Protein AF-A0A1D6P4M6-F1 (afdb_monomer_lite)

Secondary structure (DSSP, 8-state):
------SSHHHHHHHTTHHHHHHHHHHHTTSS-HHHHHHHHHHHHHHHHHHGGG--HHHHHHHIIIIITGGG-GGGS-S-------S-----HHHHHHHHHHHHHHHHHHHHHHHHHGGGHHHHHHHHHHGGG-SSHHHHHHHHHHHHHHHHHHTTT--HHHHHHHHHHHHHHHHHHTHHHHHHHHHHHS----SS-----TT-TT--------HHHHHHHHHHHHHHHHHHHHHHHHHHHHHHHHHHHHHHGGG--HHHHHHHHHHHHHHHHHHHHHHH-HHHHHHHHHHHHHHT-PPP-HHHHHHHHHHHHHHHHHHHHHH-HHHHHHTTHHHHHHHHHHHHHHHHHHHTTPPP--TT--S-------PPPPHHHHHHHHHHHHHHHHHHHHHHTS-HHHHHHHHHHHHHHHHHHHTS--SSSHHHHHHHHHIIIIIHHHH--

Structure (mmCIF, N/CA/C/O backbone):
data_AF-A0A1D6P4M6-F1
#
_entry.id   AF-A0A1D6P4M6-F1
#
loop_
_atom_site.group_PDB
_atom_site.id
_atom_site.type_symbol
_atom_site.label_atom_id
_atom_site.label_alt_id
_atom_site.label_comp_id
_atom_site.label_asym_id
_atom_site.label_entity_id
_atom_site.label_seq_id
_atom_site.pdbx_PDB_ins_code
_atom_site.Cartn_x
_atom_site.Cartn_y
_atom_site.Cartn_z
_atom_site.occupancy
_atom_site.B_iso_or_equiv
_atom_site.auth_seq_id
_atom_site.auth_comp_id
_atom_site.auth_asym_id
_atom_site.auth_atom_id
_atom_site.pdbx_PDB_model_num
ATOM 1 N N . MET A 1 1 ? 34.308 -9.804 -63.150 1.00 33.69 1 MET A N 1
ATOM 2 C CA . MET A 1 1 ? 34.179 -8.386 -62.741 1.00 33.69 1 MET A CA 1
ATOM 3 C C . MET A 1 1 ? 32.710 -8.170 -62.414 1.00 33.69 1 MET A C 1
ATOM 5 O O . MET A 1 1 ? 31.910 -8.243 -63.329 1.00 33.69 1 MET A O 1
ATOM 9 N N . VAL A 1 2 ? 32.284 -8.284 -61.148 1.00 36.22 2 VAL A N 1
ATOM 10 C CA . VAL A 1 2 ? 32.395 -7.257 -60.079 1.00 36.22 2 VAL A CA 1
ATOM 11 C C . VAL A 1 2 ? 31.676 -5.989 -60.566 1.00 36.22 2 VAL A C 1
ATOM 13 O O . VAL A 1 2 ? 32.105 -5.419 -61.556 1.00 36.22 2 VAL A O 1
ATOM 16 N N . CYS A 1 3 ? 30.546 -5.547 -60.018 1.00 33.69 3 CYS A N 1
ATOM 17 C CA . CYS A 1 3 ? 30.285 -5.264 -58.610 1.00 33.69 3 CYS A CA 1
ATOM 18 C C . CYS A 1 3 ? 28.765 -5.198 -58.373 1.00 33.69 3 CYS A C 1
ATOM 20 O O . CYS A 1 3 ? 28.065 -4.467 -59.067 1.00 33.69 3 CYS A O 1
ATOM 22 N N . GLY A 1 4 ? 28.267 -5.926 -57.379 1.00 35.09 4 GLY A N 1
ATOM 23 C CA . GLY A 1 4 ? 26.864 -5.916 -56.970 1.00 35.09 4 GLY A CA 1
ATOM 24 C C . GLY A 1 4 ? 26.758 -6.329 -55.511 1.00 35.09 4 GLY A C 1
ATOM 25 O O . GLY A 1 4 ? 26.195 -7.366 -55.194 1.00 35.09 4 GLY A O 1
ATOM 26 N N . GLY A 1 5 ? 27.398 -5.568 -54.630 1.00 40.97 5 GLY A N 1
ATOM 27 C CA . GLY A 1 5 ? 27.384 -5.821 -53.196 1.00 40.97 5 GLY A CA 1
ATOM 28 C C . GLY A 1 5 ? 28.132 -4.714 -52.474 1.00 40.97 5 GLY A C 1
ATOM 29 O O . GLY A 1 5 ? 29.317 -4.548 -52.735 1.00 40.97 5 GLY A O 1
ATOM 30 N N . ASN A 1 6 ? 27.405 -3.925 -51.673 1.00 38.38 6 ASN A N 1
ATOM 31 C CA . ASN A 1 6 ? 27.863 -3.170 -50.486 1.00 38.38 6 ASN A CA 1
ATOM 32 C C . ASN A 1 6 ? 26.929 -1.998 -50.118 1.00 38.38 6 ASN A C 1
ATOM 34 O O . ASN A 1 6 ? 27.394 -0.916 -49.778 1.00 38.38 6 ASN A O 1
ATOM 38 N N . ALA A 1 7 ? 25.607 -2.194 -50.137 1.00 39.09 7 ALA A N 1
ATOM 39 C CA . ALA A 1 7 ? 24.676 -1.207 -49.567 1.00 39.09 7 ALA A CA 1
ATOM 40 C C . ALA A 1 7 ? 24.018 -1.664 -48.250 1.00 39.09 7 ALA A C 1
ATOM 42 O O . ALA A 1 7 ? 23.431 -0.848 -47.548 1.00 39.09 7 ALA A O 1
ATOM 43 N N . THR A 1 8 ? 24.130 -2.943 -47.876 1.00 41.34 8 THR A N 1
ATOM 44 C CA . THR A 1 8 ? 23.500 -3.489 -46.660 1.00 41.34 8 THR A CA 1
ATOM 45 C C . THR A 1 8 ? 24.441 -3.554 -45.453 1.00 41.34 8 THR A C 1
ATOM 47 O O . THR A 1 8 ? 23.979 -3.426 -44.330 1.00 41.34 8 THR A O 1
ATOM 50 N N . VAL A 1 9 ? 25.760 -3.644 -45.656 1.00 38.44 9 VAL A N 1
ATOM 51 C CA . VAL A 1 9 ? 26.738 -3.832 -44.560 1.00 38.44 9 VAL A CA 1
ATOM 52 C C . VAL A 1 9 ? 27.014 -2.547 -43.755 1.00 38.44 9 VAL A C 1
ATOM 54 O O . VAL A 1 9 ? 27.375 -2.618 -42.585 1.00 38.44 9 VAL A O 1
ATOM 57 N N . GLN A 1 10 ? 26.810 -1.354 -44.327 1.00 37.38 10 GLN A N 1
ATOM 58 C CA . GLN A 1 10 ? 27.054 -0.089 -43.610 1.00 37.38 10 GLN A CA 1
ATOM 59 C C . GLN A 1 10 ? 25.963 0.274 -42.591 1.00 37.38 10 GLN A C 1
ATOM 61 O O . GLN A 1 10 ? 26.259 0.970 -41.623 1.00 37.38 10 GLN A O 1
ATOM 66 N N . LYS A 1 11 ? 24.718 -0.187 -42.775 1.00 43.31 11 LYS A N 1
ATOM 67 C CA . LYS A 1 11 ? 23.608 0.159 -41.869 1.00 43.31 11 LYS A CA 1
ATOM 68 C C . LYS A 1 11 ? 23.730 -0.526 -40.503 1.00 43.31 11 LYS A C 1
ATOM 70 O O . LYS A 1 11 ? 23.450 0.109 -39.492 1.00 43.31 11 LYS A O 1
ATOM 75 N N . ASP A 1 12 ? 24.239 -1.756 -40.471 1.00 49.44 12 ASP A N 1
ATOM 76 C CA . ASP A 1 12 ? 24.428 -2.519 -39.228 1.00 49.44 12 ASP A CA 1
ATOM 77 C C . ASP A 1 12 ? 25.680 -2.090 -38.442 1.00 49.44 12 ASP A C 1
ATOM 79 O O . ASP A 1 12 ? 25.733 -2.226 -37.219 1.00 49.44 12 ASP A O 1
ATOM 83 N N . GLY A 1 13 ? 26.676 -1.503 -39.119 1.00 53.28 13 GLY A N 1
ATOM 84 C CA . GLY A 1 13 ? 27.928 -1.062 -38.493 1.00 53.28 13 GLY A CA 1
ATOM 85 C C . GLY A 1 13 ? 27.777 0.111 -37.518 1.00 53.28 13 GLY A C 1
ATOM 86 O O . GLY A 1 13 ? 28.573 0.241 -36.596 1.00 53.28 13 GLY A O 1
ATOM 87 N N . HIS A 1 14 ? 26.756 0.956 -37.689 1.00 60.69 14 HIS A N 1
ATOM 88 C CA . HIS A 1 14 ? 26.466 2.039 -36.741 1.00 60.69 14 HIS A CA 1
ATOM 89 C C . HIS A 1 14 ? 25.638 1.560 -35.544 1.00 60.69 14 HIS A C 1
ATOM 91 O O . HIS A 1 14 ? 25.788 2.100 -34.451 1.00 60.69 14 HIS A O 1
ATOM 97 N N . ILE A 1 15 ? 24.801 0.530 -35.729 1.00 68.12 15 ILE A N 1
ATOM 98 C CA . ILE A 1 15 ? 23.986 -0.037 -34.648 1.00 68.12 15 ILE A CA 1
ATOM 99 C C . ILE A 1 15 ? 24.870 -0.801 -33.654 1.00 68.12 15 ILE A C 1
ATOM 101 O O . ILE A 1 15 ? 24.682 -0.692 -32.444 1.00 68.12 15 ILE A O 1
ATOM 105 N N . SER A 1 16 ? 25.905 -1.488 -34.147 1.00 73.62 16 SER A N 1
ATOM 106 C CA . SER A 1 16 ? 26.846 -2.240 -33.308 1.00 73.62 16 SER A CA 1
ATOM 107 C C . SER A 1 16 ? 27.696 -1.373 -32.368 1.00 73.62 16 SER A C 1
ATOM 109 O O . SER A 1 16 ? 28.226 -1.896 -31.390 1.00 73.62 16 SER A O 1
ATOM 111 N N . LEU A 1 17 ? 27.801 -0.057 -32.606 1.00 85.88 17 LEU A N 1
ATOM 112 C CA . LEU A 1 17 ? 28.528 0.878 -31.734 1.00 85.88 17 LEU A CA 1
ATOM 113 C C . LEU A 1 17 ? 27.720 1.317 -30.506 1.00 85.88 17 LEU A C 1
ATOM 115 O O . LEU A 1 17 ? 28.313 1.740 -29.510 1.00 85.88 17 LEU A O 1
ATOM 119 N N . TRP A 1 18 ? 26.389 1.190 -30.539 1.00 92.00 18 TRP A N 1
ATOM 120 C CA . TRP A 1 18 ? 25.545 1.549 -29.398 1.00 92.00 18 TRP A CA 1
ATOM 121 C C . TRP A 1 18 ? 25.786 0.633 -28.208 1.00 92.00 18 TRP A C 1
ATOM 123 O O . TRP A 1 18 ? 25.868 1.113 -27.081 1.00 92.00 18 TRP A O 1
ATOM 133 N N . MET A 1 19 ? 25.953 -0.670 -28.441 1.00 92.94 19 MET A N 1
ATOM 134 C CA . MET A 1 19 ? 26.085 -1.622 -27.341 1.00 92.94 19 MET A CA 1
ATOM 135 C C . MET A 1 19 ? 27.362 -1.399 -26.509 1.00 92.94 19 MET A C 1
ATOM 137 O O . MET A 1 19 ? 27.247 -1.283 -25.289 1.00 92.94 19 MET A O 1
ATOM 141 N N . PRO A 1 20 ? 28.564 -1.234 -27.105 1.00 93.50 20 PRO A N 1
ATOM 142 C CA . PRO A 1 20 ? 29.762 -0.856 -26.354 1.00 93.50 20 PRO A CA 1
ATOM 143 C C . PRO A 1 20 ? 29.630 0.482 -25.617 1.00 93.50 20 PRO A C 1
ATOM 145 O O . PRO A 1 20 ? 30.129 0.606 -24.499 1.00 93.50 20 PRO A O 1
ATOM 148 N N . LEU A 1 21 ? 28.952 1.473 -26.209 1.00 94.94 21 LEU A N 1
ATOM 149 C CA . LEU A 1 21 ? 28.720 2.772 -25.570 1.00 94.94 21 LEU A CA 1
ATOM 150 C C . LEU A 1 21 ? 27.833 2.633 -24.325 1.00 94.94 21 LEU A C 1
ATOM 152 O O . LEU A 1 21 ? 28.202 3.093 -23.244 1.00 94.94 21 LEU A O 1
ATOM 156 N N . LEU A 1 22 ? 26.688 1.963 -24.470 1.00 96.06 22 LEU A N 1
ATOM 157 C CA . LEU A 1 22 ? 25.736 1.722 -23.387 1.00 96.06 22 LEU A CA 1
ATOM 158 C C . LEU A 1 22 ? 26.352 0.855 -22.284 1.00 96.06 22 LEU A C 1
ATOM 160 O O . LEU A 1 22 ? 26.210 1.177 -21.108 1.00 96.06 22 LEU A O 1
ATOM 164 N N . ALA A 1 23 ? 27.108 -0.185 -22.645 1.00 93.62 23 ALA A N 1
ATOM 165 C CA . ALA A 1 23 ? 27.851 -1.007 -21.693 1.00 93.62 23 ALA A CA 1
ATOM 166 C C . ALA A 1 23 ? 28.936 -0.203 -20.954 1.00 93.62 23 ALA A C 1
ATOM 168 O O . ALA A 1 23 ? 29.126 -0.371 -19.749 1.00 93.62 23 ALA A O 1
ATOM 169 N N . GLY A 1 24 ? 29.622 0.712 -21.649 1.00 93.94 24 GLY A N 1
ATOM 170 C CA . GLY A 1 24 ? 30.583 1.634 -21.045 1.00 93.94 24 GLY A CA 1
ATOM 171 C C . GLY A 1 24 ? 29.937 2.541 -19.993 1.00 93.94 24 GLY A C 1
ATOM 172 O O . GLY A 1 24 ? 30.450 2.651 -18.880 1.00 93.94 24 GLY A O 1
ATOM 173 N N . LEU A 1 25 ? 28.779 3.129 -20.307 1.00 95.06 25 LEU A N 1
ATOM 174 C CA . LEU A 1 25 ? 27.999 3.937 -19.361 1.00 95.06 25 LEU A CA 1
ATOM 175 C C . LEU A 1 25 ? 27.458 3.095 -18.198 1.00 95.06 25 LEU A C 1
ATOM 177 O O . LEU A 1 25 ? 27.558 3.508 -17.044 1.00 95.06 25 LEU A O 1
ATOM 181 N N . ALA A 1 26 ? 26.961 1.886 -18.469 1.00 93.75 26 ALA A N 1
ATOM 182 C CA . ALA A 1 26 ? 26.510 0.958 -17.436 1.00 93.75 26 ALA A CA 1
ATOM 183 C C . ALA A 1 26 ? 27.639 0.616 -16.458 1.00 93.75 26 ALA A C 1
ATOM 185 O O . ALA A 1 26 ? 27.426 0.610 -15.247 1.00 93.75 26 ALA A O 1
ATOM 186 N N . LYS A 1 27 ? 28.868 0.417 -16.947 1.00 92.00 27 LYS A N 1
ATOM 187 C CA . LYS A 1 27 ? 30.043 0.181 -16.097 1.00 92.00 27 LYS A CA 1
ATOM 188 C C . LYS A 1 27 ? 30.359 1.372 -15.185 1.00 92.00 27 LYS A C 1
ATOM 190 O O . LYS A 1 27 ? 30.759 1.167 -14.041 1.00 92.00 27 LYS A O 1
ATOM 195 N N . LEU A 1 28 ? 30.137 2.606 -15.645 1.00 93.06 28 LEU A N 1
ATOM 196 C CA . LEU A 1 28 ? 30.320 3.814 -14.826 1.00 93.06 28 LEU A CA 1
ATOM 197 C C . LEU A 1 28 ? 29.303 3.931 -13.680 1.00 93.06 28 LEU A C 1
ATOM 199 O O . LEU A 1 28 ? 29.558 4.656 -12.721 1.00 93.06 28 LEU A O 1
ATOM 203 N N . THR A 1 29 ? 28.195 3.180 -13.710 1.00 89.75 29 THR A N 1
ATOM 204 C CA . THR A 1 29 ? 27.260 3.109 -12.567 1.00 89.75 29 THR A CA 1
ATOM 205 C C . THR A 1 29 ? 27.862 2.426 -11.334 1.00 89.75 29 THR A C 1
ATOM 207 O O . THR A 1 29 ? 27.312 2.549 -10.243 1.00 89.75 29 THR A O 1
ATOM 210 N N . SER A 1 30 ? 29.017 1.769 -11.483 1.00 86.69 30 SER A N 1
ATOM 211 C CA . SER A 1 30 ? 29.803 1.184 -10.391 1.00 86.69 30 SER A CA 1
ATOM 212 C C . SER A 1 30 ? 30.983 2.064 -9.935 1.00 86.69 30 SER A C 1
ATOM 214 O O . SER A 1 30 ? 31.767 1.628 -9.097 1.00 86.69 30 SER A O 1
ATOM 216 N N . ASP A 1 31 ? 31.143 3.290 -10.458 1.00 90.56 31 ASP A N 1
ATOM 217 C CA . ASP A 1 31 ? 32.191 4.231 -10.013 1.00 90.56 31 ASP A CA 1
ATOM 218 C C . ASP A 1 31 ? 31.993 4.620 -8.541 1.00 90.56 31 ASP A C 1
ATOM 220 O O . ASP A 1 31 ? 30.865 4.819 -8.122 1.00 90.56 31 ASP A O 1
ATOM 224 N N . SER A 1 32 ? 33.047 4.794 -7.741 1.00 87.50 32 SER A N 1
ATOM 225 C CA . SER A 1 32 ? 32.906 5.116 -6.308 1.00 87.50 32 SER A CA 1
ATOM 226 C C . SER A 1 32 ? 32.167 6.433 -6.023 1.00 87.50 32 SER A C 1
ATOM 228 O O . SER A 1 32 ? 31.599 6.608 -4.944 1.00 87.50 32 SER A O 1
ATOM 230 N N . ARG A 1 33 ? 32.139 7.368 -6.979 1.00 90.44 33 ARG A N 1
ATOM 231 C CA . ARG A 1 33 ? 31.551 8.702 -6.813 1.00 90.44 33 ARG A CA 1
ATOM 232 C C . ARG A 1 33 ? 30.085 8.705 -7.228 1.00 90.44 33 ARG A C 1
ATOM 234 O O . ARG A 1 33 ? 29.759 8.583 -8.408 1.00 90.44 33 ARG A O 1
ATOM 241 N N . LEU A 1 34 ? 29.199 8.984 -6.272 1.00 89.19 34 LEU A N 1
ATOM 242 C CA . LEU A 1 34 ? 27.745 9.044 -6.479 1.00 89.19 34 LEU A CA 1
ATOM 243 C C . LEU A 1 34 ? 27.322 9.951 -7.650 1.00 89.19 34 LEU A C 1
ATOM 245 O O . LEU A 1 34 ? 26.423 9.604 -8.412 1.00 89.19 34 LEU A O 1
ATOM 249 N N . ASN A 1 35 ? 27.995 11.090 -7.832 1.00 92.06 35 ASN A N 1
ATOM 250 C CA . ASN A 1 35 ? 27.695 12.032 -8.916 1.00 92.06 35 ASN A CA 1
ATOM 251 C C . ASN A 1 35 ? 27.954 11.417 -10.299 1.00 92.06 35 ASN A C 1
ATOM 253 O O . ASN A 1 35 ? 27.197 11.666 -11.234 1.00 92.06 35 ASN A O 1
ATOM 257 N N . ILE A 1 36 ? 28.997 10.589 -10.420 1.00 93.94 36 ILE A N 1
ATOM 258 C CA . ILE A 1 36 ? 29.315 9.878 -11.662 1.00 93.94 36 ILE A CA 1
ATOM 259 C C . ILE A 1 36 ? 28.329 8.743 -11.879 1.00 93.94 36 ILE A C 1
ATOM 261 O O . ILE A 1 36 ? 27.819 8.622 -12.988 1.00 93.94 36 ILE A O 1
ATOM 265 N N . LYS A 1 37 ? 27.983 7.987 -10.828 1.00 93.56 37 LYS A N 1
ATOM 266 C CA . LYS A 1 37 ? 26.942 6.954 -10.912 1.00 93.56 37 LYS A CA 1
ATOM 267 C C . LYS A 1 37 ? 25.627 7.529 -11.451 1.00 93.56 37 LYS A C 1
ATOM 269 O O . LYS A 1 37 ? 25.105 7.048 -12.455 1.00 93.56 37 LYS A O 1
ATOM 274 N N . LYS A 1 38 ? 25.121 8.601 -10.826 1.00 93.94 38 LYS A N 1
ATOM 275 C CA . LYS A 1 38 ? 23.875 9.278 -11.229 1.00 93.94 38 LYS A CA 1
ATOM 276 C C . LYS A 1 38 ? 23.976 9.898 -12.623 1.00 93.94 38 LYS A C 1
ATOM 278 O O . LYS A 1 38 ? 23.041 9.760 -13.406 1.00 93.94 38 LYS A O 1
ATOM 283 N N . GLY A 1 39 ? 25.103 10.538 -12.948 1.00 95.94 39 GLY A N 1
ATOM 284 C CA . GLY A 1 39 ? 25.351 11.103 -14.275 1.00 95.94 39 GLY A CA 1
ATOM 285 C C . GLY A 1 39 ? 25.363 10.039 -15.374 1.00 95.94 39 GLY A C 1
ATOM 286 O O . GLY A 1 39 ? 24.726 10.222 -16.405 1.00 95.94 39 GLY A O 1
ATOM 287 N N . ALA A 1 40 ? 26.012 8.898 -15.129 1.00 96.69 40 ALA A N 1
ATOM 288 C CA . ALA A 1 40 ? 26.048 7.774 -16.057 1.00 96.69 40 ALA A CA 1
ATOM 289 C C . ALA A 1 40 ? 24.655 7.175 -16.287 1.00 96.69 40 ALA A C 1
ATOM 291 O O . ALA A 1 40 ? 24.289 6.949 -17.436 1.00 96.69 40 ALA A O 1
ATOM 292 N N . VAL A 1 41 ? 23.858 6.983 -15.225 1.00 96.31 41 VAL A N 1
ATOM 293 C CA . VAL A 1 41 ? 22.450 6.561 -15.347 1.00 96.31 41 VAL A CA 1
ATOM 294 C C . VAL A 1 41 ? 21.650 7.569 -16.172 1.00 96.31 41 VAL A C 1
ATOM 296 O O . VAL A 1 41 ? 20.961 7.165 -17.101 1.00 96.31 41 VAL A O 1
ATOM 299 N N . GLY A 1 42 ? 21.757 8.867 -15.873 1.00 96.50 42 GLY A N 1
ATOM 300 C CA . GLY A 1 42 ? 21.054 9.915 -16.618 1.00 96.50 42 GLY A CA 1
ATOM 301 C C . GLY A 1 42 ? 21.367 9.866 -18.113 1.00 96.50 42 GLY A C 1
ATOM 302 O O . GLY A 1 42 ? 20.470 9.637 -18.916 1.00 96.50 42 GLY A O 1
ATOM 303 N N . VAL A 1 43 ? 22.652 9.956 -18.472 1.00 97.75 43 VAL A N 1
ATOM 304 C CA . VAL A 1 43 ? 23.105 9.935 -19.874 1.00 97.75 43 VAL A CA 1
ATOM 305 C C . VAL A 1 43 ? 22.710 8.637 -20.582 1.00 97.75 43 VAL A C 1
ATOM 307 O O . VAL A 1 43 ? 22.284 8.673 -21.733 1.00 97.75 43 VAL A O 1
ATOM 310 N N . LEU A 1 44 ? 22.822 7.488 -19.908 1.00 98.00 44 LEU A N 1
ATOM 311 C CA . LEU A 1 44 ? 22.423 6.195 -20.464 1.00 98.00 44 LEU A CA 1
ATOM 312 C C . LEU A 1 44 ? 20.942 6.195 -20.843 1.00 98.00 44 LEU A C 1
ATOM 314 O O . LEU A 1 44 ? 20.601 5.847 -21.972 1.00 98.00 44 LEU A O 1
ATOM 318 N N . PHE A 1 45 ? 20.064 6.601 -19.927 1.00 97.88 45 PHE A N 1
ATOM 319 C CA . PHE A 1 45 ? 18.628 6.613 -20.187 1.00 97.88 45 PHE A CA 1
ATOM 320 C C . PHE A 1 45 ? 18.199 7.727 -21.151 1.00 97.88 45 PHE A C 1
ATOM 322 O O . PHE A 1 45 ? 17.250 7.512 -21.902 1.00 97.88 45 PHE A O 1
ATOM 329 N N . ASP A 1 46 ? 18.903 8.860 -21.195 1.00 97.69 46 ASP A N 1
ATOM 330 C CA . ASP A 1 46 ? 18.679 9.911 -22.195 1.00 97.69 46 ASP A CA 1
ATOM 331 C C . ASP A 1 46 ? 19.011 9.406 -23.609 1.00 97.69 46 ASP A C 1
ATOM 333 O O . ASP A 1 46 ? 18.198 9.558 -24.517 1.00 97.69 46 ASP A O 1
ATOM 337 N N . ILE A 1 47 ? 20.126 8.684 -23.795 1.00 96.44 47 ILE A N 1
ATOM 338 C CA . ILE A 1 47 ? 20.461 8.045 -25.083 1.00 96.44 47 ILE A CA 1
ATOM 339 C C . ILE A 1 47 ? 19.374 7.049 -25.501 1.00 96.44 47 ILE A C 1
ATOM 341 O O . ILE A 1 47 ? 18.930 7.068 -26.651 1.00 96.44 47 ILE A O 1
ATOM 345 N N . LEU A 1 48 ? 18.934 6.183 -24.580 1.00 97.00 48 LEU A N 1
ATOM 346 C CA . LEU A 1 48 ? 17.864 5.218 -24.856 1.00 97.00 48 LEU A CA 1
ATOM 347 C C . LEU A 1 48 ? 16.549 5.920 -25.211 1.00 97.00 48 LEU A C 1
ATOM 349 O O . LEU A 1 48 ? 15.823 5.460 -26.089 1.00 97.00 48 LEU A O 1
ATOM 353 N N . LYS A 1 49 ? 16.249 7.044 -24.559 1.00 96.50 49 LYS A N 1
ATOM 354 C CA . LYS A 1 49 ? 15.059 7.847 -24.829 1.00 96.50 49 LYS A CA 1
ATOM 355 C C . LYS A 1 49 ? 15.114 8.518 -26.203 1.00 96.50 49 LYS A C 1
ATOM 357 O O . LYS A 1 49 ? 14.140 8.445 -26.947 1.00 96.50 49 LYS A O 1
ATOM 362 N N . ASP A 1 50 ? 16.237 9.139 -26.541 1.00 95.75 50 ASP A N 1
ATOM 363 C CA . ASP A 1 50 ? 16.371 9.963 -27.744 1.00 95.75 50 ASP A CA 1
ATOM 364 C C . ASP A 1 50 ? 16.578 9.114 -29.008 1.00 95.75 50 ASP A C 1
ATOM 366 O O . ASP A 1 50 ? 16.037 9.419 -30.074 1.00 95.75 50 ASP A O 1
ATOM 370 N N . HIS A 1 51 ? 17.309 8.002 -28.894 1.00 94.88 51 HIS A N 1
ATOM 371 C CA . HIS A 1 51 ? 17.676 7.143 -30.025 1.00 94.88 51 HIS A CA 1
ATOM 372 C C . HIS A 1 51 ? 16.945 5.797 -30.058 1.00 94.88 51 HIS A C 1
ATOM 374 O O . HIS A 1 51 ? 17.091 5.050 -31.024 1.00 94.88 51 HIS A O 1
ATOM 380 N N . GLY A 1 52 ? 16.101 5.507 -29.064 1.00 94.00 52 GLY A N 1
ATOM 381 C CA . GLY A 1 52 ? 15.383 4.237 -28.932 1.00 94.00 52 GLY A CA 1
ATOM 382 C C . GLY A 1 52 ? 14.499 3.846 -30.121 1.00 94.00 52 GLY A C 1
ATOM 383 O O . GLY A 1 52 ? 14.290 2.665 -30.386 1.00 94.00 52 GLY A O 1
ATOM 384 N N . HIS A 1 53 ? 14.033 4.829 -30.894 1.00 93.94 53 HIS A N 1
ATOM 385 C CA . HIS A 1 53 ? 13.254 4.617 -32.118 1.00 93.94 53 HIS A CA 1
ATOM 386 C C . HIS A 1 53 ? 14.056 3.951 -33.255 1.00 93.94 53 HIS A C 1
ATOM 388 O O . HIS A 1 53 ? 13.466 3.479 -34.224 1.00 93.94 53 HIS A O 1
ATOM 394 N N . LEU A 1 54 ? 15.390 3.923 -33.156 1.00 92.94 54 LEU A N 1
ATOM 395 C CA . LEU A 1 54 ? 16.283 3.263 -34.113 1.00 92.94 54 LEU A CA 1
ATOM 396 C C . LEU A 1 54 ? 16.516 1.782 -33.779 1.00 92.94 54 LEU A C 1
ATOM 398 O O . LEU A 1 54 ? 17.121 1.066 -34.577 1.00 92.94 54 LEU A O 1
ATOM 402 N N . PHE A 1 55 ? 16.091 1.329 -32.599 1.00 93.56 55 PHE A N 1
ATOM 403 C CA . PHE A 1 55 ? 16.417 0.010 -32.069 1.00 93.56 55 PHE A CA 1
ATOM 404 C C . PHE A 1 55 ? 15.334 -1.014 -32.414 1.00 93.56 55 PHE A C 1
ATOM 406 O O . PHE A 1 55 ? 14.138 -0.761 -32.262 1.00 93.56 55 PHE A O 1
ATOM 413 N N . SER A 1 56 ? 15.758 -2.194 -32.876 1.00 92.69 56 SER A N 1
ATOM 414 C CA . SER A 1 56 ? 14.863 -3.337 -33.068 1.00 92.69 56 SER A CA 1
ATOM 415 C C . SER A 1 56 ? 14.456 -3.941 -31.722 1.00 92.69 56 SER A C 1
ATOM 417 O O . SER A 1 56 ? 15.135 -3.746 -30.715 1.00 92.69 56 SER A O 1
ATOM 419 N N . LEU A 1 57 ? 13.390 -4.747 -31.714 1.00 93.56 57 LEU A N 1
ATOM 420 C CA . LEU A 1 57 ? 12.996 -5.534 -30.540 1.00 93.56 57 LEU A CA 1
ATOM 421 C C . LEU A 1 57 ? 14.162 -6.375 -29.993 1.00 93.56 57 LEU A C 1
ATOM 423 O O . LEU A 1 57 ? 14.423 -6.349 -28.799 1.00 93.56 57 LEU A O 1
ATOM 427 N N . THR A 1 58 ? 14.898 -7.072 -30.865 1.00 93.88 58 THR A N 1
ATOM 428 C CA . THR A 1 58 ? 16.039 -7.906 -30.450 1.00 93.88 58 THR A CA 1
ATOM 429 C C . THR A 1 58 ? 17.133 -7.084 -29.777 1.00 93.88 58 THR A C 1
ATOM 431 O O . THR A 1 58 ? 17.679 -7.502 -28.765 1.00 93.88 58 THR A O 1
ATOM 434 N N . PHE A 1 59 ? 17.417 -5.889 -30.303 1.00 94.94 59 PHE A N 1
ATOM 435 C CA . PHE A 1 59 ? 18.415 -5.004 -29.717 1.00 94.94 59 PHE A CA 1
ATOM 436 C C . PHE A 1 59 ? 17.945 -4.422 -28.380 1.00 94.94 59 PHE A C 1
ATOM 438 O O . PHE A 1 59 ? 18.741 -4.298 -27.456 1.00 94.94 59 PHE A O 1
ATOM 445 N N . TRP A 1 60 ? 16.650 -4.115 -28.243 1.00 96.38 60 TRP A N 1
ATOM 446 C CA . TRP A 1 60 ? 16.069 -3.761 -26.950 1.00 96.38 60 TRP A CA 1
ATOM 447 C C . TRP A 1 60 ? 16.240 -4.886 -25.935 1.00 96.38 60 TRP A C 1
ATOM 449 O O . TRP A 1 60 ? 16.754 -4.617 -24.857 1.00 96.38 60 TRP A O 1
ATOM 459 N N . THR A 1 61 ? 15.899 -6.128 -26.277 1.00 95.19 61 THR A N 1
ATOM 460 C CA . THR A 1 61 ? 16.119 -7.279 -25.389 1.00 95.19 61 THR A CA 1
ATOM 461 C C . THR A 1 61 ? 17.591 -7.395 -24.968 1.00 95.19 61 THR A C 1
ATOM 463 O O . THR A 1 61 ? 17.871 -7.545 -23.780 1.00 95.19 61 THR A O 1
ATOM 466 N N . ASP A 1 62 ? 18.545 -7.207 -25.889 1.00 94.75 62 ASP A N 1
ATOM 467 C CA . ASP A 1 62 ? 19.979 -7.209 -25.557 1.00 94.75 62 ASP A CA 1
ATOM 468 C C . ASP A 1 62 ? 20.373 -6.065 -24.604 1.00 94.75 62 ASP A C 1
ATOM 470 O O . ASP A 1 62 ? 21.138 -6.285 -23.658 1.00 94.75 62 ASP A O 1
ATOM 474 N N . ILE A 1 63 ? 19.848 -4.853 -24.824 1.00 96.38 63 ILE A N 1
ATOM 475 C CA . ILE A 1 63 ? 20.036 -3.695 -23.934 1.00 96.38 63 ILE A CA 1
ATOM 476 C C . ILE A 1 63 ? 19.463 -3.995 -22.547 1.00 96.38 63 ILE A C 1
ATOM 478 O O . ILE A 1 63 ? 20.097 -3.705 -21.531 1.00 96.38 63 ILE A O 1
ATOM 482 N N . PHE A 1 64 ? 18.260 -4.556 -22.483 1.00 96.06 64 PHE A N 1
ATOM 483 C CA . PHE A 1 64 ? 17.614 -4.874 -21.222 1.00 96.06 64 PHE A CA 1
ATOM 484 C C . PHE A 1 64 ? 18.442 -5.885 -20.428 1.00 96.06 64 PHE A C 1
ATOM 486 O O . PHE A 1 64 ? 18.813 -5.602 -19.287 1.00 96.06 64 PHE A O 1
ATOM 493 N N . GLU A 1 65 ? 18.830 -6.990 -21.063 1.00 94.38 65 GLU A N 1
ATOM 494 C CA . GLU A 1 65 ? 19.580 -8.072 -20.428 1.00 94.38 65 GLU A CA 1
ATOM 495 C C . GLU A 1 65 ? 20.972 -7.643 -19.952 1.00 94.38 65 GLU A C 1
ATOM 497 O O . GLU A 1 65 ? 21.356 -7.921 -18.817 1.00 94.38 65 GLU A O 1
ATOM 502 N N . HIS A 1 66 ? 21.731 -6.936 -20.791 1.00 92.94 66 HIS A N 1
ATOM 503 C CA . HIS A 1 66 ? 23.155 -6.701 -20.534 1.00 92.94 66 HIS A CA 1
ATOM 504 C C . HIS A 1 66 ? 23.470 -5.314 -19.969 1.00 92.94 66 HIS A C 1
ATOM 506 O O . HIS A 1 66 ? 24.570 -5.098 -19.458 1.00 92.94 66 HIS A O 1
ATOM 512 N N . VAL A 1 67 ? 22.544 -4.356 -20.070 1.00 94.75 67 VAL A N 1
ATOM 513 C CA . VAL A 1 67 ? 22.768 -2.963 -19.654 1.00 94.75 67 VAL A CA 1
ATOM 514 C C . VAL A 1 67 ? 21.788 -2.545 -18.569 1.00 94.75 67 VAL A C 1
ATOM 516 O O . VAL A 1 67 ? 22.230 -2.130 -17.500 1.00 94.75 67 VAL A O 1
ATOM 519 N N . VAL A 1 68 ? 20.479 -2.658 -18.802 1.00 95.38 68 VAL A N 1
ATOM 520 C CA . VAL A 1 68 ? 19.463 -2.076 -17.908 1.00 95.38 68 VAL A CA 1
ATOM 521 C C . VAL A 1 68 ? 19.237 -2.923 -16.663 1.00 95.38 68 VAL A C 1
ATOM 523 O O . VAL A 1 68 ? 19.254 -2.379 -15.564 1.00 95.38 68 VAL A O 1
ATOM 526 N N . TYR A 1 69 ? 19.034 -4.234 -16.790 1.00 93.50 69 TYR A N 1
ATOM 527 C CA . TYR A 1 69 ? 18.759 -5.096 -15.639 1.00 93.50 69 TYR A CA 1
ATOM 528 C C . TYR A 1 69 ? 19.936 -5.262 -14.677 1.00 93.50 69 TYR A C 1
ATOM 530 O O . TYR A 1 69 ? 19.695 -5.188 -13.469 1.00 93.50 69 TYR A O 1
ATOM 538 N N . PRO A 1 70 ? 21.198 -5.365 -15.142 1.00 92.06 70 PRO A N 1
ATOM 539 C CA . PRO A 1 70 ? 22.354 -5.356 -14.252 1.00 92.06 70 PRO A CA 1
ATOM 540 C C . PRO A 1 70 ? 22.371 -4.132 -13.330 1.00 92.06 70 PRO A C 1
ATOM 542 O O . PRO A 1 70 ? 22.715 -4.292 -12.160 1.00 92.06 70 PRO A O 1
ATOM 545 N N . LEU A 1 71 ? 21.890 -2.970 -13.821 1.00 92.06 71 LEU A N 1
ATOM 546 C CA . LEU A 1 71 ? 21.185 -1.886 -13.093 1.00 92.06 71 LEU A CA 1
ATOM 547 C C . LEU A 1 71 ? 20.890 -2.131 -11.614 1.00 92.06 71 LEU A C 1
ATOM 549 O O . LEU A 1 71 ? 21.349 -1.423 -10.717 1.00 92.06 71 LEU A O 1
ATOM 553 N N . PHE A 1 72 ? 20.100 -3.171 -11.404 1.00 89.62 72 PHE A N 1
ATOM 554 C CA . PHE A 1 72 ? 19.356 -3.434 -10.185 1.00 89.62 72 PHE A CA 1
ATOM 555 C C . PHE A 1 72 ? 19.844 -4.696 -9.467 1.00 89.62 72 PHE A C 1
ATOM 557 O O . PHE A 1 72 ? 19.350 -5.014 -8.390 1.00 89.62 72 PHE A O 1
ATOM 564 N N . SER A 1 73 ? 20.823 -5.409 -10.031 1.00 80.50 73 SER A N 1
ATOM 565 C CA . SER A 1 73 ? 21.413 -6.589 -9.402 1.00 80.50 73 SER A CA 1
ATOM 566 C C . SER A 1 73 ? 22.335 -6.187 -8.248 1.00 80.50 73 SER A C 1
ATOM 568 O O . SER A 1 73 ? 23.319 -5.470 -8.449 1.00 80.50 73 SER A O 1
ATOM 570 N N . ASN A 1 74 ? 22.050 -6.707 -7.049 1.00 59.62 74 ASN A N 1
ATOM 571 C CA . ASN A 1 74 ? 22.869 -6.517 -5.843 1.00 59.62 74 ASN A CA 1
ATOM 572 C C . ASN A 1 74 ? 24.221 -7.256 -5.891 1.00 59.62 74 ASN A C 1
ATOM 574 O O . ASN A 1 74 ? 25.075 -7.019 -5.046 1.00 59.62 74 ASN A O 1
ATOM 578 N N . GLU A 1 75 ? 24.453 -8.109 -6.891 1.00 47.34 75 GLU A N 1
ATOM 579 C CA . GLU A 1 75 ? 25.687 -8.898 -7.055 1.00 47.34 75 GLU A CA 1
ATOM 580 C C . GLU A 1 75 ? 26.907 -8.077 -7.506 1.00 47.34 75 GLU A C 1
ATOM 582 O O . GLU A 1 75 ? 27.984 -8.621 -7.731 1.00 47.34 75 GLU A O 1
ATOM 587 N N . ARG A 1 76 ? 26.777 -6.752 -7.637 1.00 48.47 76 ARG A N 1
ATOM 588 C CA . ARG A 1 76 ? 27.889 -5.869 -8.020 1.00 48.47 76 ARG A CA 1
ATOM 589 C C . ARG A 1 76 ? 28.746 -5.410 -6.835 1.00 48.47 76 ARG A C 1
ATOM 591 O O . ARG A 1 76 ? 29.467 -4.422 -6.949 1.00 48.47 76 ARG A O 1
ATOM 598 N N . SER A 1 77 ? 28.713 -6.144 -5.723 1.00 38.78 77 SER A N 1
ATOM 599 C CA . SER A 1 77 ? 29.762 -6.095 -4.701 1.00 38.78 77 SER A CA 1
ATOM 600 C C . SER A 1 77 ? 30.906 -6.997 -5.166 1.00 38.78 77 SER A C 1
ATOM 602 O O . SER A 1 77 ? 30.749 -8.206 -5.309 1.00 38.78 77 SER A O 1
ATOM 604 N N . THR A 1 78 ? 32.066 -6.415 -5.447 1.00 35.81 78 THR A N 1
ATOM 605 C CA . THR A 1 78 ? 33.289 -7.179 -5.713 1.00 35.81 78 THR A CA 1
ATOM 606 C C . THR A 1 78 ? 33.547 -8.197 -4.595 1.00 35.81 78 THR A C 1
ATOM 608 O O . THR A 1 78 ? 33.406 -7.833 -3.426 1.00 35.81 78 THR A O 1
ATOM 611 N N . PRO A 1 79 ? 33.985 -9.433 -4.899 1.00 33.88 79 PRO A N 1
ATOM 612 C CA . PRO A 1 79 ? 34.418 -10.391 -3.891 1.00 33.88 79 PRO A CA 1
ATOM 613 C C . PRO A 1 79 ? 35.805 -9.982 -3.375 1.00 33.88 79 PRO A C 1
ATOM 615 O O . PRO A 1 79 ? 36.823 -10.555 -3.745 1.00 33.88 79 PRO A O 1
ATOM 618 N N . SER A 1 80 ? 35.850 -8.937 -2.559 1.00 39.59 80 SER A N 1
ATOM 619 C CA . SER A 1 80 ? 36.985 -8.601 -1.704 1.00 39.59 80 SER A CA 1
ATOM 620 C C . SER A 1 80 ? 36.423 -7.885 -0.493 1.00 39.59 80 SER A C 1
ATOM 622 O O . SER A 1 80 ? 36.234 -6.676 -0.506 1.00 39.59 80 SER A O 1
ATOM 624 N N . ASP A 1 81 ? 35.985 -8.672 0.479 1.00 32.44 81 ASP A N 1
ATOM 625 C CA . ASP A 1 81 ? 36.599 -8.703 1.805 1.00 32.44 81 ASP A CA 1
ATOM 626 C C . ASP A 1 81 ? 35.734 -9.614 2.673 1.00 32.44 81 ASP A C 1
ATOM 628 O O . ASP A 1 81 ? 34.586 -9.332 3.007 1.00 32.44 81 ASP A O 1
ATOM 632 N N . GLN A 1 82 ? 36.273 -10.800 2.945 1.00 40.94 82 GLN A N 1
ATOM 633 C CA . GLN A 1 82 ? 35.690 -11.706 3.918 1.00 40.94 82 GLN A CA 1
ATOM 634 C C . GLN A 1 82 ? 35.927 -11.149 5.325 1.00 40.94 82 GLN A C 1
ATOM 636 O O . GLN A 1 82 ? 36.980 -10.577 5.600 1.00 40.94 82 GLN A O 1
ATOM 641 N N . ILE A 1 83 ? 34.995 -11.510 6.210 1.00 38.97 83 ILE A N 1
ATOM 642 C CA . ILE A 1 83 ? 35.021 -11.429 7.679 1.00 38.97 83 ILE A CA 1
ATOM 643 C C . ILE A 1 83 ? 34.292 -10.208 8.258 1.00 38.97 83 ILE A C 1
ATOM 645 O O . ILE A 1 83 ? 34.891 -9.307 8.833 1.00 38.97 83 ILE A O 1
ATOM 649 N N . SER A 1 84 ? 32.961 -10.293 8.254 1.00 31.14 84 SER A N 1
ATOM 650 C CA . SER A 1 84 ? 32.169 -9.944 9.440 1.00 31.14 84 SER A CA 1
ATOM 651 C C . SER A 1 84 ? 30.843 -10.702 9.429 1.00 31.14 84 SER A C 1
ATOM 653 O O . SER A 1 84 ? 29.972 -10.532 8.582 1.00 31.14 84 SER A O 1
ATOM 655 N N . THR A 1 85 ? 30.720 -11.607 10.389 1.00 34.78 85 THR A N 1
ATOM 656 C CA . THR A 1 85 ? 29.479 -12.243 10.816 1.00 34.78 85 THR A CA 1
ATOM 657 C C . THR A 1 85 ? 28.511 -11.196 11.364 1.00 34.78 85 THR A C 1
ATOM 659 O O . THR A 1 85 ? 28.681 -10.760 12.498 1.00 34.78 85 THR A O 1
ATOM 662 N N . SER A 1 86 ? 27.469 -10.848 10.612 1.00 32.41 86 SER A N 1
ATOM 663 C CA . SER A 1 86 ? 26.177 -10.413 11.161 1.00 32.41 86 SER A CA 1
ATOM 664 C C . SER A 1 86 ? 25.107 -10.403 10.065 1.00 32.41 86 SER A C 1
ATOM 666 O O . SER A 1 86 ? 25.343 -10.077 8.905 1.00 32.41 86 SER A O 1
ATOM 668 N N . ASN A 1 87 ? 23.904 -10.832 10.435 1.00 35.72 87 ASN A N 1
ATOM 669 C CA . ASN A 1 87 ? 22.730 -10.869 9.574 1.00 35.72 87 ASN A CA 1
ATOM 670 C C . ASN A 1 87 ? 22.238 -9.451 9.243 1.00 35.72 87 ASN A C 1
ATOM 672 O O . ASN A 1 87 ? 21.308 -8.959 9.875 1.00 35.72 87 ASN A O 1
ATOM 676 N N . SER A 1 88 ? 22.784 -8.830 8.207 1.00 37.78 88 SER A N 1
ATOM 677 C CA . SER A 1 88 ? 22.096 -7.784 7.451 1.00 37.78 88 SER A CA 1
ATOM 678 C C . SER A 1 88 ? 22.792 -7.605 6.114 1.00 37.78 88 SER A C 1
ATOM 680 O O . SER A 1 88 ? 23.921 -7.134 6.057 1.00 37.78 88 SER A O 1
ATOM 682 N N . ALA A 1 89 ? 22.103 -7.941 5.024 1.00 40.53 89 ALA A N 1
ATOM 683 C CA . ALA A 1 89 ? 22.397 -7.334 3.737 1.00 40.53 89 ALA A CA 1
ATOM 684 C C . ALA A 1 89 ? 22.131 -5.825 3.886 1.00 40.53 89 ALA A C 1
ATOM 686 O O . ALA A 1 89 ? 21.012 -5.360 3.663 1.00 40.53 89 ALA A O 1
ATOM 687 N N . GLU A 1 90 ? 23.116 -5.077 4.385 1.00 44.72 90 GLU A N 1
ATOM 688 C CA . GLU A 1 90 ? 23.098 -3.623 4.348 1.00 44.72 90 GLU A CA 1
ATOM 689 C C . GLU A 1 90 ? 23.115 -3.232 2.877 1.00 44.72 90 GLU A C 1
ATOM 691 O O . GLU A 1 90 ? 24.112 -3.365 2.170 1.00 44.72 90 GLU A O 1
ATOM 696 N N . TYR A 1 91 ? 21.957 -2.812 2.379 1.00 53.16 91 TYR A N 1
ATOM 697 C CA . TYR A 1 91 ? 21.878 -2.139 1.098 1.00 53.16 91 TYR A CA 1
ATOM 698 C C . TYR A 1 91 ? 22.804 -0.922 1.170 1.00 53.16 91 TYR A C 1
ATOM 700 O O . TYR A 1 91 ? 22.565 -0.014 1.966 1.00 53.16 91 TYR A O 1
ATOM 708 N N . ASN A 1 92 ? 23.846 -0.884 0.341 1.00 64.06 92 ASN A N 1
ATOM 709 C CA . ASN A 1 92 ? 24.699 0.293 0.223 1.00 64.06 92 ASN A CA 1
ATOM 710 C C . ASN A 1 92 ? 23.828 1.501 -0.167 1.00 64.06 92 ASN A C 1
ATOM 712 O O . ASN A 1 92 ? 23.348 1.594 -1.299 1.00 64.06 92 ASN A O 1
ATOM 716 N N . LEU A 1 93 ? 23.626 2.440 0.764 1.00 64.50 93 LEU A N 1
ATOM 717 C CA . LEU A 1 93 ? 22.796 3.638 0.570 1.00 64.50 93 LEU A CA 1
ATOM 718 C C . LEU A 1 93 ? 23.089 4.389 -0.755 1.00 64.50 93 LEU A C 1
ATOM 720 O O . LEU A 1 93 ? 22.134 4.722 -1.464 1.00 64.50 93 LEU A O 1
ATOM 724 N N . PRO A 1 94 ? 24.360 4.606 -1.169 1.00 64.38 94 PRO A N 1
ATOM 725 C CA . PRO A 1 94 ? 24.665 5.272 -2.442 1.00 64.38 94 PRO A CA 1
ATOM 726 C C . PRO A 1 94 ? 24.248 4.476 -3.691 1.00 64.38 94 PRO A C 1
ATOM 728 O O . PRO A 1 94 ? 23.914 5.067 -4.725 1.00 64.38 94 PRO A O 1
ATOM 731 N N . ASP A 1 95 ? 24.272 3.142 -3.619 1.00 79.25 95 ASP A N 1
ATOM 732 C CA . ASP A 1 95 ? 23.809 2.281 -4.713 1.00 79.25 95 ASP A CA 1
ATOM 733 C C . ASP A 1 95 ? 22.294 2.383 -4.845 1.00 79.25 95 ASP A C 1
ATOM 735 O O . ASP A 1 95 ? 21.776 2.557 -5.948 1.00 79.25 95 ASP A O 1
ATOM 739 N N . LEU A 1 96 ? 21.591 2.408 -3.714 1.00 84.00 96 LEU A N 1
ATOM 740 C CA . LEU A 1 96 ? 20.143 2.517 -3.676 1.00 84.00 96 LEU A CA 1
ATOM 741 C C . LEU A 1 96 ? 19.638 3.858 -4.235 1.00 84.00 96 LEU A C 1
ATOM 743 O O . LEU A 1 96 ? 18.652 3.884 -4.971 1.00 84.00 96 LEU A O 1
ATOM 747 N N . GLU A 1 97 ? 20.327 4.973 -3.973 1.00 86.38 97 GLU A N 1
ATOM 748 C CA . GLU A 1 97 ? 19.997 6.268 -4.590 1.00 86.38 97 GLU A CA 1
ATOM 749 C C . GLU A 1 97 ? 20.153 6.257 -6.118 1.00 86.38 97 GLU A C 1
ATOM 751 O O . GLU A 1 97 ? 19.342 6.839 -6.844 1.00 86.38 97 GLU A O 1
ATOM 756 N N . THR A 1 98 ? 21.199 5.597 -6.617 1.00 90.69 98 THR A N 1
ATOM 757 C CA . THR A 1 98 ? 21.462 5.464 -8.058 1.00 90.69 98 THR A CA 1
ATOM 758 C C . THR A 1 98 ? 20.415 4.566 -8.716 1.00 90.69 98 THR A C 1
ATOM 760 O O . THR A 1 98 ? 19.835 4.923 -9.742 1.00 90.69 98 THR A O 1
ATOM 763 N N . GLN A 1 99 ? 20.118 3.428 -8.093 1.00 91.94 99 GLN A N 1
ATOM 764 C CA . GLN A 1 99 ? 19.083 2.489 -8.517 1.00 91.94 99 GLN A CA 1
ATOM 765 C C . GLN A 1 99 ? 17.693 3.140 -8.527 1.00 91.94 99 GLN A C 1
ATOM 767 O O . GLN A 1 99 ? 16.913 2.951 -9.456 1.00 91.94 99 GLN A O 1
ATOM 772 N N . THR A 1 100 ? 17.403 3.981 -7.539 1.00 92.69 100 THR A N 1
ATOM 773 C CA . THR A 1 100 ? 16.157 4.746 -7.445 1.00 92.69 100 THR A CA 1
ATOM 774 C C . THR A 1 100 ? 15.983 5.719 -8.619 1.00 92.69 100 THR A C 1
ATOM 776 O O . THR A 1 100 ? 14.877 5.870 -9.146 1.00 92.69 100 THR A O 1
ATOM 779 N N . LEU A 1 101 ? 17.064 6.371 -9.066 1.00 94.56 101 LEU A N 1
ATOM 780 C CA . LEU A 1 101 ? 17.052 7.170 -10.295 1.00 94.56 101 LEU A CA 1
ATOM 781 C C . LEU A 1 101 ? 16.815 6.280 -11.522 1.00 94.56 101 LEU A C 1
ATOM 783 O O . LEU A 1 101 ? 15.955 6.593 -12.345 1.00 94.56 101 LEU A O 1
ATOM 787 N N . ALA A 1 102 ? 17.521 5.151 -11.610 1.00 96.06 102 ALA A N 1
ATOM 788 C CA . ALA A 1 102 ? 17.391 4.215 -12.720 1.00 96.06 102 ALA A CA 1
ATOM 789 C C . ALA A 1 102 ? 15.961 3.659 -12.858 1.00 96.06 102 ALA A C 1
ATOM 791 O O . ALA A 1 102 ? 15.459 3.594 -13.975 1.00 96.06 102 ALA A O 1
ATOM 792 N N . VAL A 1 103 ? 15.257 3.348 -11.759 1.00 96.12 103 VAL A N 1
ATOM 793 C CA . VAL A 1 103 ? 13.843 2.916 -11.796 1.00 96.12 103 VAL A CA 1
ATOM 794 C C . VAL A 1 103 ? 12.934 3.986 -12.392 1.00 96.12 103 VAL A C 1
ATOM 796 O O . VAL A 1 103 ? 12.076 3.682 -13.221 1.00 96.12 103 VAL A O 1
ATOM 799 N N . LYS A 1 104 ? 13.114 5.254 -12.003 1.00 95.81 104 LYS A N 1
ATOM 800 C CA . LYS A 1 104 ? 12.307 6.356 -12.551 1.00 95.81 104 LYS A CA 1
ATOM 801 C C . LYS A 1 104 ? 12.506 6.488 -14.060 1.00 95.81 104 LYS A C 1
ATOM 803 O O . LYS A 1 104 ? 11.530 6.668 -14.791 1.00 95.81 104 LYS A O 1
ATOM 808 N N . CYS A 1 105 ? 13.750 6.373 -14.521 1.00 97.12 105 CYS A N 1
ATOM 809 C CA . CYS A 1 105 ? 14.068 6.412 -15.944 1.00 97.12 105 CYS A CA 1
ATOM 810 C C . CYS A 1 105 ? 13.539 5.178 -16.691 1.00 97.12 105 CYS A C 1
ATOM 812 O O . CYS A 1 105 ? 12.989 5.323 -17.781 1.00 97.12 105 CYS A O 1
ATOM 814 N N . LEU A 1 106 ? 13.621 3.993 -16.080 1.00 96.94 106 LEU A N 1
ATOM 815 C CA . LEU A 1 106 ? 13.101 2.735 -16.616 1.00 96.94 106 LEU A CA 1
ATOM 816 C C . LEU A 1 106 ? 11.599 2.807 -16.892 1.00 96.94 106 LEU A C 1
ATOM 818 O O . LEU A 1 106 ? 11.169 2.519 -18.006 1.00 96.94 106 LEU A O 1
ATOM 822 N N . VAL A 1 107 ? 10.805 3.275 -15.925 1.00 96.62 107 VAL A N 1
ATOM 823 C CA . VAL A 1 107 ? 9.368 3.502 -16.150 1.00 96.62 107 VAL A CA 1
ATOM 824 C C . VAL A 1 107 ? 9.152 4.525 -17.266 1.00 96.62 107 VAL A C 1
ATOM 826 O O . VAL A 1 107 ? 8.281 4.341 -18.110 1.00 96.62 107 VAL A O 1
ATOM 829 N N . GLY A 1 108 ? 9.972 5.580 -17.325 1.00 96.31 108 GLY A N 1
ATOM 830 C CA . GLY A 1 108 ? 9.945 6.550 -18.421 1.00 96.31 108 GLY A CA 1
ATOM 831 C C . GLY A 1 108 ? 10.153 5.928 -19.808 1.00 96.31 108 GLY A C 1
ATOM 832 O O . GLY A 1 108 ? 9.466 6.327 -20.746 1.00 96.31 108 GLY A O 1
ATOM 833 N N . LEU A 1 109 ? 11.043 4.939 -19.944 1.00 96.44 109 LEU A N 1
ATOM 834 C CA . LEU A 1 109 ? 11.227 4.210 -21.204 1.00 96.44 109 LEU A CA 1
ATOM 835 C C . LEU A 1 109 ? 9.986 3.405 -21.587 1.00 96.44 109 LEU A C 1
ATOM 837 O O . LEU A 1 109 ? 9.585 3.459 -22.747 1.00 96.44 109 LEU A O 1
ATOM 841 N N . PHE A 1 110 ? 9.350 2.725 -20.629 1.00 95.94 110 PHE A N 1
ATOM 842 C CA . PHE A 1 110 ? 8.096 2.003 -20.875 1.00 95.94 110 PHE A CA 1
ATOM 843 C C . PHE A 1 110 ? 6.996 2.921 -21.380 1.00 95.94 110 PHE A C 1
ATOM 845 O O . PHE A 1 110 ? 6.344 2.589 -22.362 1.00 95.94 110 PHE A O 1
ATOM 852 N N . VAL A 1 111 ? 6.841 4.108 -20.795 1.00 95.19 111 VAL A N 1
ATOM 853 C CA . VAL A 1 111 ? 5.851 5.080 -21.280 1.00 95.19 111 VAL A CA 1
ATOM 854 C C . VAL A 1 111 ? 6.122 5.503 -22.735 1.00 95.19 111 VAL A C 1
ATOM 856 O O . VAL A 1 111 ? 5.177 5.696 -23.496 1.00 95.19 111 VAL A O 1
ATOM 859 N N . ASN A 1 112 ? 7.389 5.597 -23.153 1.00 95.50 112 ASN A N 1
ATOM 860 C CA . ASN A 1 112 ? 7.750 6.061 -24.499 1.00 95.50 112 ASN A CA 1
ATOM 861 C C . ASN A 1 112 ? 7.747 4.953 -25.566 1.00 95.50 112 ASN A C 1
ATOM 863 O O . ASN A 1 112 ? 7.376 5.213 -26.708 1.00 95.50 112 ASN A O 1
ATOM 867 N N . PHE A 1 113 ? 8.169 3.735 -25.215 1.00 96.56 113 PHE A N 1
ATOM 868 C CA . PHE A 1 113 ? 8.432 2.648 -26.170 1.00 96.56 113 PHE A CA 1
ATOM 869 C C . PHE A 1 113 ? 7.647 1.365 -25.881 1.00 96.56 113 PHE A C 1
ATOM 871 O O . PHE A 1 113 ? 8.029 0.306 -26.380 1.00 96.56 113 PHE A O 1
ATOM 878 N N . PHE A 1 114 ? 6.554 1.450 -25.106 1.00 96.19 114 PHE A N 1
ATOM 879 C CA . PHE A 1 114 ? 5.765 0.297 -24.651 1.00 96.19 114 PHE A CA 1
ATOM 880 C C . PHE A 1 114 ? 5.547 -0.757 -25.738 1.00 96.19 114 PHE A C 1
ATOM 882 O O . PHE A 1 114 ? 5.833 -1.923 -25.515 1.00 96.19 114 PHE A O 1
ATOM 889 N N . ASP A 1 115 ? 5.105 -0.345 -26.928 1.00 94.69 115 ASP A N 1
ATOM 890 C CA . ASP A 1 115 ? 4.719 -1.268 -27.999 1.00 94.69 115 ASP A CA 1
ATOM 891 C C . ASP A 1 115 ? 5.885 -2.153 -28.483 1.00 94.69 115 ASP A C 1
ATOM 893 O O . ASP A 1 115 ? 5.662 -3.286 -28.904 1.00 94.69 115 ASP A O 1
ATOM 897 N N . VAL A 1 116 ? 7.127 -1.663 -28.388 1.00 95.56 116 VAL A N 1
ATOM 898 C CA . VAL A 1 116 ? 8.333 -2.415 -28.766 1.00 95.56 116 VAL A CA 1
ATOM 899 C C . VAL A 1 116 ? 8.893 -3.194 -27.580 1.00 95.56 116 VAL A C 1
ATOM 901 O O . VAL A 1 116 ? 9.301 -4.333 -27.755 1.00 95.56 116 VAL A O 1
ATOM 904 N N . ILE A 1 117 ? 8.905 -2.619 -26.376 1.00 96.12 117 ILE A N 1
ATOM 905 C CA . ILE A 1 117 ? 9.555 -3.231 -25.200 1.00 96.12 117 ILE A CA 1
ATOM 906 C C . ILE A 1 117 ? 8.594 -4.038 -24.314 1.00 96.12 117 ILE A C 1
ATOM 908 O O . ILE A 1 117 ? 8.980 -4.528 -23.258 1.00 96.12 117 ILE A O 1
ATOM 912 N N . ARG A 1 118 ? 7.342 -4.204 -24.750 1.00 96.31 118 ARG A N 1
ATOM 913 C CA . ARG A 1 118 ? 6.276 -4.956 -24.073 1.00 96.31 118 ARG A CA 1
ATOM 914 C C . ARG A 1 118 ? 6.711 -6.320 -23.509 1.00 96.31 118 ARG A C 1
ATOM 916 O O . ARG A 1 118 ? 6.327 -6.599 -22.377 1.00 96.31 118 ARG A O 1
ATOM 923 N N . PRO A 1 119 ? 7.529 -7.146 -24.201 1.00 96.00 119 PRO A N 1
ATOM 924 C CA . PRO A 1 119 ? 7.965 -8.438 -23.655 1.00 96.00 119 PRO A CA 1
ATOM 925 C C . PRO A 1 119 ? 8.752 -8.344 -22.337 1.00 96.00 119 PRO A C 1
ATOM 927 O O . PRO A 1 119 ? 8.767 -9.294 -21.563 1.00 96.00 119 PRO A O 1
ATOM 930 N N . GLU A 1 120 ? 9.360 -7.191 -22.053 1.00 95.94 120 GLU A N 1
ATOM 931 C CA . GLU A 1 120 ? 10.175 -6.931 -20.860 1.00 95.94 120 GLU A CA 1
ATOM 932 C C . GLU A 1 120 ? 9.338 -6.445 -19.654 1.00 95.94 120 GLU A C 1
ATOM 934 O O . GLU A 1 120 ? 9.878 -6.102 -18.591 1.00 95.94 120 GLU A O 1
ATOM 939 N N . LEU A 1 121 ? 8.007 -6.365 -19.804 1.00 96.06 121 LEU A N 1
ATOM 940 C CA . LEU A 1 121 ? 7.098 -5.800 -18.805 1.00 96.06 121 LEU A CA 1
ATOM 941 C C . LEU A 1 121 ? 7.121 -6.571 -17.484 1.00 96.06 121 LEU A C 1
ATOM 943 O O . LEU A 1 121 ? 7.289 -5.944 -16.440 1.00 96.06 121 LEU A O 1
ATOM 947 N N . GLY A 1 122 ? 7.003 -7.901 -17.514 1.00 95.44 122 GLY A N 1
ATOM 948 C CA . GLY A 1 122 ? 6.937 -8.725 -16.301 1.00 95.44 122 GLY A CA 1
ATOM 949 C C . GLY A 1 122 ? 8.168 -8.560 -15.407 1.00 95.44 122 GLY A C 1
ATOM 950 O O . GLY A 1 122 ? 8.064 -8.25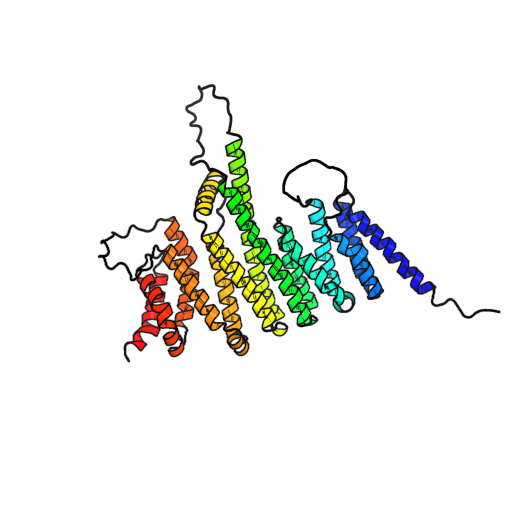1 -14.217 1.00 95.44 122 GLY A O 1
ATOM 951 N N . ARG A 1 123 ? 9.369 -8.644 -15.994 1.00 94.69 123 ARG A N 1
ATOM 952 C CA . ARG A 1 123 ? 10.628 -8.434 -15.259 1.00 94.69 123 ARG A CA 1
ATOM 953 C C . ARG A 1 123 ? 10.777 -6.993 -14.780 1.00 94.69 123 ARG A C 1
ATOM 955 O O . ARG A 1 123 ? 11.252 -6.767 -13.668 1.00 94.69 123 ARG A O 1
ATOM 962 N N . THR A 1 124 ? 10.322 -6.018 -15.562 1.00 94.12 124 THR A N 1
ATOM 963 C CA . THR A 1 124 ? 10.306 -4.614 -15.133 1.00 94.12 124 THR A CA 1
ATOM 964 C C . THR A 1 124 ? 9.365 -4.396 -13.950 1.00 94.12 124 THR A C 1
ATOM 966 O O . THR A 1 124 ? 9.756 -3.751 -12.978 1.00 94.12 124 THR A O 1
ATOM 969 N N . ALA A 1 125 ? 8.159 -4.965 -13.982 1.00 95.38 125 ALA A N 1
ATOM 970 C CA . ALA A 1 125 ? 7.204 -4.907 -12.882 1.00 95.38 125 ALA A CA 1
ATOM 971 C C . ALA A 1 125 ? 7.780 -5.552 -11.614 1.00 95.38 125 ALA A C 1
ATOM 973 O O . ALA A 1 125 ? 7.700 -4.962 -10.535 1.00 95.38 125 ALA A O 1
ATOM 974 N N . SER A 1 126 ? 8.447 -6.702 -11.735 1.00 94.88 126 SER A N 1
ATOM 975 C CA . SER A 1 126 ? 9.165 -7.331 -10.621 1.00 94.88 126 SER A CA 1
ATOM 976 C C . SER A 1 126 ? 10.264 -6.426 -10.040 1.00 94.88 126 SER A C 1
ATOM 978 O O . SER A 1 126 ? 10.332 -6.249 -8.823 1.00 94.88 126 SER A O 1
ATOM 980 N N . ILE A 1 127 ? 11.083 -5.786 -10.884 1.00 94.31 127 ILE A N 1
ATOM 981 C CA . ILE A 1 127 ? 12.130 -4.863 -10.418 1.00 94.31 127 ILE A CA 1
ATOM 982 C C . ILE A 1 127 ? 11.506 -3.671 -9.702 1.00 94.31 127 ILE A C 1
ATOM 984 O O . ILE A 1 127 ? 11.879 -3.387 -8.570 1.00 94.31 127 ILE A O 1
ATOM 988 N N . VAL A 1 128 ? 10.537 -2.992 -10.316 1.00 94.44 128 VAL A N 1
ATOM 989 C CA . VAL A 1 128 ? 9.879 -1.816 -9.733 1.00 94.44 128 VAL A CA 1
ATOM 990 C C . VAL A 1 128 ? 9.240 -2.151 -8.382 1.00 94.44 128 VAL A C 1
ATOM 992 O O . VAL A 1 128 ? 9.427 -1.428 -7.402 1.00 94.44 128 VAL A O 1
ATOM 995 N N . THR A 1 129 ? 8.517 -3.268 -8.309 1.00 94.94 129 THR A N 1
ATOM 996 C CA . THR A 1 129 ? 7.816 -3.688 -7.089 1.00 94.94 129 THR A CA 1
ATOM 997 C C . THR A 1 129 ? 8.784 -4.123 -5.984 1.00 94.94 129 THR A C 1
ATOM 999 O O . THR A 1 129 ? 8.487 -3.923 -4.806 1.00 94.94 129 THR A O 1
ATOM 1002 N N . SER A 1 130 ? 9.989 -4.601 -6.321 1.00 93.25 130 SER A N 1
ATOM 1003 C CA . SER A 1 130 ? 11.020 -4.940 -5.329 1.00 93.25 130 SER A CA 1
ATOM 1004 C C . SER A 1 130 ? 11.442 -3.745 -4.459 1.00 93.25 130 SER A C 1
ATOM 1006 O O . SER A 1 130 ? 11.743 -3.927 -3.279 1.00 93.25 130 SER A O 1
ATOM 1008 N N . PHE A 1 131 ? 11.364 -2.510 -4.975 1.00 94.50 131 PHE A N 1
ATOM 1009 C CA . PHE A 1 131 ? 11.700 -1.299 -4.214 1.00 94.50 131 PHE A CA 1
ATOM 1010 C C . PHE A 1 131 ? 10.727 -1.053 -3.062 1.00 94.50 131 PHE A C 1
ATOM 1012 O O . PHE A 1 131 ? 11.133 -0.501 -2.042 1.00 94.50 131 PHE A O 1
ATOM 1019 N N . ILE A 1 132 ? 9.476 -1.512 -3.176 1.00 95.69 132 ILE A N 1
ATOM 1020 C CA . ILE A 1 132 ? 8.463 -1.431 -2.108 1.00 95.69 132 ILE A CA 1
ATOM 1021 C C . ILE A 1 132 ? 8.916 -2.214 -0.872 1.00 95.69 132 ILE A C 1
ATOM 1023 O O . ILE A 1 132 ? 8.622 -1.827 0.254 1.00 95.69 132 ILE A O 1
ATOM 1027 N N . ARG A 1 133 ? 9.692 -3.284 -1.078 1.00 92.25 133 ARG A N 1
ATOM 1028 C CA . ARG A 1 133 ? 10.230 -4.141 -0.015 1.00 92.25 133 ARG A CA 1
ATOM 1029 C C . ARG A 1 133 ? 11.446 -3.521 0.687 1.00 92.25 133 ARG A C 1
ATOM 1031 O O . ARG A 1 133 ? 11.970 -4.122 1.625 1.00 92.25 133 ARG A O 1
ATOM 1038 N N . SER A 1 134 ? 11.918 -2.358 0.230 1.00 89.56 134 SER A N 1
ATOM 1039 C CA . SER A 1 134 ? 13.082 -1.678 0.796 1.00 89.56 134 SER A CA 1
ATOM 1040 C C . SER A 1 134 ? 12.827 -1.255 2.246 1.00 89.56 134 SER A C 1
ATOM 1042 O O . SER A 1 134 ? 11.759 -0.718 2.549 1.00 89.56 134 SER A O 1
ATOM 1044 N N . PRO A 1 135 ? 13.811 -1.410 3.153 1.00 83.69 135 PRO A N 1
ATOM 1045 C CA . PRO A 1 135 ? 13.691 -0.906 4.520 1.00 83.69 135 PRO A CA 1
ATOM 1046 C C . PRO A 1 135 ? 13.689 0.632 4.583 1.00 83.69 135 PRO A C 1
ATOM 1048 O O . PRO A 1 135 ? 13.341 1.204 5.617 1.00 83.69 135 PRO A O 1
ATOM 1051 N N . TYR A 1 136 ? 14.069 1.313 3.496 1.00 88.06 136 TYR A N 1
ATOM 1052 C CA . TYR A 1 136 ? 14.118 2.768 3.421 1.00 88.06 136 TYR A CA 1
ATOM 1053 C C . TYR A 1 136 ? 12.836 3.324 2.807 1.00 88.06 136 TYR A C 1
ATOM 1055 O O . TYR A 1 136 ? 12.564 3.134 1.618 1.00 88.06 136 TYR A O 1
ATOM 1063 N N . LYS A 1 137 ? 12.093 4.108 3.598 1.00 90.06 137 LYS A N 1
ATOM 1064 C CA . LYS A 1 137 ? 10.815 4.723 3.198 1.00 90.06 137 LYS A CA 1
ATOM 1065 C C . LYS A 1 137 ? 10.875 5.419 1.836 1.00 90.06 137 LYS A C 1
ATOM 1067 O O . LYS A 1 137 ? 9.988 5.216 1.020 1.00 90.06 137 LYS A O 1
ATOM 1072 N N . HIS A 1 138 ? 11.923 6.204 1.569 1.00 91.38 138 HIS A N 1
ATOM 1073 C CA . HIS A 1 138 ? 12.075 6.918 0.294 1.00 91.38 138 HIS A CA 1
ATOM 1074 C C . HIS A 1 138 ? 12.042 5.978 -0.921 1.00 91.38 138 HIS A C 1
ATOM 1076 O O . HIS A 1 138 ? 11.404 6.277 -1.928 1.00 91.38 138 HIS A O 1
ATOM 1082 N N . CYS A 1 139 ? 12.697 4.824 -0.807 1.00 92.50 139 CYS A N 1
ATOM 1083 C CA . CYS A 1 139 ? 12.802 3.852 -1.889 1.00 92.50 139 CYS A CA 1
ATOM 1084 C C . CYS A 1 139 ? 11.489 3.098 -2.067 1.00 92.50 139 CYS A C 1
ATOM 1086 O O . CYS A 1 139 ? 11.011 2.971 -3.192 1.00 92.50 139 CYS A O 1
ATOM 1088 N N . ALA A 1 140 ? 10.855 2.709 -0.957 1.00 94.62 140 ALA A N 1
ATOM 1089 C CA . ALA A 1 140 ? 9.535 2.094 -0.983 1.00 94.62 140 ALA A CA 1
ATOM 1090 C C . ALA A 1 140 ? 8.483 3.013 -1.620 1.00 94.62 140 ALA A C 1
ATOM 1092 O O . ALA A 1 140 ? 7.730 2.582 -2.493 1.00 94.62 140 ALA A O 1
ATOM 1093 N N . THR A 1 141 ? 8.504 4.307 -1.280 1.00 95.44 141 THR A N 1
ATOM 1094 C CA . THR A 1 141 ? 7.660 5.322 -1.922 1.00 95.44 141 THR A CA 1
ATOM 1095 C C . THR A 1 141 ? 7.905 5.422 -3.420 1.00 95.44 141 THR A C 1
ATOM 1097 O O . THR A 1 141 ? 6.955 5.543 -4.189 1.00 95.44 141 THR A O 1
ATOM 1100 N N . ILE A 1 142 ? 9.158 5.345 -3.864 1.00 95.31 142 ILE A N 1
ATOM 1101 C CA . ILE A 1 142 ? 9.467 5.404 -5.293 1.00 95.31 142 ILE A CA 1
ATOM 1102 C C . ILE A 1 142 ? 9.003 4.148 -6.021 1.00 95.31 142 ILE A C 1
ATOM 1104 O O . ILE A 1 142 ? 8.496 4.286 -7.129 1.00 95.31 142 ILE A O 1
ATOM 1108 N N . GLY A 1 143 ? 9.085 2.972 -5.393 1.00 96.38 143 GLY A N 1
ATOM 1109 C CA . GLY A 1 143 ? 8.497 1.740 -5.920 1.00 96.38 143 GLY A CA 1
ATOM 1110 C C . GLY A 1 143 ? 6.996 1.885 -6.188 1.00 96.38 143 GLY A C 1
ATOM 1111 O O . GLY A 1 143 ? 6.556 1.665 -7.312 1.00 96.38 143 GLY A O 1
ATOM 1112 N N . VAL A 1 144 ? 6.218 2.349 -5.202 1.00 97.38 144 VAL A N 1
ATOM 1113 C CA . VAL A 1 144 ? 4.765 2.572 -5.367 1.00 97.38 144 VAL A CA 1
ATOM 1114 C C . VAL A 1 144 ? 4.482 3.601 -6.468 1.00 97.38 144 VAL A C 1
ATOM 1116 O O . VAL A 1 144 ? 3.718 3.325 -7.391 1.00 97.38 144 VAL A O 1
ATOM 1119 N N . SER A 1 145 ? 5.147 4.761 -6.433 1.00 96.94 145 SER A N 1
ATOM 1120 C CA . SER A 1 145 ? 4.966 5.816 -7.442 1.00 96.94 145 SER A CA 1
ATOM 1121 C C . SER A 1 145 ? 5.354 5.369 -8.854 1.00 96.94 145 SER A C 1
ATOM 1123 O O . SER A 1 145 ? 4.771 5.830 -9.833 1.00 96.94 145 SER A O 1
ATOM 1125 N N . ALA A 1 146 ? 6.342 4.485 -8.981 1.00 96.81 146 ALA A N 1
ATOM 1126 C CA . ALA A 1 146 ? 6.770 3.928 -10.255 1.00 96.81 146 ALA A CA 1
ATOM 1127 C C . ALA A 1 146 ? 5.710 2.987 -10.852 1.00 96.81 146 ALA A C 1
ATOM 1129 O O . ALA A 1 146 ? 5.459 3.075 -12.053 1.00 96.81 146 ALA A O 1
ATOM 1130 N N . ILE A 1 147 ? 5.031 2.170 -10.035 1.00 96.56 147 ILE A N 1
ATOM 1131 C CA . ILE A 1 147 ? 3.886 1.357 -10.491 1.00 96.56 147 ILE A CA 1
ATOM 1132 C C . ILE A 1 147 ? 2.746 2.260 -10.952 1.00 96.56 147 ILE A C 1
ATOM 1134 O O . ILE A 1 147 ? 2.201 2.040 -12.029 1.00 96.56 147 ILE A O 1
ATOM 1138 N N . MET A 1 148 ? 2.417 3.304 -10.186 1.00 96.31 148 MET A N 1
ATOM 1139 C CA . MET A 1 148 ? 1.351 4.236 -10.576 1.00 96.31 148 MET A CA 1
ATOM 1140 C C . MET A 1 148 ? 1.678 4.958 -11.875 1.00 96.31 148 MET A C 1
ATOM 1142 O O . MET A 1 148 ? 0.852 5.021 -12.772 1.00 96.31 148 MET A O 1
ATOM 1146 N N . ARG A 1 149 ? 2.921 5.416 -12.043 1.00 96.06 149 ARG A N 1
ATOM 1147 C CA . ARG A 1 149 ? 3.359 6.043 -13.293 1.00 96.06 149 ARG A CA 1
ATOM 1148 C C . ARG A 1 149 ? 3.321 5.074 -14.481 1.00 96.06 149 ARG A C 1
ATOM 1150 O O . ARG A 1 149 ? 3.051 5.509 -15.598 1.00 96.06 149 ARG A O 1
ATOM 1157 N N . LEU A 1 150 ? 3.608 3.790 -14.258 1.00 95.62 150 LEU A N 1
ATOM 1158 C CA . LEU A 1 150 ? 3.473 2.757 -15.284 1.00 95.62 150 LEU A CA 1
ATOM 1159 C C . LEU A 1 150 ? 1.994 2.573 -15.660 1.00 95.62 150 LEU A C 1
ATOM 1161 O O . LEU A 1 150 ? 1.660 2.665 -16.837 1.00 95.62 150 LEU A O 1
ATOM 1165 N N . ALA A 1 151 ? 1.111 2.409 -14.671 1.00 95.62 151 ALA A N 1
ATOM 1166 C CA . ALA A 1 151 ? -0.337 2.335 -14.872 1.00 95.62 151 ALA A CA 1
ATOM 1167 C C . ALA A 1 151 ? -0.875 3.565 -15.628 1.00 95.62 151 ALA A C 1
ATOM 1169 O O . ALA A 1 151 ? -1.558 3.416 -16.636 1.00 95.62 151 ALA A O 1
ATOM 1170 N N . ASP A 1 152 ? -0.488 4.774 -15.226 1.00 95.44 152 ASP A N 1
ATOM 1171 C CA . ASP A 1 152 ? -0.921 6.027 -15.856 1.00 95.44 152 ASP A CA 1
ATOM 1172 C C . ASP A 1 152 ? -0.442 6.156 -17.305 1.00 95.44 152 ASP A C 1
ATOM 1174 O O . ASP A 1 152 ? -1.164 6.658 -18.166 1.00 95.44 152 ASP A O 1
ATOM 1178 N N . GLY A 1 153 ? 0.784 5.711 -17.588 1.00 94.81 153 GLY A N 1
ATOM 1179 C CA . GLY A 1 153 ? 1.393 5.871 -18.904 1.00 94.81 153 GLY A CA 1
ATOM 1180 C C . GLY A 1 153 ? 1.020 4.792 -19.920 1.00 94.81 153 GLY A C 1
ATOM 1181 O O . GLY A 1 153 ? 0.941 5.096 -21.110 1.00 94.81 153 GLY A O 1
ATOM 1182 N N . VAL A 1 154 ? 0.810 3.545 -19.482 1.00 95.31 154 VAL A N 1
ATOM 1183 C CA . VAL A 1 154 ? 0.558 2.410 -20.392 1.00 95.31 154 VAL A CA 1
ATOM 1184 C C . VAL A 1 154 ? -0.727 1.638 -20.098 1.00 95.31 154 VAL A C 1
ATOM 1186 O O . VAL A 1 154 ? -1.067 0.738 -20.859 1.00 95.31 154 VAL A O 1
ATOM 1189 N N . GLY A 1 155 ? -1.482 1.987 -19.053 1.00 94.94 155 GLY A N 1
ATOM 1190 C CA . GLY A 1 155 ? -2.636 1.218 -18.573 1.00 94.94 155 GLY A CA 1
ATOM 1191 C C . GLY A 1 155 ? -3.738 0.974 -19.605 1.00 94.94 155 GLY A C 1
ATOM 1192 O O . GLY A 1 155 ? -4.363 -0.084 -19.607 1.00 94.94 155 GLY A O 1
ATOM 1193 N N . ASN A 1 156 ? -3.928 1.901 -20.546 1.00 94.44 156 ASN A N 1
ATOM 1194 C CA . ASN A 1 1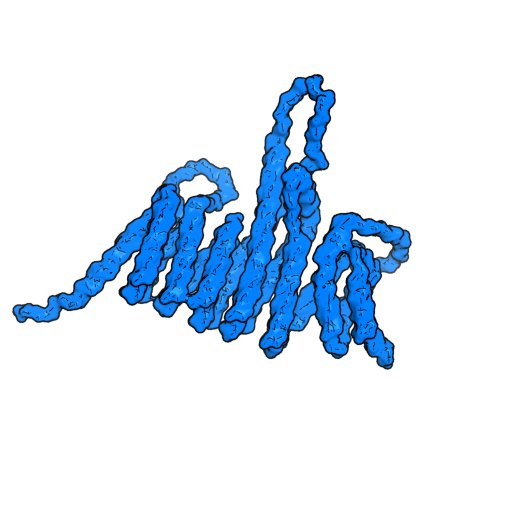56 ? -4.878 1.751 -21.652 1.00 94.44 156 ASN A CA 1
ATOM 1195 C C . ASN A 1 156 ? -4.402 0.810 -22.776 1.00 94.44 156 ASN A C 1
ATOM 1197 O O . ASN A 1 156 ? -5.198 0.461 -23.645 1.00 94.44 156 ASN A O 1
ATOM 1201 N N . LYS A 1 157 ? -3.116 0.443 -22.793 1.00 95.69 157 LYS A N 1
ATOM 1202 C CA . LYS A 1 157 ? -2.500 -0.475 -23.766 1.00 95.69 157 LYS A CA 1
ATOM 1203 C C . LYS A 1 157 ? -2.276 -1.882 -23.204 1.00 95.69 157 LYS A C 1
ATOM 1205 O O . LYS A 1 157 ? -2.011 -2.807 -23.977 1.00 95.69 157 LYS A O 1
ATOM 1210 N N . LEU A 1 158 ? -2.348 -2.039 -21.883 1.00 96.75 158 LEU A N 1
ATOM 1211 C CA . LEU A 1 158 ? -2.158 -3.318 -21.208 1.00 96.75 158 LEU A CA 1
ATOM 1212 C C . LEU A 1 158 ? -3.293 -4.291 -21.549 1.00 96.75 158 LEU A C 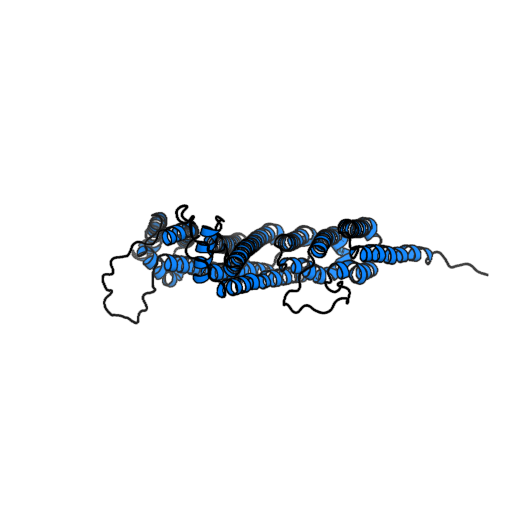1
ATOM 1214 O O . LEU A 1 158 ? -4.472 -3.935 -21.563 1.00 96.75 158 LEU A O 1
ATOM 1218 N N . SER A 1 159 ? -2.921 -5.541 -21.808 1.00 96.75 159 SER A N 1
ATOM 1219 C CA . SER A 1 159 ? -3.855 -6.666 -21.865 1.00 96.75 159 SER A CA 1
ATOM 1220 C C . SER A 1 159 ? -4.351 -7.036 -20.466 1.00 96.75 159 SER A C 1
ATOM 1222 O O . SER A 1 159 ? -3.831 -6.562 -19.452 1.00 96.75 159 SER A O 1
ATOM 1224 N N . LYS A 1 160 ? -5.352 -7.919 -20.408 1.00 96.69 160 LYS A N 1
ATOM 1225 C CA . LYS A 1 160 ? -5.860 -8.445 -19.142 1.00 96.69 160 LYS A CA 1
ATOM 1226 C C . LYS A 1 160 ? -4.755 -9.183 -18.374 1.00 96.69 160 LYS A C 1
ATOM 1228 O O . LYS A 1 160 ? -4.562 -8.954 -17.186 1.00 96.69 160 LYS A O 1
ATOM 1233 N N . GLU A 1 161 ? -3.988 -10.019 -19.062 1.00 97.19 161 GLU A N 1
ATOM 1234 C CA . GLU A 1 161 ? -2.925 -10.829 -18.466 1.00 97.19 161 GLU A CA 1
ATOM 1235 C C . GLU A 1 161 ? -1.787 -9.964 -17.911 1.00 97.19 161 GLU A C 1
ATOM 1237 O O . GLU A 1 161 ? -1.296 -10.227 -16.816 1.00 97.19 161 GLU A O 1
ATOM 1242 N N . GLU A 1 162 ? -1.413 -8.894 -18.612 1.00 97.06 162 GLU A N 1
ATOM 1243 C CA . GLU A 1 162 ? -0.358 -7.975 -18.165 1.00 97.06 162 GLU A CA 1
ATOM 1244 C C . GLU A 1 162 ? -0.789 -7.115 -16.977 1.00 97.06 162 GLU A C 1
ATOM 1246 O O . GLU A 1 162 ? -0.008 -6.899 -16.050 1.00 97.06 162 GLU A O 1
ATOM 1251 N N . TRP A 1 163 ? -2.042 -6.645 -16.965 1.00 97.50 163 TRP A N 1
ATOM 1252 C CA . TRP A 1 163 ? -2.609 -5.978 -15.793 1.00 97.50 163 TRP A CA 1
ATOM 1253 C C . TRP A 1 163 ? -2.561 -6.893 -14.571 1.00 97.50 163 TRP A C 1
ATOM 1255 O O . TRP A 1 163 ? -2.082 -6.489 -13.510 1.00 97.50 163 TRP A O 1
ATOM 1265 N N . LYS A 1 164 ? -3.018 -8.139 -14.732 1.00 97.56 164 LYS A N 1
ATOM 1266 C CA . LYS A 1 164 ? -2.964 -9.152 -13.680 1.00 97.56 164 LYS A CA 1
ATOM 1267 C C . LYS A 1 164 ? -1.532 -9.380 -13.193 1.00 97.56 164 LYS A C 1
ATOM 1269 O O . LYS A 1 164 ? -1.309 -9.391 -11.986 1.00 97.56 164 LYS A O 1
ATOM 1274 N N . GLU A 1 165 ? -0.571 -9.536 -14.099 1.00 97.00 165 GLU A N 1
ATOM 1275 C CA . GLU A 1 165 ? 0.838 -9.753 -13.756 1.00 97.00 165 GLU A CA 1
ATOM 1276 C C . GLU A 1 165 ? 1.407 -8.606 -12.902 1.00 97.00 165 GLU A C 1
ATOM 1278 O O . GLU A 1 165 ? 1.958 -8.853 -11.826 1.00 97.00 165 GLU A O 1
ATOM 1283 N N . ILE A 1 166 ? 1.207 -7.346 -13.314 1.00 97.31 166 ILE A N 1
ATOM 1284 C CA . ILE A 1 166 ? 1.662 -6.168 -12.553 1.00 97.31 166 ILE A CA 1
ATOM 1285 C C . ILE A 1 166 ? 1.036 -6.142 -11.152 1.00 97.31 166 ILE A C 1
ATOM 1287 O O . ILE A 1 166 ? 1.736 -5.914 -10.161 1.00 97.31 166 ILE A O 1
ATOM 1291 N N . LEU A 1 167 ? -0.276 -6.377 -11.056 1.00 98.19 167 LEU A N 1
ATOM 1292 C CA . LEU A 1 167 ? -0.998 -6.335 -9.785 1.00 98.19 167 LEU A CA 1
ATOM 1293 C C . LEU A 1 167 ? -0.583 -7.467 -8.837 1.00 98.19 167 LEU A C 1
ATOM 1295 O O . LEU A 1 167 ? -0.509 -7.243 -7.629 1.00 98.19 167 LEU A O 1
ATOM 1299 N N . ILE A 1 168 ? -0.248 -8.652 -9.358 1.00 98.00 168 ILE A N 1
ATOM 1300 C CA . ILE A 1 168 ? 0.289 -9.758 -8.553 1.00 98.00 168 ILE A CA 1
ATOM 1301 C C . ILE A 1 168 ? 1.638 -9.369 -7.940 1.00 98.00 168 ILE A C 1
ATOM 1303 O O . ILE A 1 168 ? 1.796 -9.478 -6.722 1.00 98.00 168 ILE A O 1
ATOM 1307 N N . PHE A 1 169 ? 2.582 -8.850 -8.735 1.00 97.88 169 PHE A N 1
ATOM 1308 C CA . PHE A 1 169 ? 3.881 -8.410 -8.210 1.00 97.88 169 PHE A CA 1
ATOM 1309 C C . PHE A 1 169 ? 3.749 -7.274 -7.188 1.00 97.88 169 PHE A C 1
ATOM 1311 O O . PHE A 1 169 ? 4.501 -7.219 -6.203 1.00 97.88 169 PHE A O 1
ATOM 1318 N N . PHE A 1 170 ? 2.784 -6.373 -7.397 1.00 98.19 170 PHE A N 1
ATOM 1319 C CA . PHE A 1 170 ? 2.477 -5.310 -6.448 1.00 98.19 170 PHE A CA 1
ATOM 1320 C C . PHE A 1 170 ? 1.967 -5.883 -5.123 1.00 98.19 170 PHE A C 1
ATOM 1322 O O . PHE A 1 170 ? 2.566 -5.601 -4.082 1.00 98.19 170 PHE A O 1
ATOM 1329 N N . ARG A 1 171 ? 0.953 -6.758 -5.167 1.00 98.25 171 ARG A N 1
ATOM 1330 C CA . ARG A 1 171 ? 0.398 -7.439 -3.989 1.00 98.25 171 ARG A CA 1
ATOM 1331 C C . ARG A 1 171 ? 1.470 -8.178 -3.209 1.00 98.25 171 ARG A C 1
ATOM 1333 O O . ARG A 1 171 ? 1.623 -7.935 -2.018 1.00 98.25 171 ARG A O 1
ATOM 1340 N N . GLU A 1 172 ? 2.247 -9.031 -3.869 1.00 97.75 172 GLU A N 1
ATOM 1341 C CA . GLU A 1 172 ? 3.308 -9.804 -3.213 1.00 97.75 172 GLU A CA 1
ATOM 1342 C C . GLU A 1 172 ? 4.317 -8.906 -2.496 1.00 97.75 172 GLU A C 1
ATOM 1344 O O . GLU A 1 172 ? 4.763 -9.207 -1.388 1.00 97.75 172 GLU A O 1
ATOM 1349 N N . SER A 1 173 ? 4.668 -7.778 -3.112 1.00 97.12 173 SER A N 1
ATOM 1350 C CA . SER A 1 173 ? 5.625 -6.841 -2.532 1.00 97.12 173 SER A CA 1
ATOM 1351 C C . SER A 1 173 ? 5.052 -6.079 -1.346 1.00 97.12 173 SER A C 1
ATOM 1353 O O . SER A 1 173 ? 5.765 -5.908 -0.360 1.00 97.12 173 SER A O 1
ATOM 1355 N N . VAL A 1 174 ? 3.777 -5.684 -1.404 1.00 98.00 174 VAL A N 1
ATOM 1356 C CA . VAL A 1 174 ? 3.061 -5.066 -0.280 1.00 98.00 174 VAL A CA 1
ATOM 1357 C C . VAL A 1 174 ? 2.933 -6.052 0.880 1.00 98.00 174 VAL A C 1
ATOM 1359 O O . VAL A 1 174 ? 3.358 -5.725 1.986 1.00 98.00 174 VAL A O 1
ATOM 1362 N N . THR A 1 175 ? 2.456 -7.277 0.642 1.00 97.31 175 THR A N 1
ATOM 1363 C CA . THR A 1 175 ? 2.326 -8.314 1.680 1.00 97.31 175 THR A CA 1
ATOM 1364 C C . THR A 1 175 ? 3.675 -8.643 2.316 1.00 97.31 175 THR A C 1
ATOM 1366 O O . THR A 1 175 ? 3.773 -8.780 3.533 1.00 97.31 175 THR A O 1
ATOM 1369 N N . HIS A 1 176 ? 4.755 -8.689 1.529 1.00 96.00 176 HIS A N 1
ATOM 1370 C CA . HIS A 1 176 ? 6.097 -8.910 2.067 1.00 96.00 176 HIS A CA 1
ATOM 1371 C C . HIS A 1 176 ? 6.517 -7.826 3.074 1.00 96.00 176 HIS A C 1
ATOM 1373 O O . HIS A 1 176 ? 7.279 -8.114 3.996 1.00 96.00 176 HIS A O 1
ATOM 1379 N N . THR A 1 177 ? 6.028 -6.584 2.954 1.00 96.44 177 THR A N 1
ATOM 1380 C CA . THR A 1 177 ? 6.375 -5.524 3.917 1.00 96.44 177 THR A CA 1
ATOM 1381 C C . THR A 1 177 ? 5.869 -5.806 5.333 1.00 96.44 177 THR A C 1
ATOM 1383 O O . THR A 1 177 ? 6.461 -5.292 6.282 1.00 96.44 177 THR A O 1
ATOM 1386 N N . PHE A 1 178 ? 4.847 -6.654 5.511 1.00 97.06 178 PHE A N 1
ATOM 1387 C CA . PHE A 1 178 ? 4.247 -6.951 6.818 1.00 97.06 178 PHE A CA 1
ATOM 1388 C C . PHE A 1 178 ? 5.243 -7.576 7.803 1.00 97.06 178 PHE A C 1
ATOM 1390 O O . PHE A 1 178 ? 5.187 -7.289 8.999 1.00 97.06 178 PHE A O 1
ATOM 1397 N N . ILE A 1 179 ? 6.259 -8.297 7.303 1.00 95.19 179 ILE A N 1
ATOM 1398 C CA . ILE A 1 179 ? 7.365 -8.831 8.118 1.00 95.19 179 ILE A CA 1
ATOM 1399 C C . ILE A 1 179 ? 8.108 -7.742 8.912 1.00 95.19 179 ILE A C 1
ATOM 1401 O O . ILE A 1 179 ? 8.756 -8.026 9.921 1.00 95.19 179 ILE A O 1
ATOM 1405 N N . THR A 1 180 ? 8.040 -6.482 8.465 1.00 94.69 180 THR A N 1
ATOM 1406 C CA . THR A 1 180 ? 8.622 -5.331 9.165 1.00 94.69 180 THR A CA 1
ATOM 1407 C C . THR A 1 180 ? 8.052 -5.202 10.569 1.00 94.69 180 THR A C 1
ATOM 1409 O O . THR A 1 180 ? 8.813 -4.949 11.502 1.00 94.69 180 THR A O 1
ATOM 1412 N N . PHE A 1 181 ? 6.751 -5.439 10.736 1.00 96.88 181 PHE A N 1
ATOM 1413 C CA . PHE A 1 181 ? 6.110 -5.389 12.042 1.00 96.88 181 PHE A CA 1
ATOM 1414 C C . PHE A 1 181 ? 6.618 -6.497 12.966 1.00 96.88 181 PHE A C 1
ATOM 1416 O O . PHE A 1 181 ? 7.057 -6.202 14.073 1.00 96.88 181 PHE A O 1
ATOM 1423 N N . SER A 1 182 ? 6.691 -7.744 12.491 1.00 95.31 182 SER A N 1
ATOM 1424 C CA . SER A 1 182 ? 7.235 -8.860 13.280 1.00 95.31 182 SER A CA 1
ATOM 1425 C C . SER A 1 182 ? 8.681 -8.601 13.719 1.00 95.31 182 SER A C 1
ATOM 1427 O O . SER A 1 182 ? 9.067 -8.920 14.842 1.00 95.31 182 SER A O 1
ATOM 1429 N N . LYS A 1 183 ? 9.490 -7.966 12.856 1.00 94.88 183 LYS A N 1
ATOM 1430 C CA . LYS A 1 183 ? 10.850 -7.533 13.212 1.00 94.88 183 LYS A CA 1
ATOM 1431 C C . LYS A 1 183 ? 10.840 -6.464 14.309 1.00 94.88 183 LYS A C 1
ATOM 1433 O O . LYS A 1 183 ? 11.692 -6.530 15.184 1.00 94.88 183 LYS A O 1
ATOM 1438 N N . ILE A 1 184 ? 9.912 -5.506 14.268 1.00 96.19 184 ILE A N 1
ATOM 1439 C CA . ILE A 1 184 ? 9.750 -4.466 15.301 1.00 96.19 184 ILE A CA 1
ATOM 1440 C C . ILE A 1 184 ? 9.348 -5.076 16.639 1.00 96.19 184 ILE A C 1
ATOM 1442 O O . ILE A 1 184 ? 9.989 -4.780 17.642 1.00 96.19 184 ILE A O 1
ATOM 1446 N N . VAL A 1 185 ? 8.348 -5.960 16.641 1.00 96.31 185 VAL A N 1
ATOM 1447 C CA . VAL A 1 185 ? 7.910 -6.674 17.846 1.00 96.31 185 VAL A CA 1
ATOM 1448 C C . VAL A 1 185 ? 9.090 -7.410 18.475 1.00 96.31 185 VAL A C 1
ATOM 1450 O O . VAL A 1 185 ? 9.352 -7.220 19.656 1.00 96.31 185 VAL A O 1
ATOM 1453 N N . ARG A 1 186 ? 9.861 -8.165 17.681 1.00 95.12 186 ARG A N 1
ATOM 1454 C CA . ARG A 1 186 ? 11.041 -8.885 18.178 1.00 95.12 186 ARG A CA 1
ATOM 1455 C C . ARG A 1 186 ? 12.114 -7.949 18.738 1.00 95.12 186 ARG A C 1
ATOM 1457 O O . ARG A 1 186 ? 12.610 -8.208 19.820 1.00 95.12 186 ARG A O 1
ATOM 1464 N N . MET A 1 187 ? 12.445 -6.857 18.037 1.00 93.88 187 MET A N 1
ATOM 1465 C CA . MET A 1 187 ? 13.414 -5.871 18.546 1.00 93.88 187 MET A CA 1
ATOM 1466 C C . MET A 1 187 ? 12.983 -5.326 19.911 1.00 93.88 187 MET A C 1
ATOM 1468 O O . MET A 1 187 ? 13.798 -5.233 20.812 1.00 93.88 187 MET A O 1
ATOM 1472 N N . MET A 1 188 ? 11.696 -5.013 20.079 1.00 94.81 188 MET A N 1
ATOM 1473 C CA . MET A 1 188 ? 11.173 -4.434 21.317 1.00 94.81 188 MET A CA 1
ATOM 1474 C C . MET A 1 188 ? 10.902 -5.459 22.422 1.00 94.81 188 MET A C 1
ATOM 1476 O O . MET A 1 188 ? 10.677 -5.056 23.561 1.00 94.81 188 MET A O 1
ATOM 1480 N N . GLN A 1 189 ? 10.876 -6.762 22.133 1.00 91.94 189 GLN A N 1
ATOM 1481 C CA . GLN A 1 189 ? 10.675 -7.800 23.150 1.00 91.94 189 GLN A CA 1
ATOM 1482 C C . GLN A 1 189 ? 11.862 -7.878 24.110 1.00 91.94 189 GLN A C 1
ATOM 1484 O O . GLN A 1 189 ? 11.636 -7.926 25.317 1.00 91.94 189 GLN A O 1
ATOM 1489 N N . ASP A 1 190 ? 13.078 -7.789 23.574 1.00 86.50 190 ASP A N 1
ATOM 1490 C CA . ASP A 1 190 ? 14.332 -8.008 24.303 1.00 86.50 190 ASP A CA 1
ATOM 1491 C C . ASP A 1 190 ? 14.835 -6.765 25.068 1.00 86.50 190 ASP A C 1
ATOM 1493 O O . ASP A 1 190 ? 15.852 -6.834 25.747 1.00 86.50 190 ASP A O 1
ATOM 1497 N N . ILE A 1 191 ? 14.134 -5.631 24.955 1.00 89.94 191 ILE A N 1
ATOM 1498 C CA . ILE A 1 191 ? 14.559 -4.330 25.493 1.00 89.94 191 ILE A CA 1
ATOM 1499 C C . ILE A 1 191 ? 13.713 -3.930 26.694 1.00 89.94 191 ILE A C 1
ATOM 1501 O O . ILE A 1 191 ? 12.478 -3.945 26.611 1.00 89.94 191 ILE A O 1
ATOM 1505 N N . ASP A 1 192 ? 14.360 -3.447 27.749 1.00 88.62 192 ASP A N 1
ATOM 1506 C CA . ASP A 1 192 ? 13.697 -2.810 28.882 1.00 88.62 192 ASP A CA 1
ATOM 1507 C C . ASP A 1 192 ? 13.771 -1.284 28.784 1.00 88.62 192 ASP A C 1
ATOM 1509 O O . ASP A 1 192 ? 14.804 -0.703 28.459 1.00 88.62 192 ASP A O 1
ATOM 1513 N N . ILE A 1 193 ? 12.631 -0.634 29.035 1.00 88.38 193 ILE A N 1
ATOM 1514 C CA . ILE A 1 193 ? 12.503 0.826 29.005 1.00 88.38 193 ILE A CA 1
ATOM 1515 C C . ILE A 1 193 ? 12.382 1.311 30.451 1.00 88.38 193 ILE A C 1
ATOM 1517 O O . ILE A 1 193 ? 11.457 0.856 31.137 1.00 88.38 193 ILE A O 1
ATOM 1521 N N . PRO A 1 194 ? 13.259 2.222 30.908 1.00 84.00 194 PRO A N 1
ATOM 1522 C CA . PRO A 1 194 ? 13.253 2.708 32.283 1.00 84.00 194 PRO A CA 1
ATOM 1523 C C . PRO A 1 194 ? 11.936 3.416 32.642 1.00 84.00 194 PRO A C 1
ATOM 1525 O O . PRO A 1 194 ? 11.263 3.999 31.794 1.00 84.00 194 PRO A O 1
ATOM 1528 N N . ASP A 1 195 ? 11.544 3.361 33.918 1.00 74.38 195 ASP A N 1
ATOM 1529 C CA . ASP A 1 195 ? 10.274 3.938 34.391 1.00 74.38 195 ASP A CA 1
ATOM 1530 C C . ASP A 1 195 ? 10.353 5.456 34.664 1.00 74.38 195 ASP A C 1
ATOM 1532 O O . ASP A 1 195 ? 9.319 6.128 34.719 1.00 74.38 195 ASP A O 1
ATOM 1536 N N . ARG A 1 196 ? 11.560 6.015 34.819 1.00 67.62 196 ARG A N 1
ATOM 1537 C CA . ARG A 1 196 ? 11.832 7.452 34.965 1.00 67.62 196 ARG A CA 1
ATOM 1538 C C . ARG A 1 196 ? 13.191 7.790 34.358 1.00 67.62 196 ARG A C 1
ATOM 1540 O O . ARG A 1 196 ? 14.131 7.024 34.513 1.00 67.62 196 ARG A O 1
ATOM 1547 N N . ILE A 1 197 ? 13.299 8.970 33.743 1.00 60.25 197 ILE A N 1
ATOM 1548 C CA . ILE A 1 197 ? 14.585 9.672 33.696 1.00 60.25 197 ILE A CA 1
ATOM 1549 C C . ILE A 1 197 ? 14.877 10.001 35.154 1.00 60.25 197 ILE A C 1
ATOM 1551 O O . ILE A 1 197 ? 14.110 10.761 35.756 1.00 60.25 197 ILE A O 1
ATOM 1555 N N . ASP A 1 198 ? 15.908 9.406 35.747 1.00 52.34 198 ASP A N 1
ATOM 1556 C CA . ASP A 1 198 ? 16.408 9.882 37.029 1.00 52.34 198 ASP A CA 1
ATOM 1557 C C . ASP A 1 198 ? 16.820 11.339 36.823 1.00 52.34 198 ASP A C 1
ATOM 1559 O O . ASP A 1 198 ? 17.874 11.662 36.279 1.00 52.34 198 ASP A O 1
ATOM 1563 N N . SER A 1 199 ? 15.925 12.257 37.188 1.00 43.31 199 SER A N 1
ATOM 1564 C CA . SER A 1 199 ? 16.288 13.648 37.340 1.00 43.31 199 SER A CA 1
ATOM 1565 C C . SER A 1 199 ? 17.321 13.642 38.452 1.00 43.31 199 SER A C 1
ATOM 1567 O O . SER A 1 199 ? 16.947 13.463 39.614 1.00 43.31 199 SER A O 1
ATOM 1569 N N . TYR A 1 200 ? 18.598 13.783 38.100 1.00 45.69 200 TYR A N 1
ATOM 1570 C CA . TYR A 1 200 ? 19.640 14.123 39.052 1.00 45.69 200 TYR A CA 1
ATOM 1571 C C . TYR A 1 200 ? 19.137 15.343 39.818 1.00 45.69 200 TYR A C 1
ATOM 1573 O O . TYR A 1 200 ? 19.146 16.467 39.318 1.00 45.69 200 TYR A O 1
ATOM 1581 N N . SER A 1 201 ? 18.589 15.118 41.008 1.00 39.88 201 SER A N 1
ATOM 1582 C CA . SER A 1 201 ? 18.262 16.207 41.903 1.00 39.88 201 SER A CA 1
ATOM 1583 C C . SER A 1 201 ? 19.576 16.932 42.162 1.00 39.88 201 SER A C 1
ATOM 1585 O O . SER A 1 201 ? 20.547 16.293 42.570 1.00 39.88 201 SER A O 1
ATOM 1587 N N . GLU A 1 202 ? 19.612 18.247 41.943 1.00 47.22 202 GLU A N 1
ATOM 1588 C CA . GLU A 1 202 ? 20.779 19.122 42.167 1.00 47.22 202 GLU A CA 1
ATOM 1589 C C . GLU A 1 202 ? 21.351 19.049 43.606 1.00 47.22 202 GLU A C 1
ATOM 1591 O O . GLU A 1 202 ? 22.337 19.704 43.930 1.00 47.22 202 GLU A O 1
ATOM 1596 N N . THR A 1 203 ? 20.758 18.239 44.485 1.00 46.72 203 THR A N 1
ATOM 1597 C CA . THR A 1 203 ? 21.147 18.004 45.875 1.00 46.72 203 THR A CA 1
ATOM 1598 C C . THR A 1 203 ? 22.187 16.901 46.115 1.00 46.72 203 THR A C 1
ATOM 1600 O O . THR A 1 203 ? 22.613 16.764 47.259 1.00 46.72 203 THR A O 1
ATOM 1603 N N . GLU A 1 204 ? 22.665 16.166 45.103 1.00 44.72 204 GLU A N 1
ATOM 1604 C CA . GLU A 1 204 ? 23.719 15.137 45.282 1.00 44.72 204 GLU A CA 1
ATOM 1605 C C . GLU A 1 204 ? 25.106 15.533 44.738 1.00 44.72 204 GLU A C 1
ATOM 1607 O O . GLU A 1 204 ? 25.870 14.705 44.256 1.00 44.72 204 GLU A O 1
ATOM 1612 N N . GLN A 1 205 ? 25.508 16.800 44.880 1.00 44.12 205 GLN A N 1
ATOM 1613 C CA . GLN A 1 205 ? 26.859 17.270 44.509 1.00 44.12 205 GLN A CA 1
ATOM 1614 C C . GLN A 1 205 ? 28.024 16.725 45.372 1.00 44.12 205 GLN A C 1
ATOM 1616 O O . GLN A 1 205 ? 29.131 17.254 45.303 1.00 44.12 205 GLN A O 1
ATOM 1621 N N . TYR A 1 206 ? 27.831 15.671 46.172 1.00 49.44 206 TYR A N 1
ATOM 1622 C CA . TYR A 1 206 ? 28.889 15.125 47.033 1.00 49.44 206 TYR A CA 1
ATOM 1623 C C . TYR A 1 206 ? 28.846 13.600 47.179 1.00 49.44 206 TYR A C 1
ATOM 1625 O O . TYR A 1 206 ? 28.968 13.086 48.288 1.00 49.44 206 TYR A O 1
ATOM 1633 N N . LEU A 1 207 ? 28.720 12.860 46.080 1.00 44.72 207 LEU A N 1
ATOM 1634 C CA . LEU A 1 207 ? 29.190 11.476 46.031 1.00 44.72 207 LEU A CA 1
ATOM 1635 C C . LEU A 1 207 ? 29.978 11.268 44.740 1.00 44.72 207 LEU A C 1
ATOM 1637 O O . LEU A 1 207 ? 29.496 11.541 43.647 1.00 44.72 207 LEU A O 1
ATOM 1641 N N . ASP A 1 208 ? 31.214 10.813 44.913 1.00 45.00 208 ASP A N 1
ATOM 1642 C CA . ASP A 1 208 ? 32.188 10.439 43.887 1.00 45.00 208 ASP A CA 1
ATOM 1643 C C . ASP A 1 208 ? 31.726 9.145 43.186 1.00 45.00 208 ASP A C 1
ATOM 1645 O O . ASP A 1 208 ? 32.336 8.084 43.316 1.00 45.00 208 ASP A O 1
ATOM 1649 N N . HIS A 1 209 ? 30.558 9.198 42.542 1.00 46.91 209 HIS A N 1
ATOM 1650 C CA . HIS A 1 209 ? 30.055 8.136 41.684 1.00 46.91 209 HIS A CA 1
ATOM 1651 C C . HIS A 1 209 ? 30.271 8.576 40.243 1.00 46.91 209 HIS A C 1
ATOM 1653 O O . HIS A 1 209 ? 29.589 9.462 39.728 1.00 46.91 209 HIS A O 1
ATOM 1659 N N . GLU A 1 210 ? 31.302 7.996 39.635 1.00 43.41 210 GLU A N 1
ATOM 1660 C CA . GLU A 1 210 ? 31.603 8.131 38.220 1.00 43.41 210 GLU A CA 1
ATOM 1661 C C . GLU A 1 210 ? 30.328 7.998 37.377 1.00 43.41 210 GLU A C 1
ATOM 1663 O O . GLU A 1 210 ? 29.495 7.113 37.568 1.00 43.41 210 GLU A O 1
ATOM 1668 N N . MET A 1 211 ? 30.201 8.939 36.453 1.00 47.19 211 MET A N 1
ATOM 1669 C CA . MET A 1 211 ? 29.067 9.218 35.587 1.00 47.19 211 MET A CA 1
ATOM 1670 C C . MET A 1 211 ? 28.896 8.141 34.497 1.00 47.19 211 MET A C 1
ATOM 1672 O O . MET A 1 211 ? 28.991 8.444 33.311 1.00 47.19 211 MET A O 1
ATOM 1676 N N . TYR A 1 212 ? 28.681 6.880 34.875 1.00 54.66 212 TYR A N 1
ATOM 1677 C CA . TYR A 1 212 ? 28.284 5.839 33.928 1.00 54.66 212 TYR A CA 1
ATOM 1678 C C . TYR A 1 212 ? 26.775 5.952 33.703 1.00 54.66 212 TYR A C 1
ATOM 1680 O O . TYR A 1 212 ? 25.983 5.357 34.432 1.00 54.66 212 TYR A O 1
ATOM 1688 N N . VAL A 1 213 ? 26.361 6.718 32.688 1.00 55.34 213 VAL A N 1
ATOM 1689 C CA . VAL A 1 213 ? 25.128 6.354 31.974 1.00 55.34 213 VAL A CA 1
ATOM 1690 C C . VAL A 1 213 ? 25.317 4.889 31.597 1.00 55.34 213 VAL A C 1
ATOM 1692 O O . VAL A 1 213 ? 26.355 4.535 31.043 1.00 55.34 213 VAL A O 1
ATOM 1695 N N . ASN A 1 214 ? 24.400 4.019 32.008 1.00 69.12 214 ASN A N 1
ATOM 1696 C CA . ASN A 1 214 ? 24.522 2.603 31.706 1.00 69.12 214 ASN A CA 1
ATOM 1697 C C . ASN A 1 214 ? 24.500 2.459 30.174 1.00 69.12 214 ASN A C 1
ATOM 1699 O O . ASN A 1 214 ? 23.461 2.716 29.569 1.00 69.12 214 ASN A O 1
ATOM 1703 N N . ASP A 1 215 ? 25.627 2.093 29.546 1.00 80.25 215 ASP A N 1
ATOM 1704 C CA . ASP A 1 215 ? 25.758 1.953 28.081 1.00 80.25 215 ASP A CA 1
ATOM 1705 C C . ASP A 1 215 ? 24.617 1.095 27.485 1.00 80.25 215 ASP A C 1
ATOM 1707 O O . ASP A 1 215 ? 24.189 1.281 26.345 1.00 80.25 215 ASP A O 1
ATOM 1711 N N . GLU A 1 216 ? 24.082 0.167 28.284 1.00 84.62 216 GLU A N 1
ATOM 1712 C CA . GLU A 1 216 ? 22.929 -0.671 27.956 1.00 84.62 216 GLU A CA 1
ATOM 1713 C C . GLU A 1 216 ? 21.605 0.110 27.866 1.00 84.62 216 GLU A C 1
ATOM 1715 O O . GLU A 1 216 ? 20.811 -0.125 26.956 1.00 84.62 216 GLU A O 1
ATOM 1720 N N . GLU A 1 217 ? 21.355 1.066 28.764 1.00 84.69 217 GLU A N 1
ATOM 1721 C CA . GLU A 1 217 ? 20.147 1.902 28.735 1.00 84.69 217 GLU A CA 1
ATOM 1722 C C . GLU A 1 217 ? 20.146 2.850 27.536 1.00 84.69 217 GLU A C 1
ATOM 1724 O O . GLU A 1 217 ? 19.115 3.014 26.879 1.00 84.69 217 GLU A O 1
ATOM 1729 N N . GLU A 1 218 ? 21.302 3.431 27.206 1.00 87.19 218 GLU A N 1
ATOM 1730 C CA . GLU A 1 218 ? 21.447 4.270 26.016 1.00 87.19 218 GLU A CA 1
ATOM 1731 C C . GLU A 1 218 ? 21.180 3.458 24.737 1.00 87.19 218 GLU A C 1
ATOM 1733 O O . GLU A 1 218 ? 20.363 3.865 23.904 1.00 87.19 218 GLU A O 1
ATOM 1738 N N . ALA A 1 219 ? 21.762 2.258 24.623 1.00 89.94 219 ALA A N 1
ATOM 1739 C CA . ALA A 1 219 ? 21.526 1.352 23.497 1.00 89.94 219 ALA A CA 1
ATOM 1740 C C . ALA A 1 219 ? 20.054 0.900 23.386 1.00 89.94 219 ALA A C 1
ATOM 1742 O O . ALA A 1 219 ? 19.488 0.812 22.285 1.00 89.94 219 ALA A O 1
ATOM 1743 N N . ASN A 1 220 ? 19.402 0.645 24.523 1.00 92.44 220 ASN A N 1
ATOM 1744 C CA . ASN A 1 220 ? 17.984 0.299 24.600 1.00 92.44 220 ASN A CA 1
ATOM 1745 C C . ASN A 1 220 ? 17.095 1.446 24.102 1.00 92.44 220 ASN A C 1
ATOM 1747 O O . ASN A 1 220 ? 16.173 1.227 23.307 1.00 92.44 220 ASN A O 1
ATOM 1751 N N . MET A 1 221 ? 17.396 2.678 24.513 1.00 92.44 221 MET A N 1
ATOM 1752 C CA . MET A 1 221 ? 16.671 3.874 24.083 1.00 92.44 221 MET A CA 1
ATOM 1753 C C . MET A 1 221 ? 16.900 4.196 22.601 1.00 92.44 221 MET A C 1
ATOM 1755 O O . MET A 1 221 ? 15.942 4.547 21.902 1.00 92.44 221 MET A O 1
ATOM 1759 N N . GLU A 1 222 ? 18.116 4.013 22.078 1.00 92.81 222 GLU A N 1
ATOM 1760 C CA . GLU A 1 222 ? 18.398 4.143 20.643 1.00 92.81 222 GLU A CA 1
ATOM 1761 C C . GLU A 1 222 ? 17.587 3.123 19.833 1.00 92.81 222 GLU A C 1
ATOM 1763 O O . GLU A 1 222 ? 16.931 3.469 18.842 1.00 92.81 222 GLU A O 1
ATOM 1768 N N . THR A 1 223 ? 17.544 1.873 20.297 1.00 94.25 223 THR A N 1
ATOM 1769 C CA . THR A 1 223 ? 16.782 0.821 19.622 1.00 94.25 223 THR A CA 1
ATOM 1770 C C . THR A 1 223 ? 15.273 1.082 19.682 1.00 94.25 223 THR A C 1
ATOM 1772 O O . THR A 1 223 ? 14.575 0.885 18.680 1.00 94.25 223 THR A O 1
ATOM 1775 N N . ALA A 1 224 ? 14.759 1.601 20.802 1.00 95.25 224 ALA A N 1
ATOM 1776 C CA . ALA A 1 224 ? 13.367 2.029 20.921 1.00 95.25 224 ALA A CA 1
ATOM 1777 C C . ALA A 1 224 ? 13.040 3.183 19.957 1.00 95.25 224 ALA A C 1
ATOM 1779 O O . ALA A 1 224 ? 12.037 3.124 19.237 1.00 95.25 224 ALA A O 1
ATOM 1780 N N . SER A 1 225 ? 13.910 4.194 19.872 1.00 95.44 225 SER A N 1
ATOM 1781 C CA . SER A 1 225 ? 13.784 5.312 18.929 1.00 95.44 225 SER A CA 1
ATOM 1782 C C . SER A 1 225 ? 13.752 4.822 17.476 1.00 95.44 225 SER A C 1
ATOM 1784 O O . SER A 1 225 ? 12.841 5.159 16.707 1.00 95.44 225 SER A O 1
ATOM 1786 N N . TYR A 1 226 ? 14.679 3.931 17.111 1.00 94.94 226 TYR A N 1
ATOM 1787 C CA . TYR A 1 226 ? 14.712 3.294 15.797 1.00 94.94 226 TYR A CA 1
ATOM 1788 C C . TYR A 1 226 ? 13.418 2.521 15.502 1.00 94.94 226 TYR A C 1
ATOM 1790 O O . TYR A 1 226 ? 12.834 2.677 14.425 1.00 94.94 226 TYR A O 1
ATOM 1798 N N . ALA A 1 227 ? 12.925 1.723 16.454 1.00 96.19 227 ALA A N 1
ATOM 1799 C CA . ALA A 1 227 ? 11.690 0.956 16.313 1.00 96.19 227 ALA A CA 1
ATOM 1800 C C . ALA A 1 227 ? 10.453 1.855 16.117 1.00 96.19 227 ALA A C 1
ATOM 1802 O O . ALA A 1 227 ? 9.628 1.567 15.243 1.00 96.19 227 ALA A O 1
ATOM 1803 N N . ILE A 1 228 ? 10.355 2.972 16.849 1.00 96.94 228 ILE A N 1
ATOM 1804 C CA . ILE A 1 228 ? 9.283 3.974 16.709 1.00 96.94 228 ILE A CA 1
ATOM 1805 C C . ILE A 1 228 ? 9.290 4.573 15.299 1.00 96.94 228 ILE A C 1
ATOM 1807 O O . ILE A 1 228 ? 8.262 4.582 14.613 1.00 96.94 228 ILE A O 1
ATOM 1811 N N . VAL A 1 229 ? 10.449 5.052 14.832 1.00 96.06 229 VAL A N 1
ATOM 1812 C CA . VAL A 1 229 ? 10.592 5.634 13.487 1.00 96.06 229 VAL A CA 1
ATOM 1813 C C . VAL A 1 229 ? 10.259 4.598 12.414 1.00 96.06 229 VAL A C 1
ATOM 1815 O O . VAL A 1 229 ? 9.559 4.901 11.442 1.00 96.06 229 VAL A O 1
ATOM 1818 N N . LYS A 1 230 ? 10.707 3.354 12.601 1.00 95.81 230 LYS A N 1
ATOM 1819 C CA . LYS A 1 230 ? 10.446 2.254 11.673 1.00 95.81 230 LYS A CA 1
ATOM 1820 C C . LYS A 1 230 ? 8.960 1.914 11.586 1.00 95.81 230 LYS A C 1
ATOM 1822 O O . LYS A 1 230 ? 8.458 1.769 10.472 1.00 95.81 230 LYS A O 1
ATOM 1827 N N . LEU A 1 231 ? 8.240 1.859 12.711 1.00 97.44 231 LEU A N 1
ATOM 1828 C CA . LEU A 1 231 ? 6.794 1.626 12.706 1.00 97.44 231 LEU A CA 1
ATOM 1829 C C . LEU A 1 231 ? 6.043 2.772 12.020 1.00 97.44 231 LEU A C 1
ATOM 1831 O O . LEU A 1 231 ? 5.194 2.522 11.166 1.00 97.44 231 LEU A O 1
ATOM 1835 N N . LYS A 1 232 ? 6.385 4.030 12.328 1.00 97.31 232 LYS A N 1
ATOM 1836 C CA . LYS A 1 232 ? 5.782 5.200 11.665 1.00 97.31 232 LYS A CA 1
ATOM 1837 C C . LYS A 1 232 ? 5.980 5.160 10.151 1.00 97.31 232 LYS A C 1
ATOM 1839 O O . LYS A 1 232 ? 5.050 5.432 9.395 1.00 97.31 232 LYS A O 1
ATOM 1844 N N . ASN A 1 233 ? 7.179 4.799 9.701 1.00 96.56 233 ASN A N 1
ATOM 1845 C CA . ASN A 1 233 ? 7.482 4.668 8.279 1.00 96.56 233 ASN A CA 1
ATOM 1846 C C . ASN A 1 233 ? 6.708 3.520 7.619 1.00 96.56 233 ASN A C 1
ATOM 1848 O O . ASN A 1 233 ? 6.212 3.705 6.509 1.00 96.56 233 ASN A O 1
ATOM 1852 N N . HIS A 1 234 ? 6.567 2.383 8.306 1.00 97.38 234 HIS A N 1
ATOM 1853 C CA . HIS A 1 234 ? 5.777 1.237 7.846 1.00 97.38 234 HIS A CA 1
ATOM 1854 C C . HIS A 1 234 ? 4.296 1.596 7.668 1.00 97.38 234 HIS A C 1
ATOM 1856 O O . HIS A 1 234 ? 3.741 1.401 6.590 1.00 97.38 234 HIS A O 1
ATOM 1862 N N . MET A 1 235 ? 3.674 2.214 8.677 1.00 98.06 235 MET A N 1
ATOM 1863 C CA . MET A 1 235 ? 2.272 2.650 8.597 1.00 98.06 235 MET A CA 1
ATOM 1864 C C . MET A 1 235 ? 2.059 3.680 7.481 1.00 98.06 235 MET A C 1
ATOM 1866 O O . MET A 1 235 ? 1.126 3.561 6.691 1.00 98.06 235 MET A O 1
ATOM 1870 N N . ALA A 1 236 ? 2.958 4.664 7.358 1.00 97.69 236 ALA A N 1
ATOM 1871 C CA . ALA A 1 236 ? 2.873 5.675 6.305 1.00 97.69 236 ALA A CA 1
ATOM 1872 C C . ALA A 1 236 ? 2.979 5.071 4.893 1.00 97.69 236 ALA A C 1
ATOM 1874 O O . ALA A 1 236 ? 2.295 5.530 3.979 1.00 97.69 236 ALA A O 1
ATOM 1875 N N . LEU A 1 237 ? 3.822 4.048 4.705 1.00 97.81 237 LEU A N 1
ATOM 1876 C CA . LEU A 1 237 ? 3.927 3.323 3.439 1.00 97.81 237 LEU A CA 1
ATOM 1877 C C . LEU A 1 237 ? 2.609 2.618 3.097 1.00 97.81 237 LEU A C 1
ATOM 1879 O O . LEU A 1 237 ? 2.131 2.756 1.974 1.00 97.81 237 LEU A O 1
ATOM 1883 N N . LEU A 1 238 ? 2.009 1.901 4.050 1.00 98.38 238 LEU A N 1
ATOM 1884 C CA . LEU A 1 238 ? 0.769 1.156 3.820 1.00 98.38 238 LEU A CA 1
ATOM 1885 C C . LEU A 1 238 ? -0.438 2.070 3.565 1.00 98.38 238 LEU A C 1
ATOM 1887 O O . LEU A 1 238 ? -1.221 1.796 2.658 1.00 98.38 238 LEU A O 1
ATOM 1891 N N . LEU A 1 239 ? -0.547 3.200 4.272 1.00 98.31 239 LEU A N 1
ATOM 1892 C CA . LEU A 1 239 ? -1.572 4.213 3.983 1.00 98.31 239 LEU A CA 1
ATOM 1893 C C . LEU A 1 239 ? -1.401 4.822 2.588 1.00 98.31 239 LEU A C 1
ATOM 1895 O O . LEU A 1 239 ? -2.374 5.046 1.873 1.00 98.31 239 LEU A O 1
ATOM 1899 N N . MET A 1 240 ? -0.160 5.054 2.165 1.00 98.06 240 MET A N 1
ATOM 1900 C CA . MET A 1 240 ? 0.119 5.518 0.811 1.00 98.06 240 MET A CA 1
ATOM 1901 C C . MET A 1 240 ? -0.235 4.446 -0.230 1.00 98.06 240 MET A C 1
ATOM 1903 O O . MET A 1 240 ? -0.780 4.786 -1.276 1.00 98.06 240 MET A O 1
ATOM 1907 N N . VAL A 1 241 ? 0.020 3.161 0.034 1.00 98.44 241 VAL A N 1
ATOM 1908 C CA . VAL A 1 241 ? -0.429 2.062 -0.841 1.00 98.44 241 VAL A CA 1
ATOM 1909 C C . VAL A 1 241 ? -1.952 2.068 -0.977 1.00 98.44 241 VAL A C 1
ATOM 1911 O O . VAL A 1 241 ? -2.441 2.053 -2.103 1.00 98.44 241 VAL A O 1
ATOM 1914 N N . ILE A 1 242 ? -2.688 2.186 0.133 1.00 98.38 242 ILE A N 1
ATOM 1915 C CA . ILE A 1 242 ? -4.155 2.307 0.142 1.00 98.38 242 ILE A CA 1
ATOM 1916 C C . ILE A 1 242 ? -4.628 3.455 -0.761 1.00 98.38 242 ILE A C 1
ATOM 1918 O O . ILE A 1 242 ? -5.461 3.254 -1.645 1.00 98.38 242 ILE A O 1
ATOM 1922 N N . GLN A 1 243 ? -4.064 4.653 -0.586 1.00 97.44 243 GLN A N 1
ATOM 1923 C CA . GLN A 1 243 ? -4.428 5.828 -1.386 1.00 97.44 243 GLN A CA 1
ATOM 1924 C C . GLN A 1 243 ? -4.175 5.610 -2.883 1.00 97.44 243 GLN A C 1
ATOM 1926 O O . GLN A 1 243 ? -4.984 6.007 -3.718 1.00 97.44 243 GLN A O 1
ATOM 1931 N N . ASN A 1 244 ? -3.065 4.956 -3.230 1.00 97.19 244 ASN A N 1
ATOM 1932 C CA . ASN A 1 244 ? -2.714 4.678 -4.619 1.00 97.19 244 ASN A CA 1
ATOM 1933 C C . ASN A 1 244 ? -3.574 3.564 -5.234 1.00 97.19 244 ASN A C 1
ATOM 1935 O O . ASN A 1 244 ? -3.871 3.635 -6.421 1.00 97.19 244 ASN A O 1
ATOM 1939 N N . ILE A 1 245 ? -4.034 2.582 -4.452 1.00 97.69 245 ILE A N 1
ATOM 1940 C CA . ILE A 1 245 ? -5.016 1.588 -4.916 1.00 97.69 245 ILE A CA 1
ATOM 1941 C C . ILE A 1 245 ? -6.346 2.267 -5.260 1.00 97.69 245 ILE A C 1
ATOM 1943 O O . ILE A 1 245 ? -6.901 1.999 -6.324 1.00 97.69 245 ILE A O 1
ATOM 1947 N N . ILE A 1 246 ? -6.828 3.173 -4.401 1.00 96.50 246 ILE A N 1
ATOM 1948 C CA . ILE A 1 246 ? -8.054 3.944 -4.663 1.00 96.50 246 ILE A CA 1
ATOM 1949 C C . ILE A 1 246 ? -7.895 4.772 -5.941 1.00 96.50 246 ILE A C 1
ATOM 1951 O O . ILE A 1 246 ? -8.723 4.663 -6.840 1.00 96.50 246 ILE A O 1
ATOM 1955 N N . LYS A 1 247 ? -6.792 5.518 -6.067 1.00 95.88 247 LYS A N 1
ATOM 1956 C CA . LYS A 1 247 ? -6.486 6.310 -7.267 1.00 95.88 247 LYS A CA 1
ATOM 1957 C C . LYS A 1 247 ? -6.430 5.446 -8.531 1.00 95.88 247 LYS A C 1
ATOM 1959 O O . LYS A 1 247 ? -7.007 5.807 -9.551 1.00 95.88 247 LYS A O 1
ATOM 1964 N N . LEU A 1 248 ? -5.771 4.288 -8.458 1.00 95.44 248 LEU A N 1
ATOM 1965 C CA . LEU A 1 248 ? -5.678 3.349 -9.574 1.00 95.44 248 LEU A CA 1
ATOM 1966 C C . LEU A 1 248 ? -7.063 2.843 -9.990 1.00 95.44 248 LEU A C 1
ATOM 1968 O O . LEU A 1 248 ? -7.343 2.773 -11.185 1.00 95.44 248 LEU A O 1
ATOM 1972 N N . TYR A 1 249 ? -7.933 2.519 -9.030 1.00 95.12 249 TYR A N 1
ATOM 1973 C CA . TYR A 1 249 ? -9.317 2.149 -9.317 1.00 95.12 249 TYR A CA 1
ATOM 1974 C C . TYR A 1 249 ? -10.073 3.302 -9.992 1.00 95.12 249 TYR A C 1
ATOM 1976 O O . TYR A 1 249 ? -10.640 3.106 -11.064 1.00 95.12 249 TYR A O 1
ATOM 1984 N N . GLU A 1 250 ? -10.039 4.507 -9.424 1.00 93.81 250 GLU A N 1
ATOM 1985 C CA . GLU A 1 250 ? -10.757 5.674 -9.951 1.00 93.81 250 GLU A CA 1
ATOM 1986 C C . GLU A 1 250 ? -10.327 6.026 -11.385 1.00 93.81 250 GLU A C 1
ATOM 1988 O O . GLU A 1 250 ? -11.170 6.271 -12.251 1.00 93.81 250 GLU A O 1
ATOM 1993 N N . GLU A 1 251 ? -9.024 6.006 -11.669 1.00 94.12 251 GLU A N 1
ATOM 1994 C CA . GLU A 1 251 ? -8.475 6.439 -12.958 1.00 94.12 251 GLU A CA 1
ATOM 1995 C C . GLU A 1 251 ? -8.530 5.347 -14.039 1.00 94.12 251 GLU A C 1
ATOM 1997 O O . GLU A 1 251 ? -8.686 5.652 -15.229 1.00 94.12 251 GLU A O 1
ATOM 2002 N N . HIS A 1 252 ? -8.433 4.071 -13.645 1.00 93.19 252 HIS A N 1
ATOM 2003 C CA . HIS A 1 252 ? -8.307 2.946 -14.578 1.00 93.19 252 HIS A CA 1
ATOM 2004 C C . HIS A 1 252 ? -9.473 1.956 -14.543 1.00 93.19 252 HIS A C 1
ATOM 2006 O O . HIS A 1 252 ? -9.421 0.977 -15.283 1.00 93.19 252 HIS A O 1
ATOM 2012 N N . SER A 1 253 ? -10.544 2.205 -13.778 1.00 90.81 253 SER A N 1
ATOM 2013 C CA . SER A 1 253 ? -11.703 1.298 -13.625 1.00 90.81 253 SER A CA 1
ATOM 2014 C C . SER A 1 253 ? -12.220 0.708 -14.943 1.00 90.81 253 SER A C 1
ATOM 2016 O O . SER A 1 253 ? -12.465 -0.490 -15.020 1.00 90.81 253 SER A O 1
ATOM 2018 N N . LYS A 1 254 ? -12.278 1.503 -16.019 1.00 91.25 254 LYS A N 1
ATOM 2019 C CA . LYS A 1 254 ? -12.694 1.060 -17.368 1.00 91.25 254 LYS A CA 1
ATOM 2020 C C . LYS A 1 254 ? -11.820 -0.027 -18.017 1.00 91.25 254 LYS A C 1
ATOM 2022 O O . LYS A 1 254 ? -12.258 -0.651 -18.979 1.00 91.25 254 LYS A O 1
ATOM 2027 N N . TYR A 1 255 ? -10.583 -0.210 -17.560 1.00 91.75 255 TYR A N 1
ATOM 2028 C CA . TYR A 1 255 ? -9.646 -1.226 -18.057 1.00 91.75 255 TYR A CA 1
ATOM 2029 C C . TYR A 1 255 ? -9.507 -2.409 -17.086 1.00 91.75 255 TYR A C 1
ATOM 2031 O O . TYR A 1 255 ? -8.938 -3.451 -17.430 1.00 91.75 255 TYR A O 1
ATOM 2039 N N . LEU A 1 256 ? -10.025 -2.266 -15.865 1.00 93.38 256 LEU A N 1
ATOM 2040 C CA . LEU A 1 256 ? -9.952 -3.287 -14.834 1.00 93.38 256 LEU A CA 1
ATOM 2041 C C . LEU A 1 256 ? -11.119 -4.266 -14.968 1.00 93.38 256 LEU A C 1
ATOM 2043 O O . LEU A 1 256 ? -12.258 -3.888 -15.212 1.00 93.38 256 LEU A O 1
ATOM 2047 N N . HIS A 1 257 ? -10.812 -5.549 -14.807 1.00 93.25 257 HIS A N 1
ATOM 2048 C CA . HIS A 1 257 ? -11.797 -6.626 -14.799 1.00 93.25 257 HIS A CA 1
ATOM 2049 C C . HIS A 1 257 ? -11.985 -7.140 -13.365 1.00 93.25 257 HIS A C 1
ATOM 2051 O O . HIS A 1 257 ? -11.168 -6.834 -12.494 1.00 93.25 257 HIS A O 1
ATOM 2057 N N . ALA A 1 258 ? -13.003 -7.979 -13.144 1.00 93.81 258 ALA A N 1
ATOM 2058 C CA . ALA A 1 258 ? -13.306 -8.616 -11.855 1.00 93.81 258 ALA A CA 1
ATOM 2059 C C . ALA A 1 258 ? -12.059 -9.158 -11.137 1.00 93.81 258 ALA A C 1
ATOM 2061 O O . ALA A 1 258 ? -11.812 -8.874 -9.971 1.00 93.81 258 ALA A O 1
ATOM 2062 N N . GLU A 1 259 ? -11.218 -9.875 -11.881 1.00 95.56 259 GLU A N 1
ATOM 2063 C CA . GLU A 1 259 ? -9.981 -10.469 -11.380 1.00 95.56 259 GLU A CA 1
ATOM 2064 C C . GLU A 1 259 ? -8.959 -9.426 -10.902 1.00 95.56 259 GLU A C 1
ATOM 2066 O O . GLU A 1 259 ? -8.291 -9.632 -9.895 1.00 95.56 259 GLU A O 1
ATOM 2071 N N . HIS A 1 260 ? -8.857 -8.283 -11.583 1.00 96.38 260 HIS A N 1
ATOM 2072 C CA . HIS A 1 260 ? -7.969 -7.196 -11.168 1.00 96.38 260 HIS A CA 1
ATOM 2073 C C . HIS A 1 260 ? -8.498 -6.522 -9.904 1.00 96.38 260 HIS A C 1
ATOM 2075 O O . HIS A 1 260 ? -7.740 -6.290 -8.967 1.00 96.38 260 HIS A O 1
ATOM 2081 N N . ILE A 1 261 ? -9.806 -6.252 -9.864 1.00 96.06 261 ILE A N 1
ATOM 2082 C CA . ILE A 1 261 ? -10.472 -5.642 -8.711 1.00 96.06 261 ILE A CA 1
ATOM 2083 C C . ILE A 1 261 ? -10.361 -6.564 -7.491 1.00 96.06 261 ILE A C 1
ATOM 2085 O O . ILE A 1 261 ? -10.074 -6.074 -6.404 1.00 96.06 261 ILE A O 1
ATOM 2089 N N . SER A 1 262 ? -10.466 -7.886 -7.669 1.00 96.44 262 SER A N 1
ATOM 2090 C CA . SER A 1 262 ? -10.234 -8.868 -6.599 1.00 96.44 262 SER A CA 1
ATOM 2091 C C . SER A 1 262 ? -8.848 -8.704 -5.983 1.00 96.44 262 SER A C 1
ATOM 2093 O O . SER A 1 262 ? -8.730 -8.599 -4.769 1.00 96.44 262 SER A O 1
ATOM 2095 N N . ILE A 1 263 ? -7.799 -8.581 -6.806 1.00 98.06 263 ILE A N 1
ATOM 2096 C CA . ILE A 1 263 ? -6.423 -8.393 -6.318 1.00 98.06 263 ILE A CA 1
ATOM 2097 C C . ILE A 1 263 ? -6.283 -7.071 -5.541 1.00 98.06 263 ILE A C 1
ATOM 2099 O O . ILE A 1 263 ? -5.600 -7.027 -4.517 1.00 98.06 263 ILE A O 1
ATOM 2103 N N . LEU A 1 264 ? -6.932 -5.993 -6.001 1.00 97.69 264 LEU A N 1
ATOM 2104 C CA . LEU A 1 264 ? -6.934 -4.705 -5.296 1.00 97.69 264 LEU A CA 1
ATOM 2105 C C . LEU A 1 264 ? -7.645 -4.795 -3.938 1.00 97.69 264 LEU A C 1
ATOM 2107 O O . LEU A 1 264 ? -7.120 -4.298 -2.941 1.00 97.69 264 LEU A O 1
ATOM 2111 N N . LEU A 1 265 ? -8.809 -5.448 -3.887 1.00 97.38 265 LEU A N 1
ATOM 2112 C CA . LEU A 1 265 ? -9.566 -5.658 -2.652 1.00 97.38 265 LEU A CA 1
ATOM 2113 C C . LEU A 1 265 ? -8.819 -6.565 -1.672 1.00 97.38 265 LEU A C 1
ATOM 2115 O O . LEU A 1 265 ? -8.741 -6.234 -0.493 1.00 97.38 265 LEU A O 1
ATOM 2119 N N . GLU A 1 266 ? -8.200 -7.645 -2.153 1.00 97.62 266 GLU A N 1
ATOM 2120 C CA . GLU A 1 266 ? -7.341 -8.525 -1.353 1.00 97.62 266 GLU A CA 1
ATOM 2121 C C . GLU A 1 266 ? -6.194 -7.744 -0.701 1.00 97.62 266 GLU A C 1
ATOM 2123 O O . GLU A 1 266 ? -5.931 -7.919 0.487 1.00 97.62 266 GLU A O 1
ATOM 2128 N N . MET A 1 267 ? -5.530 -6.849 -1.444 1.00 98.25 267 MET A N 1
ATOM 2129 C CA . MET A 1 267 ? -4.484 -5.987 -0.882 1.00 98.25 267 MET A CA 1
ATOM 2130 C C . MET A 1 267 ? -5.028 -5.061 0.207 1.00 98.25 267 MET A C 1
ATOM 2132 O O . MET A 1 267 ? -4.442 -4.975 1.284 1.00 98.25 267 MET A O 1
ATOM 2136 N N . MET A 1 268 ? -6.138 -4.369 -0.059 1.00 97.94 268 MET A N 1
ATOM 2137 C CA . MET A 1 268 ? -6.750 -3.436 0.893 1.00 97.94 268 MET A CA 1
ATOM 2138 C C . MET A 1 268 ? -7.208 -4.150 2.171 1.00 97.94 268 MET A C 1
ATOM 2140 O O . MET A 1 268 ? -6.918 -3.685 3.273 1.00 97.94 268 MET A O 1
ATOM 2144 N N . SER A 1 269 ? -7.856 -5.307 2.023 1.00 97.88 269 SER A N 1
ATOM 2145 C CA . SER A 1 269 ? -8.273 -6.168 3.130 1.00 97.88 269 SER A CA 1
ATOM 2146 C C . SER A 1 269 ? -7.070 -6.658 3.938 1.00 97.88 269 SER A C 1
ATOM 2148 O O . SER A 1 269 ? -7.055 -6.518 5.159 1.00 97.88 269 SER A O 1
ATOM 2150 N N . ALA A 1 270 ? -6.011 -7.137 3.276 1.00 98.50 270 ALA A N 1
ATOM 2151 C CA . ALA A 1 270 ? -4.795 -7.587 3.948 1.00 98.50 270 ALA A CA 1
ATOM 2152 C C . ALA A 1 270 ? -4.116 -6.459 4.746 1.00 98.50 270 ALA A C 1
ATOM 2154 O O . ALA A 1 270 ? -3.636 -6.696 5.852 1.00 98.50 270 ALA A O 1
ATOM 2155 N N . ILE A 1 271 ? -4.105 -5.225 4.225 1.00 98.69 271 ILE A N 1
ATOM 2156 C CA . ILE A 1 271 ? -3.590 -4.059 4.961 1.00 98.69 271 ILE A CA 1
ATOM 2157 C C . ILE A 1 271 ? -4.480 -3.734 6.168 1.00 98.69 271 ILE A C 1
ATOM 2159 O O . ILE A 1 271 ? -3.951 -3.455 7.243 1.00 98.69 271 ILE A O 1
ATOM 2163 N N . ALA A 1 272 ? -5.807 -3.796 6.028 1.00 98.12 272 ALA A N 1
ATOM 2164 C CA . ALA A 1 272 ? -6.734 -3.565 7.136 1.00 98.12 272 ALA A CA 1
ATOM 2165 C C . ALA A 1 272 ? -6.572 -4.618 8.249 1.00 98.12 272 ALA A C 1
ATOM 2167 O O . ALA A 1 272 ? -6.459 -4.260 9.423 1.00 98.12 272 ALA A O 1
ATOM 2168 N N . ILE A 1 273 ? -6.440 -5.899 7.896 1.00 97.75 273 ILE A N 1
ATOM 2169 C CA . ILE A 1 273 ? -6.153 -6.980 8.851 1.00 97.75 273 ILE A CA 1
ATOM 2170 C C . ILE A 1 273 ? -4.811 -6.728 9.550 1.00 97.75 273 ILE A C 1
ATOM 2172 O O . ILE A 1 273 ? -4.766 -6.688 10.779 1.00 97.75 273 ILE A O 1
ATOM 2176 N N . HIS A 1 274 ? -3.748 -6.444 8.787 1.00 98.44 274 HIS A N 1
ATOM 2177 C CA . HIS A 1 274 ? -2.424 -6.112 9.329 1.00 98.44 274 HIS A CA 1
ATOM 2178 C C . HIS A 1 274 ? -2.480 -4.913 10.287 1.00 98.44 274 HIS A C 1
ATOM 2180 O O . HIS A 1 274 ? -1.833 -4.903 11.330 1.00 98.44 274 HIS A O 1
ATOM 2186 N N . SER A 1 275 ? -3.277 -3.889 9.974 1.00 98.25 275 SER A N 1
ATOM 2187 C CA . SER A 1 275 ? -3.448 -2.728 10.853 1.00 98.25 275 SER A CA 1
ATOM 2188 C C . SER A 1 275 ? -4.101 -3.084 12.193 1.00 98.25 275 SER A C 1
ATOM 2190 O O . SER A 1 275 ? -3.717 -2.534 13.227 1.00 98.25 275 SER A O 1
ATOM 2192 N N . SER A 1 276 ? -5.008 -4.064 12.197 1.00 96.31 276 SER A N 1
ATOM 2193 C CA . SER A 1 276 ? -5.624 -4.587 13.416 1.00 96.31 276 SER A CA 1
ATOM 2194 C C . SER A 1 276 ? -4.653 -5.436 14.234 1.00 96.31 276 SER A C 1
ATOM 2196 O O . SER A 1 276 ? -4.596 -5.298 15.455 1.00 96.31 276 SER A O 1
ATOM 2198 N N . GLU A 1 277 ? -3.807 -6.235 13.576 1.00 96.56 277 GLU A N 1
ATOM 2199 C CA . GLU A 1 277 ? -2.711 -6.956 14.237 1.00 96.56 277 GLU A CA 1
ATOM 2200 C C . GLU A 1 277 ? -1.778 -5.980 14.971 1.00 96.56 277 GLU A C 1
ATOM 2202 O O . GLU A 1 277 ? -1.522 -6.151 16.164 1.00 96.56 277 GLU A O 1
ATOM 2207 N N . VAL A 1 278 ? -1.364 -4.892 14.309 1.00 96.81 278 VAL A N 1
ATOM 2208 C CA . VAL A 1 278 ? -0.533 -3.835 14.918 1.00 96.81 278 VAL A CA 1
ATOM 2209 C C . VAL A 1 278 ? -1.218 -3.200 16.135 1.00 96.81 278 VAL A C 1
ATOM 2211 O O . VAL A 1 278 ? -0.590 -2.984 17.174 1.00 96.81 278 VAL A O 1
ATOM 2214 N N . SER A 1 279 ? -2.517 -2.932 16.020 1.00 94.31 279 SER A N 1
ATOM 2215 C CA . SER A 1 279 ? -3.373 -2.366 17.070 1.00 94.31 279 SER A CA 1
ATOM 2216 C C . SER A 1 279 ? -3.616 -3.319 18.250 1.00 94.31 279 SER A C 1
ATOM 2218 O O . SER A 1 279 ? -3.912 -2.887 19.365 1.00 94.31 279 SER A O 1
ATOM 2220 N N . SER A 1 280 ? -3.446 -4.624 18.044 1.00 92.81 280 SER A N 1
ATOM 2221 C CA . SER A 1 280 ? -3.674 -5.644 19.069 1.00 92.81 280 SER A CA 1
ATOM 2222 C C . SER A 1 280 ? -2.470 -5.903 19.989 1.00 92.81 280 SER A C 1
ATOM 2224 O O . SER A 1 280 ? -2.651 -6.423 21.093 1.00 92.81 280 SER A O 1
ATOM 2226 N N . GLU A 1 281 ? -1.260 -5.492 19.590 1.00 94.75 281 GLU A N 1
ATOM 2227 C CA . GLU A 1 281 ? -0.021 -5.695 20.356 1.00 94.75 281 GLU A CA 1
ATOM 2228 C C . GLU A 1 281 ? 0.129 -4.688 21.514 1.00 94.75 281 GLU A C 1
ATOM 2230 O O . GLU A 1 281 ? 0.867 -3.701 21.449 1.00 94.75 281 GLU A O 1
ATOM 2235 N N . LEU A 1 282 ? -0.583 -4.949 22.616 1.00 91.19 282 LEU A N 1
ATOM 2236 C CA . LEU A 1 282 ? -0.638 -4.064 23.790 1.00 91.19 282 LEU A CA 1
ATOM 2237 C C . LEU A 1 282 ? 0.714 -3.896 24.503 1.00 91.19 282 LEU A C 1
ATOM 2239 O O . LEU A 1 282 ? 0.999 -2.827 25.044 1.00 91.19 282 LEU A O 1
ATOM 2243 N N . SER A 1 283 ? 1.551 -4.939 24.515 1.00 92.44 283 SER A N 1
ATOM 2244 C CA . SER A 1 283 ? 2.881 -4.899 25.143 1.00 92.44 283 SER A CA 1
ATOM 2245 C C . SER A 1 283 ? 3.795 -3.903 24.425 1.00 92.44 283 SER A C 1
ATOM 2247 O O . SER A 1 283 ? 4.437 -3.069 25.065 1.00 92.44 283 SER A O 1
ATOM 2249 N N . LEU A 1 284 ? 3.785 -3.940 23.091 1.00 94.69 284 LEU A N 1
ATOM 2250 C CA . LEU A 1 284 ? 4.526 -3.026 22.235 1.00 94.69 284 LEU A CA 1
ATOM 2251 C C . LEU A 1 284 ? 4.046 -1.584 22.417 1.00 94.69 284 LEU A C 1
ATOM 2253 O O . LEU A 1 284 ? 4.866 -0.684 22.574 1.00 94.69 284 LEU A O 1
ATOM 2257 N N . GLN A 1 285 ? 2.730 -1.368 22.446 1.00 93.19 285 GLN A N 1
ATOM 2258 C CA . GLN A 1 285 ? 2.149 -0.040 22.662 1.00 93.19 285 GLN A CA 1
ATOM 2259 C C . GLN A 1 285 ? 2.536 0.540 24.021 1.00 93.19 285 GLN A C 1
ATOM 2261 O O . GLN A 1 285 ? 2.939 1.697 24.093 1.00 93.19 285 GLN A O 1
ATOM 2266 N N . SER A 1 286 ? 2.497 -0.263 25.089 1.00 91.62 286 SER A N 1
ATOM 2267 C CA . SER A 1 286 ? 2.938 0.192 26.410 1.00 91.62 286 SER A CA 1
ATOM 2268 C C . SER A 1 286 ? 4.417 0.579 26.417 1.00 91.62 286 SER A C 1
ATOM 2270 O O . SER A 1 286 ? 4.774 1.563 27.063 1.00 91.62 286 SER A O 1
ATOM 2272 N N . LYS A 1 287 ? 5.273 -0.173 25.712 1.00 94.25 287 LYS A N 1
ATOM 2273 C CA . LYS A 1 287 ? 6.694 0.160 25.567 1.00 94.25 287 LYS A CA 1
ATOM 2274 C C . LYS A 1 287 ? 6.878 1.458 24.773 1.00 94.25 287 LYS A C 1
ATOM 2276 O O . LYS A 1 287 ? 7.587 2.348 25.227 1.00 94.25 287 LYS A O 1
ATOM 2281 N N . PHE A 1 288 ? 6.192 1.622 23.642 1.00 94.88 288 PHE A N 1
ATOM 2282 C CA . PHE A 1 288 ? 6.268 2.863 22.867 1.00 94.88 288 PHE A CA 1
ATOM 2283 C C . PHE A 1 288 ? 5.752 4.078 23.620 1.00 94.88 288 PHE A C 1
ATOM 2285 O O . PHE A 1 288 ? 6.411 5.106 23.565 1.00 94.88 288 PHE A O 1
ATOM 2292 N N . HIS A 1 289 ? 4.654 3.963 24.364 1.00 92.56 289 HIS A N 1
ATOM 2293 C CA . HIS A 1 289 ? 4.153 5.057 25.192 1.00 92.56 289 HIS A CA 1
ATOM 2294 C C . HIS A 1 289 ? 5.223 5.544 26.185 1.00 92.56 289 HIS A C 1
ATOM 2296 O O . HIS A 1 289 ? 5.524 6.736 26.243 1.00 92.56 289 HIS A O 1
ATOM 2302 N N . LYS A 1 290 ? 5.882 4.612 26.895 1.00 93.00 290 LYS A N 1
ATOM 2303 C CA . LYS A 1 290 ? 6.996 4.939 27.800 1.00 93.00 290 LYS A CA 1
ATOM 2304 C C . LYS A 1 290 ? 8.165 5.589 27.054 1.00 93.00 290 LYS A C 1
ATOM 2306 O O . LYS A 1 290 ? 8.569 6.690 27.411 1.00 93.00 290 LYS A O 1
ATOM 2311 N N . ALA A 1 291 ? 8.677 4.955 25.996 1.00 93.88 291 ALA A N 1
ATOM 2312 C CA . ALA A 1 291 ? 9.814 5.484 25.237 1.00 93.88 291 ALA A CA 1
ATOM 2313 C C . ALA A 1 291 ? 9.523 6.863 24.626 1.00 93.88 291 ALA A C 1
ATOM 2315 O O . ALA A 1 291 ? 10.360 7.754 24.712 1.00 93.88 291 ALA A O 1
ATOM 2316 N N . CYS A 1 292 ? 8.338 7.068 24.046 1.00 94.38 292 CYS A N 1
ATOM 2317 C CA . CYS A 1 292 ? 7.916 8.351 23.487 1.00 94.38 292 CYS A CA 1
ATOM 2318 C C . CYS A 1 292 ? 7.863 9.449 24.551 1.00 94.38 292 CYS A C 1
ATOM 2320 O O . CYS A 1 292 ? 8.323 10.558 24.289 1.00 94.38 292 CYS A O 1
ATOM 2322 N N . SER A 1 293 ? 7.363 9.132 25.751 1.00 92.62 293 SER A N 1
ATOM 2323 C CA . SER A 1 293 ? 7.344 10.073 26.872 1.00 92.62 293 SER A CA 1
ATOM 2324 C C . SER A 1 293 ? 8.748 10.476 27.325 1.00 92.62 293 SER A C 1
ATOM 2326 O O . SER A 1 293 ? 8.934 11.625 27.707 1.00 92.62 293 SER A O 1
ATOM 2328 N N . LEU A 1 294 ? 9.717 9.555 27.311 1.00 92.38 294 LEU A N 1
ATOM 2329 C CA . LEU A 1 294 ? 11.097 9.830 27.735 1.00 92.38 294 LEU A CA 1
ATOM 2330 C C . LEU A 1 294 ? 11.911 10.545 26.647 1.00 92.38 294 LEU A C 1
ATOM 2332 O O . LEU A 1 294 ? 12.747 11.383 26.955 1.00 92.38 294 LEU A O 1
ATOM 2336 N N . LEU A 1 295 ? 11.665 10.220 25.375 1.00 91.44 295 LEU A N 1
ATOM 2337 C CA . LEU A 1 295 ? 12.345 10.815 24.216 1.00 91.44 295 LEU A CA 1
ATOM 2338 C C . LEU A 1 295 ? 11.717 12.140 23.751 1.00 91.44 295 LEU A C 1
ATOM 2340 O O . LEU A 1 295 ? 12.221 12.741 22.806 1.00 91.44 295 LEU A O 1
ATOM 2344 N N . GLU A 1 296 ? 10.593 12.555 24.342 1.00 92.31 296 GLU A N 1
ATOM 2345 C CA . GLU A 1 296 ? 9.793 13.716 23.916 1.00 92.31 296 GLU A CA 1
ATOM 2346 C C . GLU A 1 296 ? 9.381 13.669 22.428 1.00 92.31 296 GLU A C 1
ATOM 2348 O O . GLU A 1 296 ? 9.244 14.690 21.748 1.00 92.31 296 GLU A O 1
ATOM 2353 N N . VAL A 1 297 ? 9.157 12.463 21.894 1.00 93.62 297 VAL A N 1
ATOM 2354 C CA . VAL A 1 297 ? 8.719 12.255 20.505 1.00 93.62 297 VAL A CA 1
ATOM 2355 C C . VAL A 1 297 ? 7.248 11.870 20.443 1.00 93.62 297 VAL A C 1
ATOM 2357 O O . VAL A 1 297 ? 6.713 11.218 21.333 1.00 93.62 297 VAL A O 1
ATOM 2360 N N . SER A 1 298 ? 6.584 12.213 19.336 1.00 94.06 298 SER A N 1
ATOM 2361 C CA . SER A 1 298 ? 5.190 11.813 19.128 1.00 94.06 298 SER A CA 1
ATOM 2362 C C . SER A 1 298 ? 5.024 10.293 19.103 1.00 94.06 298 SER A C 1
ATOM 2364 O O . SER A 1 298 ? 5.894 9.567 18.614 1.00 94.06 298 SER A O 1
ATOM 2366 N N . GLU A 1 299 ? 3.881 9.801 19.561 1.00 93.38 299 GLU A N 1
ATOM 2367 C CA . GLU A 1 299 ? 3.557 8.380 19.467 1.00 93.38 299 GLU A CA 1
ATOM 2368 C C . GLU A 1 299 ? 3.206 7.966 18.027 1.00 93.38 299 GLU A C 1
ATOM 2370 O O . GLU A 1 299 ? 2.737 8.782 17.222 1.00 93.38 299 GLU A O 1
ATOM 2375 N N . PRO A 1 300 ? 3.448 6.700 17.642 1.00 95.56 300 PRO A N 1
ATOM 2376 C CA . PRO A 1 300 ? 2.871 6.139 16.428 1.00 95.56 300 PRO A CA 1
ATOM 2377 C C . PRO A 1 300 ? 1.334 6.147 16.509 1.00 95.56 300 PRO A C 1
ATOM 2379 O O . PRO A 1 300 ? 0.753 5.550 17.409 1.00 95.56 300 PRO A O 1
ATOM 2382 N N . ALA A 1 301 ? 0.665 6.781 15.542 1.00 95.75 301 ALA A N 1
ATOM 2383 C CA . ALA A 1 301 ? -0.796 6.898 15.487 1.00 95.75 301 ALA A CA 1
ATOM 2384 C C . ALA A 1 301 ? -1.486 5.583 15.050 1.00 95.75 301 ALA A C 1
ATOM 2386 O O . ALA A 1 301 ? -2.139 5.525 14.010 1.00 95.75 301 ALA A O 1
ATOM 2387 N N . ILE A 1 302 ? -1.315 4.510 15.828 1.00 96.69 302 ILE A N 1
ATOM 2388 C CA . ILE A 1 302 ? -1.729 3.137 15.483 1.00 96.69 302 ILE A CA 1
ATOM 2389 C C . ILE A 1 302 ? -3.247 3.022 15.301 1.00 96.69 302 ILE A C 1
ATOM 2391 O O . ILE A 1 302 ? -3.704 2.438 14.322 1.00 96.69 302 ILE A O 1
ATOM 2395 N N . VAL A 1 303 ? -4.034 3.628 16.195 1.00 95.12 303 VAL A N 1
ATOM 2396 C CA . VAL A 1 303 ? -5.506 3.603 16.105 1.00 95.12 303 VAL A CA 1
ATOM 2397 C C . VAL A 1 303 ? -5.994 4.319 14.842 1.00 95.12 303 VAL A C 1
ATOM 2399 O O . VAL A 1 303 ? -6.913 3.844 14.180 1.00 95.12 303 VAL A O 1
ATOM 2402 N N . HIS A 1 304 ? -5.353 5.429 14.460 1.00 96.25 304 HIS A N 1
ATOM 2403 C CA . HIS A 1 304 ? -5.662 6.119 13.206 1.00 96.25 304 HIS A CA 1
ATOM 2404 C C . HIS A 1 304 ? -5.280 5.280 11.989 1.00 96.25 304 HIS A C 1
ATOM 2406 O O . HIS A 1 304 ? -6.067 5.184 11.059 1.00 96.25 304 HIS A O 1
ATOM 2412 N N . PHE A 1 305 ? -4.120 4.619 12.016 1.00 98.00 305 PHE A N 1
ATOM 2413 C CA . PHE A 1 305 ? -3.721 3.703 10.951 1.00 98.00 305 PHE A CA 1
ATOM 2414 C C . PHE A 1 305 ? -4.749 2.578 10.741 1.00 98.00 305 PHE A C 1
ATOM 2416 O O . PHE A 1 305 ? -5.119 2.300 9.599 1.00 98.00 305 PHE A O 1
ATOM 2423 N N . GLU A 1 306 ? -5.247 1.974 11.824 1.00 97.75 306 GLU A N 1
ATOM 2424 C CA . GLU A 1 306 ? -6.309 0.962 11.767 1.00 97.75 306 GLU A CA 1
ATOM 2425 C C . GLU A 1 306 ? -7.612 1.543 11.196 1.00 97.75 306 GLU A C 1
ATOM 2427 O O . GLU A 1 306 ? -8.165 1.014 10.228 1.00 97.75 306 GLU A O 1
ATOM 2432 N N . ASN A 1 307 ? -8.069 2.677 11.732 1.00 96.94 307 ASN A N 1
ATOM 2433 C CA . ASN A 1 307 ? -9.324 3.294 11.309 1.00 96.94 307 ASN A CA 1
ATOM 2434 C C . ASN A 1 307 ? -9.299 3.750 9.846 1.00 96.94 307 ASN A C 1
ATOM 2436 O O . ASN A 1 307 ? -10.257 3.502 9.115 1.00 96.94 307 ASN A O 1
ATOM 2440 N N . ASP A 1 308 ? -8.212 4.383 9.408 1.00 97.44 308 ASP A N 1
ATOM 2441 C CA . ASP A 1 308 ? -8.054 4.873 8.039 1.00 97.44 308 ASP A CA 1
ATOM 2442 C C . ASP A 1 308 ? -7.989 3.710 7.040 1.00 97.44 308 ASP A C 1
ATOM 2444 O O . ASP A 1 308 ? -8.523 3.820 5.931 1.00 97.44 308 ASP A O 1
ATOM 2448 N N . SER A 1 309 ? -7.398 2.576 7.437 1.00 98.31 309 SER A N 1
ATOM 2449 C CA . SER A 1 309 ? -7.334 1.363 6.613 1.00 98.31 309 SER A CA 1
ATOM 2450 C C . SER A 1 309 ? -8.724 0.764 6.392 1.00 98.31 309 SER A C 1
ATOM 2452 O O . SER A 1 309 ? -9.140 0.586 5.244 1.00 98.31 309 SER A O 1
ATOM 2454 N N . TYR A 1 310 ? -9.490 0.538 7.465 1.00 98.19 310 TYR A N 1
ATOM 2455 C CA . TYR A 1 310 ? -10.866 0.037 7.360 1.00 98.19 310 TYR A CA 1
ATOM 2456 C C . TYR A 1 310 ? -11.806 1.025 6.670 1.00 98.19 310 TYR A C 1
ATOM 2458 O O . TYR A 1 310 ? -12.618 0.621 5.836 1.00 98.19 310 TYR A O 1
ATOM 2466 N N . GLN A 1 311 ? -11.689 2.322 6.966 1.00 97.25 311 GLN A N 1
ATOM 2467 C CA . GLN A 1 311 ? -12.499 3.347 6.315 1.00 97.25 311 GLN A CA 1
ATOM 2468 C C . GLN A 1 311 ? -12.272 3.352 4.802 1.00 97.25 311 GLN A C 1
ATOM 2470 O O . GLN A 1 311 ? -13.230 3.420 4.031 1.00 97.25 311 GLN A O 1
ATOM 2475 N N . SER A 1 312 ? -11.011 3.313 4.375 1.00 97.75 312 SER A N 1
ATOM 2476 C CA . SER A 1 312 ? -10.644 3.320 2.959 1.00 97.75 312 SER A CA 1
ATOM 2477 C C . SER A 1 312 ? -11.114 2.052 2.252 1.00 97.75 312 SER A C 1
ATOM 2479 O O . SER A 1 312 ? -11.625 2.126 1.136 1.00 97.75 312 SER A O 1
ATOM 2481 N N . TYR A 1 313 ? -11.009 0.902 2.923 1.00 98.06 313 TYR A N 1
ATOM 2482 C CA . TYR A 1 313 ? -11.518 -0.363 2.406 1.00 98.06 313 TYR A CA 1
ATOM 2483 C C . TYR A 1 313 ? -13.042 -0.338 2.223 1.00 98.06 313 TYR A C 1
ATOM 2485 O O . TYR A 1 313 ? -13.527 -0.596 1.123 1.00 98.06 313 TYR A O 1
ATOM 2493 N N . LEU A 1 314 ? -13.800 0.086 3.243 1.00 96.88 314 LEU A N 1
ATOM 2494 C CA . LEU A 1 314 ? -15.256 0.242 3.148 1.00 96.88 314 LEU A CA 1
ATOM 2495 C C . LEU A 1 314 ? -15.676 1.214 2.041 1.00 96.88 314 LEU A C 1
ATOM 2497 O O . LEU A 1 314 ? -16.625 0.933 1.311 1.00 96.88 314 LEU A O 1
ATOM 2501 N N . LYS A 1 315 ? -14.973 2.345 1.896 1.00 95.38 315 LYS A N 1
ATOM 2502 C CA . LYS A 1 315 ? -15.247 3.321 0.830 1.00 95.38 315 LYS A CA 1
ATOM 2503 C C . LYS A 1 315 ? -15.083 2.702 -0.557 1.00 95.38 315 LYS A C 1
ATOM 2505 O O . LYS A 1 315 ? -15.925 2.941 -1.415 1.00 95.38 315 LYS A O 1
ATOM 2510 N N . LEU A 1 316 ? -14.042 1.895 -0.771 1.00 95.69 316 LEU A N 1
ATOM 2511 C CA . LEU A 1 316 ? -13.826 1.224 -2.052 1.00 95.69 316 LEU A CA 1
ATOM 2512 C C . LEU A 1 316 ? -14.901 0.162 -2.331 1.00 95.69 316 LEU A C 1
ATOM 2514 O O . LEU A 1 316 ? -15.424 0.108 -3.441 1.00 95.69 316 LEU A O 1
ATOM 2518 N N . LEU A 1 317 ? -15.285 -0.637 -1.328 1.00 96.00 317 LEU A N 1
ATOM 2519 C CA . LEU A 1 317 ? -16.382 -1.604 -1.465 1.00 96.00 317 LEU A CA 1
ATOM 2520 C C . LEU A 1 317 ? -17.709 -0.910 -1.831 1.00 96.00 317 LEU A C 1
ATOM 2522 O O . LEU A 1 317 ? -18.441 -1.382 -2.699 1.00 96.00 317 LEU A O 1
ATOM 2526 N N . GLN A 1 318 ? -17.997 0.240 -1.217 1.00 93.75 318 GLN A N 1
ATOM 2527 C CA . GLN A 1 318 ? -19.186 1.046 -1.522 1.00 93.75 318 GLN A CA 1
ATOM 2528 C C . GLN A 1 318 ? -19.138 1.662 -2.918 1.00 93.75 318 GLN A C 1
ATOM 2530 O O . GLN A 1 318 ? -20.146 1.649 -3.622 1.00 93.75 318 GLN A O 1
ATOM 2535 N N . ALA A 1 319 ? -17.977 2.175 -3.334 1.00 93.69 319 ALA A N 1
ATOM 2536 C CA . ALA A 1 319 ? -17.789 2.684 -4.687 1.00 93.69 319 ALA A CA 1
ATOM 2537 C C . ALA A 1 319 ? -18.060 1.582 -5.722 1.00 93.69 319 ALA A C 1
ATOM 2539 O O . ALA A 1 319 ? -18.798 1.803 -6.672 1.00 93.69 319 ALA A O 1
ATOM 2540 N N . LEU A 1 320 ? -17.576 0.358 -5.485 1.00 93.75 320 LEU A N 1
ATOM 2541 C CA . LEU A 1 320 ? -17.845 -0.788 -6.359 1.00 93.75 320 LEU A CA 1
ATOM 2542 C C . LEU A 1 320 ? -19.331 -1.167 -6.426 1.00 93.75 320 LEU A C 1
ATOM 2544 O O . LEU A 1 320 ? -19.827 -1.471 -7.509 1.00 93.75 320 LEU A O 1
ATOM 2548 N N . GLN A 1 321 ? -20.044 -1.142 -5.295 1.00 92.00 321 GLN A N 1
ATOM 2549 C CA . GLN A 1 321 ? -21.497 -1.372 -5.261 1.00 92.00 321 GLN A CA 1
ATOM 2550 C C . GLN A 1 321 ? -22.266 -0.340 -6.086 1.00 92.00 321 GLN A C 1
ATOM 2552 O O . GLN A 1 321 ? -23.215 -0.695 -6.784 1.00 92.00 321 GLN A O 1
ATOM 2557 N N . HIS A 1 322 ? -21.857 0.925 -6.008 1.00 90.38 322 HIS A N 1
ATOM 2558 C CA . HIS A 1 322 ? -22.509 2.020 -6.712 1.00 90.38 322 HIS A CA 1
ATOM 2559 C C . HIS A 1 322 ? -22.168 2.043 -8.210 1.00 90.38 322 HIS A C 1
ATOM 2561 O O . HIS A 1 322 ? -23.061 2.157 -9.049 1.00 90.38 322 HIS A O 1
ATOM 2567 N N . ASP A 1 323 ? -20.884 1.927 -8.550 1.00 89.56 323 ASP A N 1
ATOM 2568 C CA . ASP A 1 323 ? -20.389 2.133 -9.912 1.00 89.56 323 ASP A CA 1
ATOM 2569 C C . ASP A 1 323 ? -20.622 0.908 -10.808 1.00 89.56 323 ASP A C 1
ATOM 2571 O O . ASP A 1 323 ? -20.876 1.059 -12.005 1.00 89.56 323 ASP A O 1
ATOM 2575 N N . TYR A 1 324 ? -20.569 -0.306 -10.239 1.00 89.62 324 TYR A N 1
ATOM 2576 C CA . TYR A 1 324 ? -20.668 -1.565 -10.988 1.00 89.62 324 TYR A CA 1
ATOM 2577 C C . TYR A 1 324 ? -21.547 -2.622 -10.280 1.00 89.62 324 TYR A C 1
ATOM 2579 O O . TYR A 1 324 ? -21.032 -3.657 -9.845 1.00 89.62 324 TYR A O 1
ATOM 2587 N N . PRO A 1 325 ? -22.885 -2.444 -10.219 1.00 90.12 325 PRO A N 1
ATOM 2588 C CA . PRO A 1 325 ? -23.778 -3.330 -9.460 1.00 90.12 325 PRO A CA 1
ATOM 2589 C C . PRO A 1 325 ? -23.699 -4.814 -9.851 1.00 90.12 325 PRO A C 1
ATOM 2591 O O . PRO A 1 325 ? -23.632 -5.681 -8.987 1.00 90.12 325 PRO A O 1
ATOM 2594 N N . SER A 1 326 ? -23.627 -5.131 -11.148 1.00 89.19 326 SER A N 1
ATOM 2595 C CA . SER A 1 326 ? -23.557 -6.526 -11.614 1.00 89.19 326 SER A CA 1
ATOM 2596 C C . SER A 1 326 ? -22.258 -7.227 -11.210 1.00 89.19 326 SER A C 1
ATOM 2598 O O . SER A 1 326 ? -22.258 -8.408 -10.880 1.00 89.19 326 SER A O 1
ATOM 2600 N N . LEU A 1 327 ? -21.142 -6.494 -11.234 1.00 88.44 327 LEU A N 1
ATOM 2601 C CA . LEU A 1 327 ? -19.850 -7.011 -10.794 1.00 88.44 327 LEU A CA 1
ATOM 2602 C C . LEU A 1 327 ? -19.820 -7.166 -9.267 1.00 88.44 327 LEU A C 1
ATOM 2604 O O . LEU A 1 327 ? -19.230 -8.103 -8.737 1.00 88.44 327 LEU A O 1
ATOM 2608 N N . SER A 1 328 ? -20.484 -6.247 -8.569 1.00 90.44 328 SER A N 1
ATOM 2609 C CA . SER A 1 328 ? -20.637 -6.274 -7.120 1.00 90.44 328 SER A CA 1
ATOM 2610 C C . SER A 1 328 ? -21.326 -7.553 -6.632 1.00 90.44 328 SER A C 1
ATOM 2612 O O . SER A 1 328 ? -20.870 -8.171 -5.666 1.00 90.44 328 SER A O 1
ATOM 2614 N N . GLU A 1 329 ? -22.376 -7.984 -7.339 1.00 90.31 329 GLU A N 1
ATOM 2615 C CA . GLU A 1 329 ? -23.067 -9.252 -7.086 1.00 90.31 329 GLU A CA 1
ATOM 2616 C C . GLU A 1 329 ? -22.154 -10.461 -7.344 1.00 90.31 329 GLU A C 1
ATOM 2618 O O . GLU A 1 329 ? -22.053 -11.338 -6.488 1.00 90.31 329 GLU A O 1
ATOM 2623 N N . GLU A 1 330 ? -21.431 -10.490 -8.472 1.00 90.00 330 GLU A N 1
ATOM 2624 C CA . GLU A 1 330 ? -20.493 -11.577 -8.808 1.00 90.00 330 GLU A CA 1
ATOM 2625 C C . GLU A 1 330 ? -19.403 -11.753 -7.737 1.00 90.00 330 GLU A C 1
ATOM 2627 O O . GLU A 1 330 ? -19.037 -12.874 -7.376 1.00 90.00 330 GLU A O 1
ATOM 2632 N N . MET A 1 331 ? -18.905 -10.641 -7.195 1.00 91.19 331 MET A N 1
ATOM 2633 C CA . MET A 1 331 ? -17.825 -10.616 -6.208 1.00 91.19 331 MET A CA 1
ATOM 2634 C C . MET A 1 331 ? -18.309 -10.688 -4.748 1.00 91.19 331 MET A C 1
ATOM 2636 O O . MET A 1 331 ? -17.488 -10.617 -3.830 1.00 91.19 331 MET A O 1
ATOM 2640 N N . ASN A 1 332 ? -19.617 -10.840 -4.508 1.00 93.31 332 ASN A N 1
ATOM 2641 C CA . ASN A 1 332 ? -20.232 -10.858 -3.173 1.00 93.31 332 ASN A CA 1
ATOM 2642 C C . ASN A 1 332 ? -19.822 -9.661 -2.289 1.00 93.31 332 ASN A C 1
ATOM 2644 O O . ASN A 1 332 ? -19.566 -9.815 -1.092 1.00 93.31 332 ASN A O 1
ATOM 2648 N N . ILE A 1 333 ? -19.750 -8.457 -2.865 1.00 94.06 333 ILE A N 1
ATOM 2649 C CA . ILE A 1 333 ? -19.274 -7.258 -2.153 1.00 94.06 333 ILE A CA 1
ATOM 2650 C C . ILE A 1 333 ? -20.174 -6.908 -0.960 1.00 94.06 333 ILE A C 1
ATOM 2652 O O . ILE A 1 333 ? -19.672 -6.439 0.056 1.00 94.06 333 ILE A O 1
ATOM 2656 N N . GLU A 1 334 ? -21.487 -7.169 -1.034 1.00 92.56 334 GLU A N 1
ATOM 2657 C CA . GLU A 1 334 ? -22.408 -6.988 0.104 1.00 92.56 334 GLU A CA 1
ATOM 2658 C C . GLU A 1 334 ? -21.954 -7.781 1.339 1.00 92.56 334 GLU A C 1
ATOM 2660 O O . GLU A 1 334 ? -21.872 -7.210 2.424 1.00 92.56 334 GLU A O 1
ATOM 2665 N N . SER A 1 335 ? -21.567 -9.052 1.172 1.00 93.38 335 SER A N 1
ATOM 2666 C CA . SER A 1 335 ? -21.032 -9.864 2.274 1.00 93.38 335 SER A CA 1
ATOM 2667 C C . SER A 1 335 ? -19.760 -9.242 2.840 1.00 93.38 335 SER A C 1
ATOM 2669 O O . SER A 1 335 ? -19.660 -9.056 4.045 1.00 93.38 335 SER A O 1
ATOM 2671 N N . GLN A 1 336 ? -18.828 -8.826 1.975 1.00 95.69 336 GLN A N 1
ATOM 2672 C CA . GLN A 1 336 ? -17.566 -8.218 2.411 1.00 95.69 336 GLN A CA 1
ATOM 2673 C C . GLN A 1 336 ? -17.787 -6.918 3.202 1.00 95.69 336 GLN A C 1
ATOM 2675 O O . GLN A 1 336 ? -17.089 -6.667 4.186 1.00 95.69 336 GLN A O 1
ATOM 2680 N N . VAL A 1 337 ? -18.766 -6.093 2.807 1.00 95.62 337 VAL A N 1
ATOM 2681 C CA . VAL A 1 337 ? -19.153 -4.884 3.554 1.00 95.62 337 VAL A CA 1
ATOM 2682 C C . VAL A 1 337 ? -19.702 -5.251 4.928 1.00 95.62 337 VAL A C 1
ATOM 2684 O O . VAL A 1 337 ? -19.324 -4.614 5.912 1.00 95.62 337 VAL A O 1
ATOM 2687 N N . LEU A 1 338 ? -20.573 -6.258 5.014 1.00 95.12 338 LEU A N 1
ATOM 2688 C CA . LEU A 1 338 ? -21.169 -6.690 6.278 1.00 95.12 338 LEU A CA 1
ATOM 2689 C C . LEU A 1 338 ? -20.122 -7.297 7.218 1.00 95.12 338 LEU A C 1
ATOM 2691 O O . LEU A 1 338 ? -20.052 -6.878 8.370 1.00 95.12 338 LEU A O 1
ATOM 2695 N N . ASP A 1 339 ? -19.256 -8.178 6.721 1.00 95.44 339 ASP A N 1
ATOM 2696 C CA . ASP A 1 339 ? -18.173 -8.788 7.501 1.00 95.44 339 ASP A CA 1
ATOM 2697 C C . ASP A 1 339 ? -17.230 -7.708 8.062 1.00 95.44 339 ASP A C 1
ATOM 2699 O O . ASP A 1 339 ? -16.860 -7.715 9.238 1.00 95.44 339 ASP A O 1
ATOM 2703 N N . THR A 1 340 ? -16.909 -6.703 7.241 1.00 96.62 340 THR A N 1
ATOM 2704 C CA . THR A 1 340 ? -16.085 -5.560 7.660 1.00 96.62 340 THR A CA 1
ATOM 2705 C C . THR A 1 340 ? -16.801 -4.696 8.705 1.00 96.62 340 THR A C 1
ATOM 2707 O O . THR A 1 340 ? -16.192 -4.276 9.690 1.00 96.62 340 THR A O 1
ATOM 2710 N N . CYS A 1 341 ? -18.100 -4.430 8.523 1.00 97.19 341 CYS A N 1
ATOM 2711 C CA . CYS A 1 341 ? -18.918 -3.707 9.499 1.00 97.19 341 CYS A CA 1
ATOM 2712 C C . CYS A 1 341 ? -18.952 -4.435 10.848 1.00 97.19 341 CYS A C 1
ATOM 2714 O O . CYS A 1 341 ? -18.766 -3.803 11.888 1.00 97.19 341 CYS A O 1
ATOM 2716 N N . GLU A 1 342 ? -19.166 -5.750 10.841 1.00 96.00 342 GLU A N 1
ATOM 2717 C CA . GLU A 1 342 ? -19.144 -6.581 12.043 1.00 96.00 342 GLU A CA 1
ATOM 2718 C C . GLU A 1 342 ? -17.792 -6.476 12.756 1.00 96.00 342 GLU A C 1
ATOM 2720 O O . GLU A 1 342 ? -17.758 -6.164 13.949 1.00 96.00 342 GLU A O 1
ATOM 2725 N N . GLN A 1 343 ? -16.685 -6.634 12.027 1.00 95.38 343 GLN A N 1
ATOM 2726 C CA . GLN A 1 343 ? -15.339 -6.542 12.590 1.00 95.38 343 GLN A CA 1
ATOM 2727 C C . GLN A 1 343 ? -15.078 -5.181 13.255 1.00 95.38 343 GLN A C 1
ATOM 2729 O O . GLN A 1 343 ? -14.561 -5.123 14.371 1.00 95.38 343 GLN A O 1
ATOM 2734 N N . ILE A 1 344 ? -15.486 -4.077 12.623 1.00 96.56 344 ILE A N 1
ATOM 2735 C CA . ILE A 1 344 ? -15.347 -2.725 13.187 1.00 96.56 344 ILE A CA 1
ATOM 2736 C C . ILE A 1 344 ? -16.122 -2.588 14.503 1.00 96.56 344 ILE A C 1
ATOM 2738 O O . ILE A 1 344 ? -15.586 -2.063 15.486 1.00 96.56 344 ILE A O 1
ATOM 2742 N N . LEU A 1 345 ? -17.378 -3.050 14.540 1.00 95.88 345 LEU A N 1
ATOM 2743 C CA . LEU A 1 345 ? -18.209 -2.966 15.744 1.00 95.88 345 LEU A CA 1
ATOM 2744 C C . LEU A 1 345 ? -17.645 -3.838 16.871 1.00 95.88 345 LEU A C 1
ATOM 2746 O O . LEU A 1 345 ? -17.579 -3.384 18.014 1.00 95.88 345 LEU A O 1
ATOM 2750 N N . GLN A 1 346 ? -17.189 -5.052 16.558 1.00 94.56 346 GLN A N 1
ATOM 2751 C CA . GLN A 1 346 ? -16.546 -5.945 17.524 1.00 94.56 346 GLN A CA 1
ATOM 2752 C C . GLN A 1 346 ? -15.277 -5.321 18.116 1.00 94.56 346 GLN A C 1
ATOM 2754 O O . GLN A 1 346 ? -15.088 -5.347 19.336 1.00 94.56 346 GLN A O 1
ATOM 2759 N N . THR A 1 347 ? -14.429 -4.706 17.287 1.00 92.81 347 THR A N 1
ATOM 2760 C CA . THR A 1 347 ? -13.221 -4.027 17.766 1.00 92.81 347 THR A CA 1
ATOM 2761 C C . THR A 1 347 ? -13.575 -2.853 18.678 1.00 92.81 347 THR A C 1
ATOM 2763 O O . THR A 1 347 ? -13.007 -2.733 19.763 1.00 92.81 347 THR A O 1
ATOM 2766 N N . TYR A 1 348 ? -14.567 -2.031 18.319 1.00 94.19 348 TYR A N 1
ATOM 2767 C CA . TYR A 1 348 ? -15.029 -0.945 19.188 1.00 94.19 348 TYR A CA 1
ATOM 2768 C C . TYR A 1 348 ? -15.557 -1.457 20.538 1.00 94.19 348 TYR A C 1
ATOM 2770 O O . TYR A 1 348 ? -15.193 -0.924 21.587 1.00 94.19 348 TYR A O 1
ATOM 2778 N N . LEU A 1 349 ? -16.370 -2.519 20.532 1.00 93.00 349 LEU A N 1
ATOM 2779 C CA . LEU A 1 349 ? -16.905 -3.148 21.745 1.00 93.00 349 LEU A CA 1
ATOM 2780 C C . LEU A 1 349 ? -15.792 -3.674 22.660 1.00 93.00 349 LEU A C 1
ATOM 2782 O O . LEU A 1 349 ? -15.829 -3.453 23.874 1.00 93.00 349 LEU A O 1
ATOM 2786 N N . LYS A 1 350 ? -14.763 -4.305 22.082 1.00 89.94 350 LYS A N 1
ATOM 2787 C CA . LYS A 1 350 ? -13.573 -4.755 22.817 1.00 89.94 350 LYS A CA 1
ATOM 2788 C C . LYS A 1 350 ? -12.860 -3.580 23.494 1.00 89.94 350 LYS A C 1
ATOM 2790 O O . LYS A 1 350 ? -12.449 -3.696 24.649 1.00 89.94 350 LYS A O 1
ATOM 2795 N N . CYS A 1 351 ? -12.747 -2.438 22.815 1.00 88.00 351 CYS A N 1
ATOM 2796 C CA . CYS A 1 351 ? -12.149 -1.222 23.374 1.00 88.00 351 CYS A CA 1
ATOM 2797 C C . CYS A 1 351 ? -13.004 -0.598 24.484 1.00 88.00 351 CYS A C 1
ATOM 2799 O O . CYS A 1 351 ? -12.454 -0.107 25.468 1.00 88.00 351 CYS A O 1
ATOM 2801 N N . ALA A 1 352 ? -14.331 -0.676 24.367 1.00 87.25 352 ALA A N 1
ATOM 2802 C CA . ALA A 1 352 ? -15.277 -0.174 25.362 1.00 87.25 352 ALA A CA 1
ATOM 2803 C C . ALA A 1 352 ? -15.382 -1.056 26.624 1.00 87.25 352 ALA A C 1
ATOM 2805 O O . ALA A 1 352 ? -16.160 -0.760 27.530 1.00 87.25 352 ALA A O 1
ATOM 2806 N N . GLY A 1 353 ? -14.595 -2.136 26.708 1.00 77.00 353 GLY A N 1
ATOM 2807 C CA . GLY A 1 353 ? -14.570 -3.035 27.861 1.00 77.00 353 GLY A CA 1
ATOM 2808 C C . GLY A 1 353 ? -15.704 -4.060 27.875 1.00 77.00 353 GLY A C 1
ATOM 2809 O O . GLY A 1 353 ? -15.926 -4.706 28.903 1.00 77.00 353 GLY A O 1
ATOM 2810 N N . HIS A 1 354 ? -16.412 -4.241 26.756 1.00 73.50 354 HIS A N 1
ATOM 2811 C CA . HIS A 1 354 ? -17.440 -5.265 26.645 1.00 73.50 354 HIS A CA 1
ATOM 2812 C C . HIS A 1 354 ? -16.800 -6.661 26.581 1.00 73.50 354 HIS A C 1
ATOM 2814 O O . HIS A 1 354 ? -15.955 -6.937 25.728 1.00 73.50 354 HIS A O 1
ATOM 2820 N N . LYS A 1 355 ? -17.207 -7.558 27.486 1.00 60.06 355 LYS A N 1
ATOM 2821 C CA . LYS A 1 355 ? -16.898 -8.990 27.399 1.00 60.06 355 LYS A CA 1
ATOM 2822 C C . LYS A 1 355 ? -18.121 -9.712 26.833 1.00 60.06 355 LYS A C 1
ATOM 2824 O O . LYS A 1 355 ? -19.195 -9.527 27.410 1.00 60.06 355 LYS A O 1
ATOM 2829 N N . PRO A 1 356 ? -17.970 -10.551 25.790 1.00 52.78 356 PRO A N 1
ATOM 2830 C CA . PRO A 1 356 ? -19.066 -11.374 25.298 1.00 52.78 356 PRO A CA 1
ATOM 2831 C C . PRO A 1 356 ? -19.669 -12.167 26.458 1.00 52.78 356 PRO A C 1
ATOM 2833 O O . PRO A 1 356 ? -18.944 -12.790 27.239 1.00 52.78 356 PRO A O 1
ATOM 2836 N N . CYS A 1 357 ? -20.992 -12.131 26.604 1.00 47.22 357 CYS A N 1
ATOM 2837 C CA . CYS A 1 357 ? -21.671 -13.038 27.521 1.00 47.22 357 CYS A CA 1
ATOM 2838 C C . CYS A 1 357 ? -21.574 -14.460 26.956 1.00 47.22 357 CYS A C 1
ATOM 2840 O O . CYS A 1 357 ? -22.435 -14.875 26.184 1.00 47.22 357 CYS A O 1
ATOM 2842 N N . ASP A 1 358 ? -20.545 -15.216 27.346 1.00 38.00 358 ASP A N 1
ATOM 2843 C CA . ASP A 1 358 ? -20.509 -16.657 27.103 1.00 38.00 358 ASP A CA 1
ATOM 2844 C C . ASP A 1 358 ? -21.744 -17.294 27.752 1.00 38.00 358 ASP A C 1
ATOM 2846 O O . ASP A 1 358 ? -21.905 -17.301 28.978 1.00 38.00 358 ASP A O 1
ATOM 2850 N N . GLY A 1 359 ? -22.620 -17.858 26.919 1.00 40.81 359 GLY A N 1
ATOM 2851 C CA . GLY A 1 359 ? -23.894 -18.471 27.311 1.00 40.81 359 GLY A CA 1
ATOM 2852 C C . GLY A 1 359 ? -23.787 -19.686 28.245 1.00 40.81 359 GLY A C 1
ATOM 2853 O O . GLY A 1 359 ? -24.798 -20.326 28.519 1.00 40.81 359 GLY A O 1
ATOM 2854 N N . ALA A 1 360 ? -22.594 -20.013 28.752 1.00 37.62 360 ALA A N 1
ATOM 2855 C CA . ALA A 1 360 ? -22.336 -21.156 29.623 1.00 37.62 360 ALA A CA 1
ATOM 2856 C C . ALA A 1 360 ? -22.225 -20.810 31.122 1.00 37.62 360 ALA A C 1
ATOM 2858 O O . ALA A 1 360 ? -22.237 -21.722 31.947 1.00 37.62 360 ALA A O 1
ATOM 2859 N N . SER A 1 361 ? -22.157 -19.531 31.515 1.00 38.06 361 SER A N 1
ATOM 2860 C CA . SER A 1 361 ? -22.036 -19.150 32.934 1.00 38.06 361 SER A CA 1
ATOM 2861 C C . SER A 1 361 ? -23.273 -18.406 33.440 1.00 38.06 361 SER A C 1
ATOM 2863 O O . SER A 1 361 ? -23.259 -17.205 33.700 1.00 38.06 361 SER A O 1
ATOM 2865 N N . GLN A 1 362 ? -24.374 -19.140 33.627 1.00 40.88 362 GLN A N 1
ATOM 2866 C CA . GLN A 1 362 ? -25.459 -18.697 34.505 1.00 40.88 362 GLN A CA 1
ATOM 2867 C C . GLN A 1 362 ? -25.014 -18.811 35.970 1.00 40.88 362 GLN A C 1
ATOM 2869 O O . GLN A 1 362 ? -25.392 -19.726 36.698 1.00 40.88 362 GLN A O 1
ATOM 2874 N N . ARG A 1 363 ? -24.210 -17.856 36.431 1.00 37.78 363 ARG A N 1
ATOM 2875 C CA . ARG A 1 363 ? -24.137 -17.504 37.851 1.00 37.78 363 ARG A CA 1
ATOM 2876 C C . ARG A 1 363 ? -24.115 -15.991 37.940 1.00 37.78 363 ARG A C 1
ATOM 2878 O O . ARG A 1 363 ? -23.146 -15.384 37.513 1.00 37.78 363 ARG A O 1
ATOM 2885 N N . ASN A 1 364 ? -25.227 -15.448 38.445 1.00 37.12 364 ASN A N 1
ATOM 2886 C CA . ASN A 1 364 ? -25.467 -14.077 38.909 1.00 37.12 364 ASN A CA 1
ATOM 2887 C C . ASN A 1 364 ? -24.373 -13.063 38.531 1.00 37.12 364 ASN A C 1
ATOM 2889 O O . ASN A 1 364 ? -23.285 -13.153 39.105 1.00 37.12 364 ASN A O 1
ATOM 2893 N N . PRO A 1 365 ? -24.641 -12.060 37.669 1.00 41.16 365 PRO A N 1
ATOM 2894 C CA . PRO A 1 365 ? -23.670 -10.997 37.472 1.00 41.16 365 PRO A CA 1
ATOM 2895 C C . PRO A 1 365 ? -23.459 -10.328 38.837 1.00 41.16 365 PRO A C 1
ATOM 2897 O O . PRO A 1 365 ? -24.434 -9.859 39.436 1.00 41.16 365 PRO A O 1
ATOM 2900 N N . PRO A 1 366 ? -22.230 -10.305 39.384 1.00 39.38 366 PRO A N 1
ATOM 2901 C CA . PRO A 1 366 ? -21.959 -9.448 40.519 1.00 39.38 366 PRO A CA 1
ATOM 2902 C C . PRO A 1 366 ? -22.310 -8.035 40.062 1.00 39.38 366 PRO A C 1
ATOM 2904 O O . PRO A 1 366 ? -21.990 -7.656 38.933 1.00 39.38 366 PRO A O 1
ATOM 2907 N N . LEU A 1 367 ? -22.990 -7.271 40.915 1.00 40.75 367 LEU A N 1
ATOM 2908 C CA . LEU A 1 367 ? -23.146 -5.827 40.762 1.00 40.75 367 LEU A CA 1
ATOM 2909 C C . LEU A 1 367 ? -21.743 -5.200 40.799 1.00 40.75 367 LEU A C 1
ATOM 2911 O O . LEU A 1 367 ? -21.294 -4.695 41.824 1.00 40.75 367 LEU A O 1
ATOM 2915 N N . HIS A 1 368 ? -21.003 -5.308 39.700 1.00 43.44 368 HIS A N 1
ATOM 2916 C CA . HIS A 1 368 ? -19.752 -4.610 39.513 1.00 43.44 368 HIS A CA 1
ATOM 2917 C C . HIS A 1 368 ? -20.127 -3.158 39.261 1.00 43.44 368 HIS A C 1
ATOM 2919 O O . HIS A 1 368 ? -20.713 -2.821 38.235 1.00 43.44 368 HIS A O 1
ATOM 2925 N N . CYS A 1 369 ? -19.825 -2.310 40.242 1.00 44.44 369 CYS A N 1
ATOM 2926 C CA . CYS A 1 369 ? -19.742 -0.874 40.038 1.00 44.44 369 CYS A CA 1
ATOM 2927 C C . CYS A 1 369 ? -18.891 -0.662 38.777 1.00 44.44 369 CYS A C 1
ATOM 2929 O O . CYS A 1 369 ? -17.742 -1.110 38.751 1.00 44.44 369 CYS A O 1
ATOM 2931 N N . ALA A 1 370 ? -19.478 -0.108 37.713 1.00 57.00 370 ALA A N 1
ATOM 2932 C CA . ALA A 1 370 ? -18.767 0.115 36.462 1.00 57.00 370 ALA A CA 1
ATOM 2933 C C . ALA A 1 370 ? -17.601 1.062 36.762 1.00 57.00 370 ALA A C 1
ATOM 2935 O O . ALA A 1 370 ? -17.811 2.238 37.061 1.00 57.00 370 ALA A O 1
ATOM 2936 N N . VAL A 1 371 ? -16.380 0.525 36.783 1.00 61.25 371 VAL A N 1
ATOM 2937 C CA . VAL A 1 371 ? -15.176 1.340 36.933 1.00 61.25 371 VAL A CA 1
ATOM 2938 C C . VAL A 1 371 ? -15.116 2.242 35.700 1.00 61.25 371 VAL A C 1
ATOM 2940 O O . VAL A 1 371 ? -15.144 1.702 34.592 1.00 61.25 371 VAL A O 1
ATOM 2943 N N . PRO A 1 372 ? -15.066 3.577 35.863 1.00 70.69 372 PRO A N 1
ATOM 2944 C CA . PRO A 1 372 ? -14.994 4.490 34.729 1.00 70.69 372 PRO A CA 1
ATOM 2945 C C . PRO A 1 372 ? -13.802 4.154 33.833 1.00 70.69 372 PRO A C 1
ATOM 2947 O O . PRO A 1 372 ? -12.718 3.844 34.338 1.00 70.69 372 PRO A O 1
ATOM 2950 N N . LEU A 1 373 ? -13.986 4.241 32.513 1.00 77.38 373 LEU A N 1
ATOM 2951 C CA . LEU A 1 373 ? -12.897 4.016 31.560 1.00 77.38 373 LEU A CA 1
ATOM 2952 C C . LEU A 1 373 ? -11.706 4.953 31.831 1.00 77.38 373 LEU A C 1
ATOM 2954 O O . LEU A 1 373 ? -11.881 6.130 32.162 1.00 77.38 373 LEU A O 1
ATOM 2958 N N . SER A 1 374 ? -10.484 4.441 31.648 1.00 82.00 374 SER A N 1
ATOM 2959 C CA . SER A 1 374 ? -9.265 5.251 31.746 1.00 82.00 374 SER A CA 1
ATOM 2960 C C . SER A 1 374 ? -9.228 6.333 30.659 1.00 82.00 374 SER A C 1
ATOM 2962 O O . SER A 1 374 ? -9.833 6.177 29.598 1.00 82.00 374 SER A O 1
ATOM 2964 N N . ALA A 1 375 ? -8.490 7.425 30.892 1.00 83.56 375 ALA A N 1
ATOM 2965 C CA . ALA A 1 375 ? -8.368 8.520 29.922 1.00 83.56 375 ALA A CA 1
ATOM 2966 C C . ALA A 1 375 ? -7.876 8.029 28.545 1.00 83.56 375 ALA A C 1
ATOM 2968 O O . ALA A 1 375 ? -8.488 8.348 27.531 1.00 83.56 375 ALA A O 1
ATOM 2969 N N . SER A 1 376 ? -6.862 7.156 28.529 1.00 82.25 376 SER A N 1
ATOM 2970 C CA . SER A 1 376 ? -6.346 6.517 27.308 1.00 82.25 376 SER A CA 1
ATOM 2971 C C . SER A 1 376 ? -7.417 5.696 26.573 1.00 82.25 376 SER A C 1
ATOM 2973 O O . SER A 1 376 ? -7.536 5.782 25.353 1.00 82.25 376 SER A O 1
ATOM 2975 N N . LYS A 1 377 ? -8.272 4.956 27.297 1.00 85.69 377 LYS A N 1
ATOM 2976 C CA . LYS A 1 377 ? -9.380 4.212 26.676 1.00 85.69 377 LYS A CA 1
ATOM 2977 C C . LYS A 1 377 ? -10.462 5.133 26.115 1.00 85.69 377 LYS A C 1
ATOM 2979 O O . LYS A 1 377 ? -11.020 4.837 25.063 1.00 85.69 377 LYS A O 1
ATOM 2984 N N . LYS A 1 378 ? -10.742 6.262 26.772 1.00 88.19 378 LYS A N 1
ATOM 2985 C CA . LYS A 1 378 ? -11.684 7.271 26.259 1.00 88.19 378 LYS A CA 1
ATOM 2986 C C . LYS A 1 378 ? -11.171 7.942 24.987 1.00 88.19 378 LYS A C 1
ATOM 2988 O O . LYS A 1 378 ? -11.958 8.163 24.071 1.00 88.19 378 LYS A O 1
ATOM 2993 N N . GLU A 1 379 ? -9.875 8.225 24.918 1.00 90.12 379 GLU A N 1
ATOM 2994 C CA . GLU A 1 379 ? -9.224 8.766 23.723 1.00 90.12 379 GLU A CA 1
ATOM 2995 C C . GLU A 1 379 ? -9.254 7.765 22.558 1.00 90.12 379 GLU A C 1
ATOM 2997 O O . GLU A 1 379 ? -9.651 8.123 21.450 1.00 90.12 379 GLU A O 1
ATOM 3002 N N . GLU A 1 380 ? -8.957 6.488 22.820 1.00 91.31 380 GLU A N 1
ATOM 3003 C CA . GLU A 1 380 ? -9.075 5.422 21.818 1.00 91.31 380 GLU A CA 1
ATOM 3004 C C . GLU A 1 380 ? -10.514 5.303 21.277 1.00 91.31 380 GLU A C 1
ATOM 3006 O O . GLU A 1 380 ? -10.725 5.248 20.063 1.00 91.31 380 GLU A O 1
ATOM 3011 N N . LEU A 1 381 ? -11.525 5.315 22.155 1.00 93.00 381 LEU A N 1
ATOM 3012 C CA . LEU A 1 381 ? -12.932 5.297 21.738 1.00 93.00 381 LEU A CA 1
ATOM 3013 C C . LEU A 1 381 ? -13.311 6.536 20.924 1.00 93.00 381 LEU A C 1
ATOM 3015 O O . LEU A 1 381 ? -14.043 6.413 19.939 1.00 93.00 381 LEU A O 1
ATOM 3019 N N . ALA A 1 382 ? -12.805 7.715 21.292 1.00 93.75 382 ALA A N 1
ATOM 3020 C CA . ALA A 1 382 ? -13.023 8.937 20.527 1.00 93.75 382 ALA A CA 1
ATOM 3021 C C . ALA A 1 382 ? -12.443 8.814 19.114 1.00 93.75 382 ALA A C 1
ATOM 3023 O O . ALA A 1 382 ? -13.146 9.099 18.146 1.00 93.75 382 ALA A O 1
ATOM 3024 N N . ALA A 1 383 ? -11.220 8.295 18.981 1.00 93.88 383 ALA A N 1
ATOM 3025 C CA . ALA A 1 383 ? -10.589 8.071 17.686 1.00 93.88 383 ALA A CA 1
ATOM 3026 C C . ALA A 1 383 ? -11.357 7.058 16.816 1.00 93.88 383 ALA A C 1
ATOM 3028 O O . ALA A 1 383 ? -11.441 7.243 15.603 1.00 93.88 383 ALA A O 1
ATOM 3029 N N . ARG A 1 384 ? -11.947 6.008 17.413 1.00 94.94 384 ARG A N 1
ATOM 3030 C CA . ARG A 1 384 ? -12.729 4.965 16.708 1.00 94.94 384 ARG A CA 1
ATOM 3031 C C . ARG A 1 384 ? -14.177 5.360 16.386 1.00 94.94 384 ARG A C 1
ATOM 3033 O O . ARG A 1 384 ? -14.798 4.750 15.517 1.00 94.94 384 ARG A O 1
ATOM 3040 N N . THR A 1 385 ? -14.724 6.373 17.057 1.00 95.38 385 THR A N 1
ATOM 3041 C CA . THR A 1 385 ? -16.136 6.780 16.918 1.00 95.38 385 THR A CA 1
ATOM 3042 C C . THR A 1 385 ? -16.545 7.119 15.474 1.00 95.38 385 THR A C 1
ATOM 3044 O O . THR A 1 385 ? -17.579 6.607 15.041 1.00 95.38 385 THR A O 1
ATOM 3047 N N . PRO A 1 386 ? -15.767 7.880 14.673 1.00 95.62 386 PRO A N 1
ATOM 3048 C CA . PRO A 1 386 ? -16.149 8.204 13.295 1.00 95.62 386 PRO A CA 1
ATOM 3049 C C . PRO A 1 386 ? -16.396 6.973 12.415 1.00 95.62 386 PRO A C 1
ATOM 3051 O O . PRO A 1 386 ? -17.330 6.960 11.612 1.00 95.62 386 PRO A O 1
ATOM 3054 N N . LEU A 1 387 ? -15.590 5.922 12.589 1.00 95.50 387 LEU A N 1
ATOM 3055 C CA . LEU A 1 387 ? -15.717 4.687 11.821 1.00 95.50 387 LEU A CA 1
ATOM 3056 C C . LEU A 1 387 ? -16.968 3.894 12.233 1.00 95.50 387 LEU A C 1
ATOM 3058 O O . LEU A 1 387 ? -17.688 3.389 11.375 1.00 95.50 387 LEU A O 1
ATOM 3062 N N . VAL A 1 388 ? -17.292 3.856 13.529 1.00 96.25 388 VAL A N 1
ATOM 3063 C CA . VAL A 1 388 ? -18.541 3.247 14.022 1.00 96.25 388 VAL A CA 1
ATOM 3064 C C . VAL A 1 388 ? -19.768 3.991 13.512 1.00 96.25 388 VAL A C 1
ATOM 3066 O O . VAL A 1 388 ? -20.728 3.358 13.082 1.00 96.25 388 VAL A O 1
ATOM 3069 N N . LEU A 1 389 ? -19.743 5.326 13.507 1.00 95.88 389 LEU A N 1
ATOM 3070 C CA . LEU A 1 389 ? -20.842 6.125 12.963 1.00 95.88 389 LEU A CA 1
ATOM 3071 C C . LEU A 1 389 ? -21.034 5.877 11.463 1.00 95.88 389 LEU A C 1
ATOM 3073 O O . LEU A 1 389 ? -22.172 5.814 10.998 1.00 95.88 389 LEU A O 1
ATOM 3077 N N . GLN A 1 390 ? -19.943 5.681 10.713 1.00 95.75 390 GLN A N 1
ATOM 3078 C CA . GLN A 1 390 ? -20.017 5.269 9.312 1.00 95.75 390 GLN A CA 1
ATOM 3079 C C . GLN A 1 390 ? -20.715 3.910 9.175 1.00 95.75 390 GLN A C 1
ATOM 3081 O O . GLN A 1 390 ? -21.640 3.799 8.377 1.00 95.75 390 GLN A O 1
ATOM 3086 N N . VAL A 1 391 ? -20.345 2.907 9.981 1.00 95.94 391 VAL A N 1
ATOM 3087 C CA . VAL A 1 391 ? -21.015 1.593 9.984 1.00 95.94 391 VAL A CA 1
ATOM 3088 C C . VAL A 1 391 ? -22.496 1.713 10.342 1.00 95.94 391 VAL A C 1
ATOM 3090 O O . VAL A 1 391 ? -23.346 1.169 9.646 1.00 95.94 391 VAL A O 1
ATOM 3093 N N . MET A 1 392 ? -22.830 2.472 11.385 1.00 94.00 392 MET A N 1
ATOM 3094 C CA . MET A 1 392 ? -24.218 2.693 11.797 1.00 94.00 392 MET A CA 1
ATOM 3095 C C . MET A 1 392 ? -25.055 3.325 10.692 1.00 94.00 392 MET A C 1
ATOM 3097 O O . MET A 1 392 ? -26.186 2.902 10.460 1.00 94.00 392 MET A O 1
ATOM 3101 N N . LYS A 1 393 ? -24.492 4.305 9.982 1.00 93.12 393 LYS A N 1
ATOM 3102 C CA . LYS A 1 393 ? -25.152 4.910 8.830 1.00 93.12 393 LYS A CA 1
ATOM 3103 C C . LYS A 1 393 ? -25.416 3.872 7.736 1.00 93.12 393 LYS A C 1
ATOM 3105 O O . LYS A 1 393 ? -26.541 3.782 7.269 1.00 93.12 393 LYS A O 1
ATOM 3110 N N . LEU A 1 394 ? -24.424 3.048 7.392 1.00 92.75 394 LEU A N 1
ATOM 3111 C CA . LEU A 1 394 ? -24.582 2.002 6.374 1.00 92.75 394 LEU A CA 1
ATOM 3112 C C . LEU A 1 394 ? -25.678 1.006 6.729 1.00 92.75 394 LEU A C 1
ATOM 3114 O O . LEU A 1 394 ? -26.514 0.702 5.888 1.00 92.75 394 LEU A O 1
ATOM 3118 N N . LEU A 1 395 ? -25.699 0.533 7.976 1.00 91.94 395 LEU A N 1
ATOM 3119 C CA . LEU A 1 395 ? -26.733 -0.383 8.451 1.00 91.94 395 LEU A CA 1
ATOM 3120 C C . LEU A 1 395 ? -28.118 0.279 8.450 1.00 91.94 395 LEU A C 1
ATOM 3122 O O . LEU A 1 395 ? -29.106 -0.375 8.131 1.00 91.94 395 LEU A O 1
ATOM 3126 N N . GLY A 1 396 ? -28.196 1.565 8.803 1.00 89.12 396 GLY A N 1
ATOM 3127 C CA . GLY A 1 396 ? -29.439 2.336 8.815 1.00 89.12 396 GLY A CA 1
ATOM 3128 C C . GLY A 1 396 ? -29.990 2.673 7.426 1.00 89.12 396 GLY A C 1
ATOM 3129 O O . GLY A 1 396 ? -31.203 2.826 7.292 1.00 89.12 396 GLY A O 1
ATOM 3130 N N . ASP A 1 397 ? -29.125 2.756 6.413 1.00 89.81 397 ASP A N 1
ATOM 3131 C CA . ASP A 1 397 ? -29.488 3.055 5.022 1.00 89.81 397 ASP A CA 1
ATOM 3132 C C . ASP A 1 397 ? -29.972 1.804 4.248 1.00 89.81 397 ASP A C 1
ATOM 3134 O O . ASP A 1 397 ? -30.439 1.919 3.114 1.00 89.81 397 ASP A O 1
ATOM 3138 N N . LEU A 1 398 ? -29.903 0.606 4.847 1.00 88.62 398 LEU A N 1
ATOM 3139 C CA . LEU A 1 398 ? -30.382 -0.634 4.228 1.00 88.62 398 LEU A CA 1
ATOM 3140 C C . LEU A 1 398 ? -31.908 -0.664 4.076 1.00 88.62 398 LEU A C 1
ATOM 3142 O O . LEU A 1 398 ? -32.667 -0.278 4.968 1.00 88.62 398 LEU A O 1
ATOM 3146 N N . GLU A 1 399 ? -32.372 -1.244 2.967 1.00 88.44 399 GLU A N 1
ATOM 3147 C CA . GLU A 1 399 ? -33.789 -1.546 2.776 1.00 88.44 399 GLU A CA 1
ATOM 3148 C C . GLU A 1 399 ? -34.313 -2.507 3.852 1.00 88.44 399 GLU A C 1
ATOM 3150 O O . GLU A 1 399 ? -33.588 -3.362 4.363 1.00 88.44 399 GLU A O 1
ATOM 3155 N N . ARG A 1 400 ? -35.611 -2.417 4.167 1.00 86.38 400 ARG A N 1
ATOM 3156 C CA . ARG A 1 400 ? -36.235 -3.154 5.280 1.00 86.38 400 ARG A CA 1
ATOM 3157 C C . ARG A 1 400 ? -35.988 -4.664 5.222 1.00 86.38 400 ARG A C 1
ATOM 3159 O O . ARG A 1 400 ? -35.682 -5.266 6.250 1.00 86.38 400 ARG A O 1
ATOM 3166 N N . ASP A 1 401 ? -36.137 -5.273 4.050 1.00 86.25 401 ASP A N 1
ATOM 3167 C CA . ASP A 1 401 ? -35.972 -6.720 3.896 1.00 86.25 401 ASP A CA 1
ATOM 3168 C C . ASP A 1 401 ? -34.497 -7.137 3.987 1.00 86.25 401 ASP A C 1
ATOM 3170 O O . ASP A 1 401 ? -34.184 -8.169 4.582 1.00 86.25 401 ASP A O 1
ATOM 3174 N N . SER A 1 402 ? -33.572 -6.311 3.491 1.00 88.00 402 SER A N 1
ATOM 3175 C CA . SER A 1 402 ? -32.125 -6.505 3.663 1.00 88.00 402 SER A CA 1
ATOM 3176 C C . SER A 1 402 ? -31.708 -6.358 5.124 1.00 88.00 402 SER A C 1
ATOM 3178 O O . SER A 1 402 ? -31.056 -7.251 5.664 1.00 88.00 402 SER A O 1
ATOM 3180 N N . PHE A 1 403 ? -32.185 -5.318 5.813 1.00 90.12 403 PHE A N 1
ATOM 3181 C CA . PHE A 1 403 ? -31.945 -5.133 7.242 1.00 90.12 403 PHE A CA 1
ATOM 3182 C C . PHE A 1 403 ? -32.474 -6.319 8.060 1.00 90.12 403 PHE A C 1
ATOM 3184 O O . PHE A 1 403 ? -31.794 -6.823 8.951 1.00 90.12 403 PHE A O 1
ATOM 3191 N N . ARG A 1 404 ? -33.664 -6.838 7.722 1.00 89.81 404 ARG A N 1
ATOM 3192 C CA . ARG A 1 404 ? -34.253 -8.004 8.398 1.00 89.81 404 ARG A CA 1
ATOM 3193 C C . ARG A 1 404 ? -33.390 -9.260 8.255 1.00 89.81 404 ARG A C 1
ATOM 3195 O O . ARG A 1 404 ? -33.335 -10.049 9.196 1.00 89.81 404 ARG A O 1
ATOM 3202 N N . ARG A 1 405 ? -32.731 -9.448 7.106 1.00 91.31 405 ARG A N 1
ATOM 3203 C CA . ARG A 1 405 ? -31.830 -10.587 6.859 1.00 91.31 405 ARG A CA 1
ATOM 3204 C C . ARG A 1 405 ? -30.582 -10.534 7.740 1.00 91.31 405 ARG A C 1
ATOM 3206 O O . ARG A 1 405 ? -30.180 -11.571 8.254 1.00 91.31 405 ARG A O 1
ATOM 3213 N N . ILE A 1 406 ? -30.013 -9.347 7.950 1.00 92.88 406 ILE A N 1
ATOM 3214 C CA . ILE A 1 406 ? -28.775 -9.176 8.729 1.00 92.88 406 ILE A CA 1
ATOM 3215 C C . ILE A 1 406 ? -29.016 -8.990 10.235 1.00 92.88 406 ILE A C 1
ATOM 3217 O O . ILE A 1 406 ? -28.095 -9.139 11.039 1.00 92.88 406 ILE A O 1
ATOM 3221 N N . LEU A 1 407 ? -30.253 -8.673 10.634 1.00 91.69 407 LEU A N 1
ATOM 3222 C CA . LEU A 1 407 ? -30.615 -8.371 12.018 1.00 91.69 407 LEU A CA 1
ATOM 3223 C C . LEU A 1 407 ? -30.171 -9.443 13.030 1.00 91.69 407 LEU A C 1
ATOM 3225 O O . LEU A 1 407 ? -29.674 -9.047 14.080 1.00 91.69 407 LEU A O 1
ATOM 3229 N N . PRO A 1 408 ? -30.280 -10.764 12.773 1.00 92.50 408 PRO A N 1
ATOM 3230 C CA . PRO A 1 408 ? -29.811 -11.773 13.726 1.00 92.50 408 PRO A CA 1
ATOM 3231 C C . PRO A 1 408 ? -28.321 -11.652 14.074 1.00 92.50 408 PRO A C 1
ATOM 3233 O O . PRO A 1 408 ? -27.951 -11.908 15.217 1.00 92.50 408 PRO A O 1
ATOM 3236 N N . CYS A 1 409 ? -27.488 -11.233 13.117 1.00 91.00 409 CYS A N 1
ATOM 3237 C CA . CYS A 1 409 ? -26.048 -11.066 13.314 1.00 91.00 409 CYS A CA 1
ATOM 3238 C C . CYS A 1 409 ? -25.721 -9.732 14.002 1.00 91.00 409 CYS A C 1
ATOM 3240 O O . CYS A 1 409 ? -24.909 -9.687 14.920 1.00 91.00 409 CYS A O 1
ATOM 3242 N N . PHE A 1 410 ? -26.390 -8.644 13.606 1.00 94.19 410 PHE A N 1
ATOM 3243 C CA . PHE A 1 410 ? -26.066 -7.299 14.099 1.00 94.19 410 PHE A CA 1
ATOM 3244 C C . PHE A 1 410 ? -26.819 -6.891 15.369 1.00 9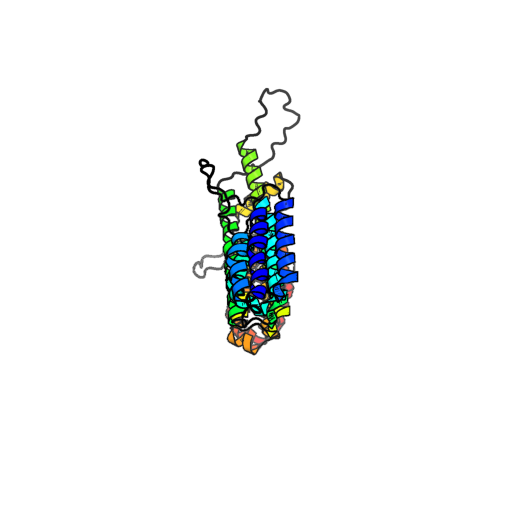4.19 410 PHE A C 1
ATOM 3246 O O . PHE A 1 410 ? -26.341 -6.032 16.107 1.00 94.19 410 PHE A O 1
ATOM 3253 N N . PHE A 1 411 ? -27.975 -7.486 15.668 1.00 92.62 411 PHE A N 1
ATOM 3254 C CA . PHE A 1 411 ? -28.756 -7.131 16.855 1.00 92.62 411 PHE A CA 1
ATOM 3255 C C . PHE A 1 411 ? -27.984 -7.315 18.172 1.00 92.62 411 PHE A C 1
ATOM 3257 O O . PHE A 1 411 ? -28.036 -6.392 18.986 1.00 92.62 411 PHE A O 1
ATOM 3264 N N . PRO A 1 412 ? -27.237 -8.420 18.397 1.00 93.12 412 PRO A N 1
ATOM 3265 C CA . PRO A 1 412 ? -26.394 -8.555 19.585 1.00 93.12 412 PRO A CA 1
ATOM 3266 C C . PRO A 1 412 ? -25.378 -7.415 19.704 1.00 93.12 412 PRO A C 1
ATOM 3268 O O . PRO A 1 412 ? -25.310 -6.770 20.745 1.00 93.12 412 PRO A O 1
ATOM 3271 N N . LEU A 1 413 ? -24.687 -7.078 18.609 1.00 93.69 413 LEU A N 1
ATOM 3272 C CA . LEU A 1 413 ? -23.697 -5.996 18.580 1.00 93.69 413 LEU A CA 1
ATOM 3273 C C . LEU A 1 413 ? -24.332 -4.638 18.911 1.00 93.69 413 LEU A C 1
ATOM 3275 O O . LEU A 1 413 ? -23.805 -3.886 19.727 1.00 93.69 413 LEU A O 1
ATOM 3279 N N . LEU A 1 414 ? -25.492 -4.330 18.321 1.00 93.00 414 LEU A N 1
ATOM 3280 C CA . LEU A 1 414 ? -26.237 -3.097 18.600 1.00 93.00 414 LEU A CA 1
ATOM 3281 C C . LEU A 1 414 ? -26.712 -3.032 20.058 1.00 93.00 414 LEU A C 1
ATOM 3283 O O . LEU A 1 414 ? -26.659 -1.967 20.674 1.00 93.00 414 LEU A O 1
ATOM 3287 N N . ALA A 1 415 ? -27.162 -4.155 20.621 1.00 90.94 415 ALA A N 1
ATOM 3288 C CA . ALA A 1 415 ? -27.574 -4.240 22.016 1.00 90.94 415 ALA A CA 1
ATOM 3289 C C . ALA A 1 415 ? -26.387 -4.064 22.975 1.00 90.94 415 ALA A C 1
ATOM 3291 O O . ALA A 1 415 ? -26.511 -3.364 23.980 1.00 90.94 415 ALA A O 1
ATOM 3292 N N . ASP A 1 416 ? -25.235 -4.648 22.657 1.00 91.31 416 ASP A N 1
ATOM 3293 C CA . ASP A 1 416 ? -24.021 -4.513 23.457 1.00 91.31 416 ASP A CA 1
ATOM 3294 C C . ASP A 1 416 ? -23.461 -3.091 23.402 1.00 91.31 416 ASP A C 1
ATOM 3296 O O . ASP A 1 416 ? -23.023 -2.571 24.431 1.00 91.31 416 ASP A O 1
ATOM 3300 N N . LEU A 1 417 ? -23.582 -2.403 22.261 1.00 91.44 417 LEU A N 1
ATOM 3301 C CA . LEU A 1 417 ? -23.209 -0.993 22.138 1.00 91.44 417 LEU A CA 1
ATOM 3302 C C . LEU A 1 417 ? -24.028 -0.100 23.078 1.00 91.44 417 LEU A C 1
ATOM 3304 O O . LEU A 1 417 ? -23.447 0.775 23.707 1.00 91.44 417 LEU A O 1
ATOM 3308 N N . ILE A 1 418 ? -25.330 -0.356 23.267 1.00 88.81 418 ILE A N 1
ATOM 3309 C CA . ILE A 1 418 ? -26.160 0.393 24.238 1.00 88.81 418 ILE A CA 1
ATOM 3310 C C . ILE A 1 418 ? -25.610 0.272 25.669 1.00 88.81 418 ILE A C 1
ATOM 3312 O O . ILE A 1 418 ? -25.776 1.180 26.484 1.00 88.81 418 ILE A O 1
ATOM 3316 N N . ARG A 1 419 ? -24.981 -0.861 25.996 1.00 85.88 419 ARG A N 1
ATOM 3317 C CA . ARG A 1 419 ? -24.496 -1.177 27.349 1.00 85.88 419 ARG A CA 1
ATOM 3318 C C . ARG A 1 419 ? -23.101 -0.617 27.634 1.00 85.88 419 ARG A C 1
ATOM 3320 O O . ARG A 1 419 ? -22.643 -0.734 28.769 1.00 85.88 419 ARG A O 1
ATOM 3327 N N . CYS A 1 420 ? -22.427 -0.062 26.631 1.00 86.06 420 CYS A N 1
ATOM 3328 C CA . CYS A 1 420 ? -21.052 0.412 26.732 1.00 86.06 420 CYS A CA 1
ATOM 3329 C C . CYS A 1 420 ? -20.957 1.871 27.205 1.00 86.06 420 CYS A C 1
ATOM 3331 O O . CYS A 1 420 ? -21.849 2.684 26.966 1.00 86.06 420 CYS A O 1
ATOM 3333 N N . GLU A 1 421 ? -19.838 2.221 27.848 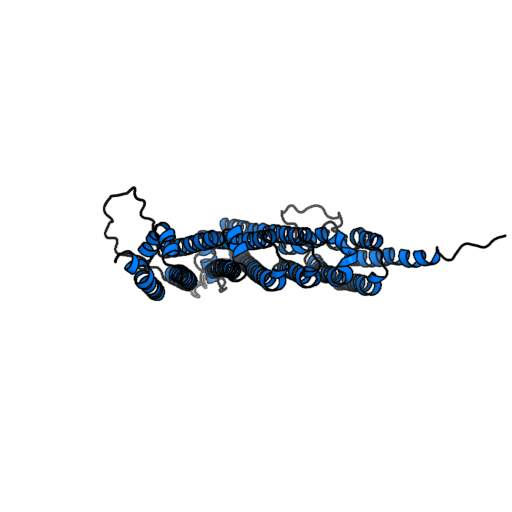1.00 84.81 421 GLU A N 1
ATOM 3334 C CA . GLU A 1 421 ? -19.448 3.626 28.022 1.00 84.81 421 GLU A CA 1
ATOM 3335 C C . GLU A 1 421 ? -18.820 4.122 26.708 1.00 84.81 421 GLU A C 1
ATOM 3337 O O . GLU A 1 421 ? -17.951 3.463 26.137 1.00 84.81 421 GLU A O 1
ATOM 3342 N N . HIS A 1 422 ? -19.268 5.280 26.220 1.00 87.81 422 HIS A N 1
ATOM 3343 C CA . HIS A 1 422 ? -18.763 5.913 24.999 1.00 87.81 422 HIS A CA 1
ATOM 3344 C C . HIS A 1 422 ? -17.981 7.188 25.328 1.00 87.81 422 HIS A C 1
ATOM 3346 O O . HIS A 1 422 ? -18.162 7.791 26.386 1.00 87.81 422 HIS A O 1
ATOM 3352 N N . SER A 1 423 ? -17.146 7.642 24.393 1.00 85.50 423 SER A N 1
ATOM 3353 C CA . SER A 1 423 ? -16.467 8.942 24.481 1.00 85.50 423 SER A CA 1
ATOM 3354 C C . SER A 1 423 ? -17.422 10.131 24.291 1.00 85.50 423 SER A C 1
ATOM 3356 O O . SER A 1 423 ? -17.210 11.182 24.893 1.00 85.50 423 SER A O 1
ATOM 3358 N N . SER A 1 424 ? -18.463 9.976 23.462 1.00 84.94 424 SER A N 1
ATOM 3359 C CA . SER A 1 424 ? -19.466 10.999 23.133 1.00 84.94 424 SER A CA 1
ATOM 3360 C C . SER A 1 424 ? -20.879 10.396 23.038 1.00 84.94 424 SER A C 1
ATOM 3362 O O . SER A 1 424 ? -21.052 9.180 22.950 1.00 84.94 424 SER A O 1
ATOM 3364 N N . GLY A 1 425 ? -21.912 11.249 23.027 1.00 87.81 425 GLY A N 1
ATOM 3365 C CA . GLY A 1 425 ? -23.311 10.832 22.835 1.00 87.81 425 GLY A CA 1
ATOM 3366 C C . GLY A 1 425 ? -23.689 10.499 21.383 1.00 87.81 425 GLY A C 1
ATOM 3367 O O . GLY A 1 425 ? -24.835 10.146 21.113 1.00 87.81 425 GLY A O 1
ATOM 3368 N N . GLU A 1 426 ? -22.759 10.613 20.432 1.00 92.25 426 GLU A N 1
ATOM 3369 C CA . GLU A 1 426 ? -23.043 10.445 18.999 1.00 92.25 426 GLU A CA 1
ATOM 3370 C C . GLU A 1 426 ? -23.418 9.002 18.657 1.00 92.25 426 GLU A C 1
ATOM 3372 O O . GLU A 1 426 ? -24.383 8.771 17.929 1.00 92.25 426 GLU A O 1
ATOM 3377 N N . VAL A 1 427 ? -22.705 8.030 19.237 1.00 91.69 427 VAL A N 1
ATOM 3378 C CA . VAL A 1 427 ? -22.991 6.598 19.055 1.00 91.69 427 VAL A CA 1
ATOM 3379 C C . VAL A 1 427 ? -24.388 6.267 19.581 1.00 91.69 427 VAL A C 1
ATOM 3381 O O . VAL A 1 427 ? -25.162 5.589 18.912 1.00 91.69 427 VAL A O 1
ATOM 3384 N N . GLN A 1 428 ? -24.761 6.819 20.739 1.00 91.56 428 GLN A N 1
ATOM 3385 C CA . GLN A 1 428 ? -26.097 6.643 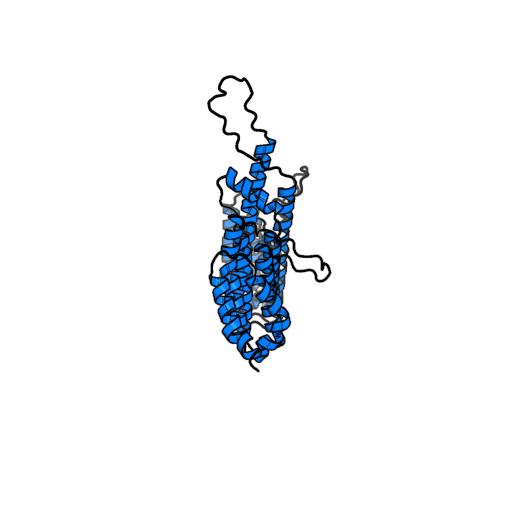21.317 1.00 91.56 428 GLN A CA 1
ATOM 3386 C C . GLN A 1 428 ? -27.187 7.254 20.431 1.00 91.56 428 GLN A C 1
ATOM 3388 O O . GLN A 1 428 ? -28.251 6.658 20.258 1.00 91.56 428 GLN A O 1
ATOM 3393 N N . HIS A 1 429 ? -26.925 8.422 19.840 1.00 92.56 429 HIS A N 1
ATOM 3394 C CA . HIS A 1 429 ? -27.858 9.064 18.922 1.00 92.56 429 HIS A CA 1
ATOM 3395 C C . HIS A 1 429 ? -28.041 8.256 17.627 1.00 92.56 429 HIS A C 1
ATOM 3397 O O . HIS A 1 429 ? -29.168 8.055 17.175 1.00 92.56 429 HIS A O 1
ATOM 3403 N N . ALA A 1 430 ? -26.953 7.732 17.061 1.00 93.38 430 ALA A N 1
ATOM 3404 C CA . ALA A 1 430 ? -27.003 6.873 15.883 1.00 93.38 430 ALA A CA 1
ATOM 3405 C C . ALA A 1 430 ? -27.731 5.543 16.163 1.00 93.38 430 ALA A C 1
ATOM 3407 O O . ALA A 1 430 ? -28.583 5.141 15.369 1.00 93.38 430 ALA A O 1
ATOM 3408 N N . LEU A 1 431 ? -27.497 4.917 17.325 1.00 92.75 431 LEU A N 1
ATOM 3409 C CA . LEU A 1 431 ? -28.267 3.754 17.783 1.00 92.75 431 LEU A CA 1
ATOM 3410 C C . LEU A 1 431 ? -29.756 4.082 17.869 1.00 92.75 431 LEU A C 1
ATOM 3412 O O . LEU A 1 431 ? -30.570 3.378 17.278 1.00 92.75 431 LEU A O 1
ATOM 3416 N N . TYR A 1 432 ? -30.118 5.165 18.563 1.00 92.00 432 TYR A N 1
ATOM 3417 C CA . TYR A 1 432 ? -31.510 5.591 18.695 1.00 92.00 432 TYR A CA 1
ATOM 3418 C C . TYR A 1 432 ? -32.198 5.715 17.327 1.00 92.00 432 TYR A C 1
ATOM 3420 O O . TYR A 1 432 ? -33.299 5.190 17.148 1.00 92.00 432 TYR A O 1
ATOM 3428 N N . ASN A 1 433 ? -31.520 6.318 16.346 1.00 91.44 433 ASN A N 1
ATOM 3429 C CA . ASN A 1 433 ? -32.041 6.453 14.988 1.00 91.44 433 ASN A CA 1
ATOM 3430 C C . ASN A 1 433 ? -32.290 5.087 14.327 1.00 91.44 433 ASN A C 1
ATOM 3432 O O . ASN A 1 433 ? -33.388 4.880 13.819 1.00 91.44 433 ASN A O 1
ATOM 3436 N N . ILE A 1 434 ? -31.347 4.137 14.399 1.00 91.19 434 ILE A N 1
ATOM 3437 C CA . ILE A 1 434 ? -31.518 2.772 13.855 1.00 91.19 434 ILE A CA 1
ATOM 3438 C C . ILE A 1 434 ? -32.677 2.037 14.544 1.00 91.19 434 ILE A C 1
ATOM 3440 O O . ILE A 1 434 ? -33.521 1.425 13.884 1.00 91.19 434 ILE A O 1
ATOM 3444 N N . PHE A 1 435 ? -32.754 2.095 15.877 1.00 90.44 435 PHE A N 1
ATOM 3445 C CA . PHE A 1 435 ? -33.827 1.434 16.621 1.00 90.44 435 PHE A CA 1
ATOM 3446 C C . PHE A 1 435 ? -35.200 2.015 16.265 1.00 90.44 435 PHE A C 1
ATOM 3448 O O . PHE A 1 435 ? -36.170 1.266 16.136 1.00 90.44 435 PHE A O 1
ATOM 3455 N N . GLN A 1 436 ? -35.287 3.331 16.066 1.00 89.06 436 GLN A N 1
ATOM 3456 C CA . GLN A 1 436 ? -36.525 4.004 15.692 1.00 89.06 436 GLN A CA 1
ATOM 3457 C C . GLN A 1 436 ? -36.926 3.745 14.231 1.00 89.06 436 GLN A C 1
ATOM 3459 O O . GLN A 1 436 ? -38.106 3.507 13.968 1.00 89.06 436 GLN A O 1
ATOM 3464 N N . SER A 1 437 ? -35.979 3.811 13.291 1.00 86.44 437 SER A N 1
ATOM 3465 C CA . SER A 1 437 ? -36.254 3.745 11.851 1.00 86.44 437 SER A CA 1
ATOM 3466 C C . SER A 1 437 ? -36.363 2.318 11.316 1.00 86.44 437 SER A C 1
ATOM 3468 O O . SER A 1 437 ? -37.212 2.062 10.462 1.00 86.44 437 SER A O 1
ATOM 3470 N N . ALA A 1 438 ? -35.545 1.389 11.818 1.00 85.31 438 ALA A N 1
ATOM 3471 C CA . ALA A 1 438 ? -35.414 0.047 11.259 1.00 85.31 438 ALA A CA 1
ATOM 3472 C C . ALA A 1 438 ? -36.049 -1.031 12.148 1.00 85.31 438 ALA A C 1
ATOM 3474 O O . ALA A 1 438 ? -36.817 -1.856 11.656 1.00 85.31 438 ALA A O 1
ATOM 3475 N N . ILE A 1 439 ? -35.794 -1.010 13.463 1.00 84.75 439 ILE A N 1
ATOM 3476 C CA . ILE A 1 439 ? -36.214 -2.094 14.373 1.00 84.75 439 ILE A CA 1
ATOM 3477 C C . ILE A 1 439 ? -37.666 -1.923 14.843 1.00 84.75 439 ILE A C 1
ATOM 3479 O O . ILE A 1 439 ? -38.458 -2.864 14.776 1.00 84.75 439 ILE A O 1
ATOM 3483 N N . LEU A 1 440 ? -38.059 -0.728 15.295 1.00 85.06 440 LEU A N 1
ATOM 3484 C CA . LEU A 1 440 ? -39.406 -0.482 15.824 1.00 85.06 440 LEU A CA 1
ATOM 3485 C C . LEU A 1 440 ? -40.531 -0.807 14.818 1.00 85.06 440 LEU A C 1
ATOM 3487 O O . LEU A 1 440 ? -41.525 -1.413 15.233 1.00 85.06 440 LEU A O 1
ATOM 3491 N N . PRO A 1 441 ? -40.417 -0.482 13.512 1.00 84.75 441 PRO A N 1
ATOM 3492 C CA . PRO A 1 441 ? -41.426 -0.866 12.528 1.00 84.75 441 PRO A CA 1
ATOM 3493 C C . PRO A 1 441 ? -41.553 -2.377 12.322 1.00 84.75 441 PRO A C 1
ATOM 3495 O O . PRO A 1 441 ? -42.612 -2.819 11.894 1.00 84.75 441 PRO A O 1
ATOM 3498 N N . MET A 1 442 ? -40.515 -3.167 12.620 1.00 82.94 442 MET A N 1
ATOM 3499 C CA . MET A 1 442 ? -40.558 -4.632 12.504 1.00 82.94 442 MET A CA 1
ATOM 3500 C C . MET A 1 442 ? -41.289 -5.299 13.672 1.00 82.94 442 MET A C 1
ATOM 3502 O O . MET A 1 442 ? -41.827 -6.385 13.500 1.00 82.94 442 MET A O 1
ATOM 3506 N N . ILE A 1 443 ? -41.320 -4.652 14.843 1.00 81.19 443 ILE A N 1
ATOM 3507 C CA . ILE A 1 443 ? -41.997 -5.153 16.053 1.00 81.19 443 ILE A CA 1
ATOM 3508 C C . ILE A 1 443 ? -43.489 -4.775 16.061 1.00 81.19 443 ILE A C 1
ATOM 3510 O O . ILE A 1 443 ? -44.292 -5.415 16.730 1.00 81.19 443 ILE A O 1
ATOM 3514 N N . ARG A 1 444 ? -43.874 -3.713 15.338 1.00 71.19 444 ARG A N 1
ATOM 3515 C CA . ARG A 1 444 ? -45.264 -3.219 15.250 1.00 71.19 444 ARG A CA 1
ATOM 3516 C C . ARG A 1 444 ? -46.127 -3.936 14.198 1.00 71.19 444 ARG A C 1
ATOM 3518 O O . ARG A 1 444 ? -47.234 -3.471 13.928 1.00 71.19 444 ARG A O 1
ATOM 3525 N N . VAL A 1 445 ? -45.621 -5.022 13.613 1.00 53.47 445 VAL A N 1
ATOM 3526 C CA . VAL A 1 445 ? -46.353 -5.958 12.741 1.00 53.47 445 VAL A CA 1
ATOM 3527 C C . VAL A 1 445 ? -46.733 -7.170 13.572 1.00 53.47 445 VAL A C 1
ATOM 3529 O O . VAL A 1 445 ? -47.900 -7.603 13.453 1.00 53.47 445 VAL A O 1
#

pLDDT: mean 85.38, std 18.56, range [31.14, 98.69]

Organism: Zea mays (NCBI:txid4577)

Radius of gyration: 29.15 Å; chains: 1; bounding box: 83×40×110 Å

Foldseek 3Di:
DDDDDDPPVVLVVVVVVLVVVLLVLLVQLLPPDLVSVQVSLVVSLVCCLPCVVVDALVRLVVCCVRHLVVLQDPVPPPPPDDDDDDPDPPDPPSSLVSSLSSLQSVLVSCLRPVVSNVVCLLVNLLSLLQQLLDLDLVSVVSSLVSLLSSCVRCVVVDDQVSLLSSLVSNLVSLLNLLVLVVVLCVLLVVADADPDDPPPDPPPPDDPDPPDPPPRNVVSLVSLVVSQVSVLSSLVSLLVNLVSLVVSCVVNVVSDDLSSVVSSLVSLVSQLVSLVVSVPCVVNQVSQVRSCVVVVHDGRPSLLSNLSSLVSSLVSLVCCCVVPVVSNVVNVSVVVNLVSLLVLLVVLLVLLVDDPPPPPDPDDDPPPPPDDDDPVSLVSLVSSVVSNLVSLVVLQPDDQVRNVVCCVVCVVSLVSLVVGDGNDCSSVVSSVSSCVRHVVVVVVD

Sequence (445 aa):
MVCGGNATVQKDGHISLWMPLLAGLAKLTSDSRLNIKKGAVGVLFDILKDHGHLFSLTFWTDIFEHVVYPLFSNERSTPSDQISTSNSAEYNLPDLETQTLAVKCLVGLFVNFFDVIRPELGRTASIVTSFIRSPYKHCATIGVSAIMRLADGVGNKLSKEEWKEILIFFRESVTHTFITFSKIVRMMQDIDIPDRIDSYSETEQYLDHEMYVNDEEEANMETASYAIVKLKNHMALLLMVIQNIIKLYEEHSKYLHAEHISILLEMMSAIAIHSSEVSSELSLQSKFHKACSLLEVSEPAIVHFENDSYQSYLKLLQALQHDYPSLSEEMNIESQVLDTCEQILQTYLKCAGHKPCDGASQRNPPLHCAVPLSASKKEELAARTPLVLQVMKLLGDLERDSFRRILPCFFPLLADLIRCEHSSGEVQHALYNIFQSAILPMIRV

InterPro domains:
  IPR016024 Armadillo-type fold [SSF48371] (18-419)
  IPR046455 Sec7/BIG1-like, C-terminal domain [PF20252] (237-436)